Protein AF-0000000078878349 (afdb_homodimer)

Sequence (582 aa):
MAEESKEPEVLIYKDSFHACNVLETLRTLFQGRKMCDVTVVVGKMEIPSHRLILAANSSYFYSMFTSGMSETAQNRINLKEVDATVVRQLIEYCYTSTIEINENNVQNLLSIGNLLQFTTVVETCSDFLKKQLHATNCLGIGNFADHHGCGKLKLAAQSYAEKHFLDVAKSDEFLLATYEQISSMLKSDSLNVISEKDVFEAVLAWIRHDLPKRQNYLPELLKHIRLTLLPPKILVDCIESEKLVQGDDMCIRIISEAKNFHLLPERRDKMQMLTKIRQKDHGTRMFVIGGMAEESKEPEVLIYKDSFHACNVLETLRTLFQGRKMCDVTVVVGKMEIPSHRLILAANSSYFYSMFTSGMSETAQNRINLKEVDATVVRQLIEYCYTSTIEINENNVQNLLSIGNLLQFTTVVETCSDFLKKQLHATNCLGIGNFADHHGCGKLKLAAQSYAEKHFLDVAKSDEFLLATYEQISSMLKSDSLNVISEKDVFEAVLAWIRHDLPKRQNYLPELLKHIRLTLLPPKILVDCIESEKLVQGDDMCIRIISEAKNFHLLPERRDKMQMLTKIRQKDHGTRMFVIGG

pLDDT: mean 90.46, std 15.0, range [24.0, 98.56]

Foldseek 3Di:
DPPPPPPPDDDDDDDPCVVVVVLQVQLVCQVVLHPFQAWEDEPPDIRRHHLVLLLVQFVLSVCQLPVPDPSVNDRYHYDYPADPVLVVQSRSCSRPVDHDDDPVCLLSNLQVCLVRVRPVSNVVSLVVVLVVADLQCLLVQLVSCVVRVNVVSNVSSLLVCQLPVLSNLPYPCLLVDDPVSLLVSLQALARADPALLSNLVSLVSSCVSPVVVCLVCNLVSVQSRQLLRDDPCCLVVPVCPDPSLVVDPSSVVVSVLSVVVVVPVPCVVVRPGDDDHRDHPPDPPPPPPPD/DPPPPPPPDDDDDDDPCVVVVVLQVQLVCQVVLHPFQAWEDEPPDIRRHHLVLLLVQFVLSVCQLPVPDPSVNDRYHYDYPADPVLVVQSRNCSRPVDHDDDPVCLLRNLQVCLVRVRPVSNVVSLVVVLVVADLQCLLVQLVSCVVRVNVVSNVSSLLVCQLPVLSNLPYVCLLVHDPVSLLVSLQALARADPALLSNLVSLVSSCVSPVVVCLVCNLVSVQSRQLLRDDPCCLVVPVCPDPSLVVDPSSVVVSVLSVVVVVPVPCVVVRPGDDDHRDHPPDPPPPPPPD

Organism: Nematostella vectensis (NCBI:txid45351)

Radius of gyration: 42.23 Å; Cα contacts (8 Å, |Δi|>4): 781; chains: 2; bounding box: 73×134×74 Å

InterPro domains:
  IPR000210 BTB/POZ domain [PF00651] (28-132)
  IPR000210 BTB/POZ domain [PS50097] (36-103)
  IPR000210 BTB/POZ domain [SM00225] (36-133)
  IPR011333 SKP1/BTB/POZ domain superfamily [G3DSA:3.30.710.10] (4-134)
  IPR011333 SKP1/BTB/POZ domain superfamily [SSF54695] (13-131)
  IPR011705 BTB/Kelch-associated [PF07707] (138-239)
  IPR011705 BTB/Kelch-associated [SM00875] (138-240)

Structure (mmCIF, N/CA/C/O backbone):
data_AF-0000000078878349-model_v1
#
loop_
_entity.id
_entity.type
_entity.pdbx_description
1 polymer 'BTB domain-containing protein'
#
loop_
_atom_site.group_PDB
_atom_site.id
_atom_site.type_symbol
_atom_site.label_atom_id
_atom_site.label_alt_id
_atom_site.label_comp_id
_atom_site.label_asym_id
_atom_site.label_entity_id
_atom_site.label_seq_id
_atom_site.pdbx_PDB_ins_code
_atom_site.Cartn_x
_atom_site.Cartn_y
_atom_site.Cartn_z
_atom_site.occupancy
_atom_site.B_iso_or_equiv
_atom_site.auth_seq_id
_atom_site.auth_comp_id
_atom_site.auth_asym_id
_atom_site.auth_atom_id
_atom_site.pdbx_PDB_model_num
ATOM 1 N N . MET A 1 1 ? -26.938 28.391 32.062 1 24 1 MET A N 1
ATOM 2 C CA . MET A 1 1 ? -26.656 27.922 30.703 1 24 1 MET A CA 1
ATOM 3 C C . MET A 1 1 ? -25.609 26.812 30.719 1 24 1 MET A C 1
ATOM 5 O O . MET A 1 1 ? -24.516 26.984 31.25 1 24 1 MET A O 1
ATOM 9 N N . ALA A 1 2 ? -26.109 25.594 30.562 1 38.31 2 ALA A N 1
ATOM 10 C CA . ALA A 1 2 ? -25.391 24.328 30.625 1 38.31 2 ALA A CA 1
ATOM 11 C C . ALA A 1 2 ? -24.156 24.359 29.734 1 38.31 2 ALA A C 1
ATOM 13 O O . ALA A 1 2 ? -24.25 24.609 28.531 1 38.31 2 ALA A O 1
ATOM 14 N N . GLU A 1 3 ? -23.047 24.781 30.141 1 36.81 3 GLU A N 1
ATOM 15 C CA . GLU A 1 3 ? -21.766 24.562 29.469 1 36.81 3 GLU A CA 1
ATOM 16 C C . GLU A 1 3 ? -21.75 23.219 28.766 1 36.81 3 GLU A C 1
ATOM 18 O O . GLU A 1 3 ? -21.875 22.172 29.391 1 36.81 3 GLU A O 1
ATOM 23 N N . GLU A 1 4 ? -22.25 23 27.672 1 44.94 4 GLU A N 1
ATOM 24 C CA . GLU A 1 4 ? -22.312 21.766 26.906 1 44.94 4 GLU A CA 1
ATOM 25 C C . GLU A 1 4 ? -20.953 21.078 26.844 1 44.94 4 GLU A C 1
ATOM 27 O O . GLU A 1 4 ? -19.953 21.688 26.422 1 44.94 4 GLU A O 1
ATOM 32 N N . SER A 1 5 ? -20.594 20.281 27.703 1 48.41 5 SER A N 1
ATOM 33 C CA . SER A 1 5 ? -19.438 19.391 27.891 1 48.41 5 SER A CA 1
ATOM 34 C C . SER A 1 5 ? -19.016 18.766 26.562 1 48.41 5 SER A C 1
ATOM 36 O O . SER A 1 5 ? -19.672 17.844 26.078 1 48.41 5 SER A O 1
ATOM 38 N N . LYS A 1 6 ? -18.656 19.547 25.672 1 54.56 6 LYS A N 1
ATOM 39 C CA . LYS A 1 6 ? -18.219 19.016 24.375 1 54.56 6 LYS A CA 1
ATOM 40 C C . LYS A 1 6 ? -17.281 17.828 24.562 1 54.56 6 LYS A C 1
ATOM 42 O O . LYS A 1 6 ? -16.266 17.938 25.266 1 54.56 6 LYS A O 1
ATOM 47 N N . GLU A 1 7 ? -17.734 16.703 24.562 1 62.06 7 GLU A N 1
ATOM 48 C CA . GLU A 1 7 ? -16.953 15.469 24.562 1 62.06 7 GLU A CA 1
ATOM 49 C C . GLU A 1 7 ? -15.688 15.609 23.719 1 62.06 7 GLU A C 1
ATOM 51 O O . GLU A 1 7 ? -15.727 16.188 22.625 1 62.06 7 GLU A O 1
ATOM 56 N N . PRO A 1 8 ? -14.57 15.336 24.391 1 70.19 8 PRO A N 1
ATOM 57 C CA . PRO A 1 8 ? -13.297 15.469 23.672 1 70.19 8 PRO A CA 1
ATOM 58 C C . PRO A 1 8 ? -13.297 14.742 22.344 1 70.19 8 PRO A C 1
ATOM 60 O O . PRO A 1 8 ? -13.711 13.578 22.266 1 70.19 8 PRO A O 1
ATOM 63 N N . GLU A 1 9 ? -13.227 15.469 21.25 1 84.31 9 GLU A N 1
ATOM 64 C CA . GLU A 1 9 ? -13.211 14.914 19.906 1 84.31 9 GLU A CA 1
ATOM 65 C C . GLU A 1 9 ? -11.945 14.086 19.656 1 84.31 9 GLU A C 1
ATOM 67 O O . GLU A 1 9 ? -10.836 14.539 19.953 1 84.31 9 GLU A O 1
ATOM 72 N N . VAL A 1 10 ? -12.195 12.742 19.562 1 87.44 10 VAL A N 1
ATOM 73 C CA . VAL A 1 10 ? -11.102 11.844 19.188 1 87.44 10 VAL A CA 1
ATOM 74 C C . VAL A 1 10 ? -11.211 11.477 17.719 1 87.44 10 VAL A C 1
ATOM 76 O O . VAL A 1 10 ? -12.289 11.102 17.25 1 87.44 10 VAL A O 1
ATOM 79 N N . LEU A 1 11 ? -10.078 11.797 17.031 1 92.5 11 LEU A N 1
ATOM 80 C CA . LEU A 1 11 ? -10 11.398 15.633 1 92.5 11 LEU A CA 1
ATOM 81 C C . LEU A 1 11 ? -9.008 10.25 15.445 1 92.5 11 LEU A C 1
ATOM 83 O O . LEU A 1 11 ? -7.832 10.375 15.789 1 92.5 11 LEU A O 1
ATOM 87 N N . ILE A 1 12 ? -9.531 9.133 14.992 1 94.94 12 ILE A N 1
ATOM 88 C CA . ILE A 1 12 ? -8.664 8.062 14.5 1 94.94 12 ILE A CA 1
ATOM 89 C C . ILE A 1 12 ? -8.484 8.195 12.992 1 94.94 12 ILE A C 1
ATOM 91 O O . ILE A 1 12 ? -9.391 7.852 12.219 1 94.94 12 ILE A O 1
ATOM 95 N N . TYR A 1 13 ? -7.379 8.672 12.656 1 93.94 13 TYR A N 1
ATOM 96 C CA . TYR A 1 13 ? -7.113 8.898 11.242 1 93.94 13 TYR A CA 1
ATOM 97 C C . TYR A 1 13 ? -6.422 7.699 10.617 1 93.94 13 TYR A C 1
ATOM 99 O O . TYR A 1 13 ? -5.355 7.281 11.07 1 93.94 13 TYR A O 1
ATOM 107 N N . LYS A 1 14 ? -7.066 7.156 9.641 1 94.5 14 LYS A N 1
ATOM 108 C CA . LYS A 1 14 ? -6.473 6.102 8.82 1 94.5 14 LYS A CA 1
ATOM 109 C C . LYS A 1 14 ? -6.09 6.625 7.441 1 94.5 14 LYS A C 1
ATOM 111 O O . LYS A 1 14 ? -6.953 7.051 6.672 1 94.5 14 LYS A O 1
ATOM 116 N N . ASP A 1 15 ? -4.879 6.59 7.148 1 94.44 15 ASP A N 1
ATOM 117 C CA . ASP A 1 15 ? -4.375 7.039 5.855 1 94.44 15 ASP A CA 1
ATOM 118 C C . ASP A 1 15 ? -4.492 5.938 4.805 1 94.44 15 ASP A C 1
ATOM 120 O O . ASP A 1 15 ? -3.631 5.059 4.723 1 94.44 15 ASP A O 1
ATOM 124 N N . SER A 1 16 ? -5.449 6.016 3.936 1 91.31 16 SER A N 1
ATOM 125 C CA . SER A 1 16 ? -5.777 4.965 2.979 1 91.31 16 SER A CA 1
ATOM 126 C C . SER A 1 16 ? -4.73 4.879 1.872 1 91.31 16 SER A C 1
ATOM 128 O O . SER A 1 16 ? -4.645 3.873 1.165 1 91.31 16 SER A O 1
ATOM 130 N N . PHE A 1 17 ? -3.975 5.934 1.717 1 94.06 17 PHE A N 1
ATOM 131 C CA . PHE A 1 17 ? -2.998 5.949 0.634 1 94.06 17 PHE A CA 1
ATOM 132 C C . PHE A 1 17 ? -1.588 5.734 1.173 1 94.06 17 PHE A C 1
ATOM 134 O O . PHE A 1 17 ? -0.618 5.754 0.413 1 94.06 17 PHE A O 1
ATOM 141 N N . HIS A 1 18 ? -1.539 5.504 2.447 1 96.38 18 HIS A N 1
ATOM 142 C CA . HIS A 1 18 ? -0.242 5.426 3.111 1 96.38 18 HIS A CA 1
ATOM 143 C C . HIS A 1 18 ? 0.619 4.32 2.512 1 96.38 18 HIS A C 1
ATOM 145 O O . HIS A 1 18 ? 1.767 4.562 2.127 1 96.38 18 HIS A O 1
ATOM 151 N N . ALA A 1 19 ? 0.064 3.141 2.373 1 96.25 19 ALA A N 1
ATOM 152 C CA . ALA A 1 19 ? 0.814 1.992 1.872 1 96.25 19 ALA A CA 1
ATOM 153 C C . ALA A 1 19 ? 1.34 2.252 0.463 1 96.25 19 ALA A C 1
ATOM 155 O O . ALA A 1 19 ? 2.504 1.973 0.166 1 96.25 19 ALA A O 1
ATOM 156 N N . CYS A 1 20 ? 0.496 2.803 -0.362 1 96.44 20 CYS A N 1
ATOM 157 C CA . CYS A 1 20 ? 0.88 3.09 -1.74 1 96.44 20 CYS A CA 1
ATOM 158 C C . CYS A 1 20 ? 1.972 4.152 -1.793 1 96.44 20 CYS A C 1
ATOM 160 O O . CYS A 1 20 ? 2.906 4.047 -2.588 1 96.44 20 CYS A O 1
ATOM 162 N N . ASN A 1 21 ? 1.837 5.172 -0.909 1 96.38 21 ASN A N 1
ATOM 163 C CA . ASN A 1 21 ? 2.848 6.227 -0.866 1 96.38 21 ASN A CA 1
ATOM 164 C C . ASN A 1 21 ? 4.199 5.688 -0.404 1 96.38 21 ASN A C 1
ATOM 166 O O . ASN A 1 21 ? 5.238 6.07 -0.938 1 96.38 21 ASN A O 1
ATOM 170 N N . VAL A 1 22 ? 4.117 4.836 0.548 1 97.25 22 VAL A N 1
ATOM 171 C CA . VAL A 1 22 ? 5.348 4.23 1.044 1 97.25 22 VAL A CA 1
ATOM 172 C C . VAL A 1 22 ? 6.012 3.426 -0.071 1 97.25 22 VAL A C 1
ATOM 174 O O . VAL A 1 22 ? 7.211 3.58 -0.325 1 97.25 22 VAL A O 1
ATOM 177 N N . LEU A 1 23 ? 5.254 2.615 -0.749 1 97.5 23 LEU A N 1
ATOM 178 C CA . LEU A 1 23 ? 5.809 1.787 -1.814 1 97.5 23 LEU A CA 1
ATOM 179 C C . LEU A 1 23 ? 6.398 2.65 -2.924 1 97.5 23 LEU A C 1
ATOM 181 O O . LEU A 1 23 ? 7.438 2.312 -3.494 1 97.5 23 LEU A O 1
ATOM 185 N N . GLU A 1 24 ? 5.723 3.738 -3.24 1 97.19 24 GLU A N 1
ATOM 186 C CA . GLU A 1 24 ? 6.223 4.652 -4.266 1 97.19 24 GLU A CA 1
ATOM 187 C C . GLU A 1 24 ? 7.582 5.223 -3.881 1 97.19 24 GLU A C 1
ATOM 189 O O . GLU A 1 24 ? 8.477 5.34 -4.727 1 97.19 24 GLU A O 1
ATOM 194 N N . THR A 1 25 ? 7.688 5.586 -2.662 1 96.81 25 THR A N 1
ATOM 195 C CA . THR A 1 25 ? 8.969 6.102 -2.191 1 96.81 25 THR A CA 1
ATOM 196 C C . THR A 1 25 ? 10.047 5.023 -2.254 1 96.81 25 THR A C 1
ATOM 198 O O . THR A 1 25 ? 11.18 5.285 -2.668 1 96.81 25 THR A O 1
ATOM 201 N N . LEU A 1 26 ? 9.68 3.822 -1.859 1 97.19 26 LEU A N 1
ATOM 202 C CA . LEU A 1 26 ? 10.625 2.713 -1.915 1 97.19 26 LEU A CA 1
ATOM 203 C C . LEU A 1 26 ? 11.047 2.428 -3.354 1 97.19 26 LEU A C 1
ATOM 205 O O . LEU A 1 26 ? 12.211 2.098 -3.611 1 97.19 26 LEU A O 1
ATOM 209 N N . ARG A 1 27 ? 10.125 2.551 -4.27 1 97.69 27 ARG A N 1
ATOM 210 C CA . ARG A 1 27 ? 10.43 2.391 -5.688 1 97.69 27 ARG A CA 1
ATOM 211 C C . ARG A 1 27 ? 11.453 3.424 -6.145 1 97.69 27 ARG A C 1
ATOM 213 O O . ARG A 1 27 ? 12.398 3.092 -6.863 1 97.69 27 ARG A O 1
ATOM 220 N N . THR A 1 28 ? 11.25 4.656 -5.68 1 97.38 28 THR A N 1
ATOM 221 C CA . THR A 1 28 ? 12.172 5.73 -6.035 1 97.38 28 THR A CA 1
ATOM 222 C C . THR A 1 28 ? 13.562 5.449 -5.484 1 97.38 28 THR A C 1
ATOM 224 O O . THR A 1 28 ? 14.562 5.672 -6.168 1 97.38 28 THR A O 1
ATOM 227 N N . LEU A 1 29 ? 13.586 4.977 -4.293 1 96.44 29 LEU A N 1
ATOM 228 C CA . LEU A 1 29 ? 14.867 4.625 -3.684 1 96.44 29 LEU A CA 1
ATOM 229 C C . LEU A 1 29 ? 15.547 3.498 -4.453 1 96.44 29 LEU A C 1
ATOM 231 O O . LEU A 1 29 ? 16.75 3.543 -4.688 1 96.44 29 LEU A O 1
ATOM 235 N N . PHE A 1 30 ? 14.766 2.533 -4.91 1 97.56 30 PHE A N 1
ATOM 236 C CA . PHE A 1 30 ? 15.273 1.401 -5.676 1 97.56 30 PHE A CA 1
ATOM 237 C C . PHE A 1 30 ? 15.82 1.861 -7.02 1 97.56 30 PHE A C 1
ATOM 239 O O . PHE A 1 30 ? 16.922 1.472 -7.41 1 97.56 30 PHE A O 1
ATOM 246 N N . GLN A 1 31 ? 15.086 2.709 -7.656 1 97.12 31 GLN A N 1
ATOM 247 C CA . GLN A 1 31 ? 15.484 3.211 -8.961 1 97.12 31 GLN A CA 1
ATOM 248 C C . GLN A 1 31 ? 16.766 4.035 -8.867 1 97.12 31 GLN A C 1
ATOM 250 O O . GLN A 1 31 ? 17.609 3.994 -9.773 1 97.12 31 GLN A O 1
ATOM 255 N N . GLY A 1 32 ? 16.906 4.711 -7.777 1 96 32 GLY A N 1
ATOM 256 C CA . GLY A 1 32 ? 18.078 5.539 -7.574 1 96 32 GLY A CA 1
ATOM 257 C C . GLY A 1 32 ? 19.219 4.801 -6.879 1 96 32 GLY A C 1
ATOM 258 O O . GLY A 1 32 ? 20.281 5.375 -6.629 1 96 32 GLY A O 1
ATOM 259 N N . ARG A 1 33 ? 19.078 3.514 -6.586 1 95.75 33 ARG A N 1
ATOM 260 C CA . ARG A 1 33 ? 20.031 2.684 -5.871 1 95.75 33 ARG A CA 1
ATOM 261 C C . ARG A 1 33 ? 20.453 3.338 -4.559 1 95.75 33 ARG A C 1
ATOM 263 O O . ARG A 1 33 ? 21.656 3.389 -4.238 1 95.75 33 ARG A O 1
ATOM 270 N N . LYS A 1 34 ? 19.453 3.967 -3.932 1 94.5 34 LYS A N 1
ATOM 271 C CA . LYS A 1 34 ? 19.703 4.605 -2.643 1 94.5 34 LYS A CA 1
ATOM 272 C C . LYS A 1 34 ? 19.312 3.688 -1.489 1 94.5 34 LYS A C 1
ATOM 274 O O . LYS A 1 34 ? 18.297 2.977 -1.573 1 94.5 34 LYS A O 1
ATOM 279 N N . MET A 1 35 ? 20.109 3.619 -0.5 1 93.12 35 MET A N 1
ATOM 280 C CA . MET A 1 35 ? 19.891 2.902 0.754 1 93.12 35 MET A CA 1
ATOM 281 C C . MET A 1 35 ? 19.797 1.4 0.511 1 93.12 35 MET A C 1
ATOM 283 O O . MET A 1 35 ? 19.141 0.687 1.274 1 93.12 35 MET A O 1
ATOM 287 N N . CYS A 1 36 ? 20.297 0.929 -0.606 1 94.81 36 CYS A N 1
ATOM 288 C CA . CYS A 1 36 ? 20.328 -0.508 -0.85 1 94.81 36 CYS A CA 1
ATOM 289 C C . CYS A 1 36 ? 21.312 -1.198 0.1 1 94.81 36 CYS A C 1
ATOM 291 O O . CYS A 1 36 ? 22.438 -0.745 0.272 1 94.81 36 CYS A O 1
ATOM 293 N N . ASP A 1 37 ? 20.828 -2.277 0.708 1 92.44 37 ASP A N 1
ATOM 294 C CA . ASP A 1 37 ? 21.672 -2.93 1.701 1 92.44 37 ASP A CA 1
ATOM 295 C C . ASP A 1 37 ? 21.953 -4.379 1.315 1 92.44 37 ASP A C 1
ATOM 297 O O . ASP A 1 37 ? 22.547 -5.133 2.094 1 92.44 37 ASP A O 1
ATOM 301 N N . VAL A 1 38 ? 21.547 -4.789 0.141 1 95 38 VAL A N 1
ATOM 302 C CA . VAL A 1 38 ? 21.859 -6.125 -0.364 1 95 38 VAL A CA 1
ATOM 303 C C . VAL A 1 38 ? 21.953 -6.09 -1.888 1 95 38 VAL A C 1
ATOM 305 O O . VAL A 1 38 ? 21.344 -5.234 -2.535 1 95 38 VAL A O 1
ATOM 308 N N . THR A 1 39 ? 22.766 -6.93 -2.418 1 97.06 39 THR A N 1
ATOM 309 C CA . THR A 1 39 ? 22.891 -7.105 -3.861 1 97.06 39 THR A CA 1
ATOM 310 C C . THR A 1 39 ? 22.594 -8.555 -4.254 1 97.06 39 THR A C 1
ATOM 312 O O . THR A 1 39 ? 23.25 -9.477 -3.766 1 97.06 39 THR A O 1
ATOM 315 N N . VAL A 1 40 ? 21.609 -8.766 -5.078 1 97.12 40 VAL A N 1
ATOM 316 C CA . VAL A 1 40 ? 21.312 -10.086 -5.613 1 97.12 40 VAL A CA 1
ATOM 317 C C . VAL A 1 40 ? 22.109 -10.32 -6.891 1 97.12 40 VAL A C 1
ATOM 319 O O . VAL A 1 40 ? 22 -9.555 -7.848 1 97.12 40 VAL A O 1
ATOM 322 N N . VAL A 1 41 ? 22.938 -11.336 -6.863 1 97.75 41 VAL A N 1
ATOM 323 C CA . VAL A 1 41 ? 23.828 -11.625 -7.969 1 97.75 41 VAL A CA 1
ATOM 324 C C . VAL A 1 41 ? 23.359 -12.875 -8.711 1 97.75 41 VAL A C 1
ATOM 326 O O . VAL A 1 41 ? 23.156 -13.93 -8.102 1 97.75 41 VAL A O 1
ATOM 329 N N . VAL A 1 42 ? 23.078 -12.75 -9.992 1 96.94 42 VAL A N 1
ATOM 330 C CA . VAL A 1 42 ? 22.719 -13.852 -10.883 1 96.94 42 VAL A CA 1
ATOM 331 C C . VAL A 1 42 ? 23.625 -13.844 -12.117 1 96.94 42 VAL A C 1
ATOM 333 O O . VAL A 1 42 ? 23.406 -13.055 -13.039 1 96.94 42 VAL A O 1
ATOM 336 N N . GLY A 1 43 ? 24.578 -14.742 -12.188 1 94.25 43 GLY A N 1
ATOM 337 C CA . GLY A 1 43 ? 25.578 -14.672 -13.234 1 94.25 43 GLY A CA 1
ATOM 338 C C . GLY A 1 43 ? 26.375 -13.375 -13.211 1 94.25 43 GLY A C 1
ATOM 339 O O . GLY A 1 43 ? 27 -13.047 -12.203 1 94.25 43 GLY A O 1
ATOM 340 N N . LYS A 1 44 ? 26.219 -12.562 -14.25 1 94.69 44 LYS A N 1
ATOM 341 C CA . LYS A 1 44 ? 26.938 -11.297 -14.367 1 94.69 44 LYS A CA 1
ATOM 342 C C . LYS A 1 44 ? 26.062 -10.125 -13.93 1 94.69 44 LYS A C 1
ATOM 344 O O . LYS A 1 44 ? 26.547 -9.016 -13.742 1 94.69 44 LYS A O 1
ATOM 349 N N . MET A 1 45 ? 24.828 -10.477 -13.672 1 96.81 45 MET A N 1
ATOM 350 C CA . MET A 1 45 ? 23.891 -9.422 -13.312 1 96.81 45 MET A CA 1
ATOM 351 C C . MET A 1 45 ? 23.875 -9.195 -11.805 1 96.81 45 MET A C 1
ATOM 353 O O . MET A 1 45 ? 23.844 -10.156 -11.031 1 96.81 45 MET A O 1
ATOM 357 N N . GLU A 1 46 ? 24 -7.914 -11.469 1 97.31 46 GLU A N 1
ATOM 358 C CA . GLU A 1 46 ? 23.906 -7.5 -10.07 1 97.31 46 GLU A CA 1
ATOM 359 C C . GLU A 1 46 ? 22.734 -6.555 -9.852 1 97.31 46 GLU A C 1
ATOM 361 O O . GLU A 1 46 ? 22.609 -5.535 -10.539 1 97.31 46 GLU A O 1
ATOM 366 N N . ILE A 1 47 ? 21.844 -6.832 -8.867 1 97.62 47 ILE A N 1
ATOM 367 C CA . ILE A 1 47 ? 20.641 -6.035 -8.617 1 97.62 47 ILE A CA 1
ATOM 368 C C . ILE A 1 47 ? 20.672 -5.512 -7.18 1 97.62 47 ILE A C 1
ATOM 370 O O . ILE A 1 47 ? 20.203 -6.191 -6.258 1 97.62 47 ILE A O 1
ATOM 374 N N . PRO A 1 48 ? 21.234 -4.332 -7.031 1 97.19 48 PRO A N 1
ATOM 375 C CA . PRO A 1 48 ? 21.109 -3.732 -5.699 1 97.19 48 PRO A CA 1
ATOM 376 C C . PRO A 1 48 ? 19.656 -3.578 -5.254 1 97.19 48 PRO A C 1
ATOM 378 O O . PRO A 1 48 ? 18.812 -3.115 -6.027 1 97.19 48 PRO A O 1
ATOM 381 N N . SER A 1 49 ? 19.297 -4.07 -4.039 1 97.19 49 SER A N 1
ATOM 382 C CA . SER A 1 49 ? 17.922 -4.09 -3.539 1 97.19 49 SER A CA 1
ATOM 383 C C . SER A 1 49 ? 17.891 -3.838 -2.037 1 97.19 49 SER A C 1
ATOM 385 O O . SER A 1 49 ? 18.906 -3.521 -1.425 1 97.19 49 SER A O 1
ATOM 387 N N . HIS A 1 50 ? 16.797 -3.846 -1.483 1 96.94 50 HIS A N 1
ATOM 388 C CA . HIS A 1 50 ? 16.594 -3.691 -0.047 1 96.94 50 HIS A CA 1
ATOM 389 C C . HIS A 1 50 ? 16.141 -5.004 0.593 1 96.94 50 HIS A C 1
ATOM 391 O O . HIS A 1 50 ? 15.148 -5.594 0.178 1 96.94 50 HIS A O 1
ATOM 397 N N . ARG A 1 51 ? 16.859 -5.469 1.654 1 95.94 51 ARG A N 1
ATOM 398 C CA . ARG A 1 51 ? 16.562 -6.727 2.332 1 95.94 51 ARG A CA 1
ATOM 399 C C . ARG A 1 51 ? 15.109 -6.75 2.805 1 95.94 51 ARG A C 1
ATOM 401 O O . ARG A 1 51 ? 14.406 -7.754 2.631 1 95.94 51 ARG A O 1
ATOM 408 N N . LEU A 1 52 ? 14.742 -5.625 3.371 1 96 52 LEU A N 1
ATOM 409 C CA . LEU A 1 52 ? 13.422 -5.516 3.982 1 96 52 LEU A CA 1
ATOM 410 C C . LEU A 1 52 ? 12.328 -5.758 2.951 1 96 52 LEU A C 1
ATOM 412 O O . LEU A 1 52 ? 11.359 -6.469 3.227 1 96 52 LEU A O 1
ATOM 416 N N . ILE A 1 53 ? 12.492 -5.223 1.75 1 97.81 53 ILE A N 1
ATOM 417 C CA . ILE A 1 53 ? 11.477 -5.32 0.705 1 97.81 53 ILE A CA 1
ATOM 418 C C . ILE A 1 53 ? 11.469 -6.734 0.126 1 97.81 53 ILE A C 1
ATOM 420 O O . ILE A 1 53 ? 10.398 -7.305 -0.119 1 97.81 53 ILE A O 1
ATOM 424 N N . LEU A 1 54 ? 12.672 -7.301 -0.037 1 97.38 54 LEU A N 1
ATOM 425 C CA . LEU A 1 54 ? 12.742 -8.68 -0.514 1 97.38 54 LEU A CA 1
ATOM 426 C C . LEU A 1 54 ? 12.086 -9.633 0.48 1 97.38 54 LEU A C 1
ATOM 428 O O . LEU A 1 54 ? 11.297 -10.492 0.092 1 97.38 54 LEU A O 1
ATOM 432 N N . ALA A 1 55 ? 12.367 -9.43 1.771 1 96.12 55 ALA A N 1
ATOM 433 C CA . ALA A 1 55 ? 11.82 -10.273 2.826 1 96.12 55 ALA A CA 1
ATOM 434 C C . ALA A 1 55 ? 10.297 -10.148 2.904 1 96.12 55 ALA A C 1
ATOM 436 O O . ALA A 1 55 ? 9.602 -11.117 3.209 1 96.12 55 ALA A O 1
ATOM 437 N N . ALA A 1 56 ? 9.797 -8.984 2.566 1 97.06 56 ALA A N 1
ATOM 438 C CA . ALA A 1 56 ? 8.359 -8.727 2.666 1 97.06 56 ALA A CA 1
ATOM 439 C C . ALA A 1 56 ? 7.605 -9.414 1.531 1 97.06 56 ALA A C 1
ATOM 441 O O . ALA A 1 56 ? 6.383 -9.578 1.603 1 97.06 56 ALA A O 1
ATOM 442 N N . ASN A 1 57 ? 8.281 -9.805 0.485 1 97.81 57 ASN A N 1
ATOM 443 C CA . ASN A 1 57 ? 7.594 -10.297 -0.707 1 97.81 57 ASN A CA 1
ATOM 444 C C . ASN A 1 57 ? 7.91 -11.766 -0.974 1 97.81 57 ASN A C 1
ATOM 446 O O . ASN A 1 57 ? 7.215 -12.422 -1.746 1 97.81 57 ASN A O 1
ATOM 450 N N . SER A 1 58 ? 8.945 -12.289 -0.36 1 97.62 58 SER A N 1
ATOM 451 C CA . SER A 1 58 ? 9.438 -13.641 -0.607 1 97.62 58 SER A CA 1
ATOM 452 C C . SER A 1 58 ? 9.797 -14.344 0.697 1 97.62 58 SER A C 1
ATOM 454 O O . SER A 1 58 ? 10.688 -13.898 1.428 1 97.62 58 SER A O 1
ATOM 456 N N . SER A 1 59 ? 9.148 -15.492 0.951 1 96.06 59 SER A N 1
ATOM 457 C CA . SER A 1 59 ? 9.461 -16.266 2.152 1 96.06 59 SER A CA 1
ATOM 458 C C . SER A 1 59 ? 10.875 -16.828 2.094 1 96.06 59 SER A C 1
ATOM 460 O O . SER A 1 59 ? 11.5 -17.062 3.131 1 96.06 59 SER A O 1
ATOM 462 N N . TYR A 1 60 ? 11.352 -17 0.891 1 95.44 60 TYR A N 1
ATOM 463 C CA . TYR A 1 60 ? 12.734 -17.422 0.702 1 95.44 60 TYR A CA 1
ATOM 464 C C . TYR A 1 60 ? 13.703 -16.391 1.264 1 95.44 60 TYR A C 1
ATOM 466 O O . TYR A 1 60 ? 14.547 -16.703 2.105 1 95.44 60 TYR A O 1
ATOM 474 N N . PHE A 1 61 ? 13.5 -15.148 0.891 1 95.25 61 PHE A N 1
ATOM 475 C CA . PHE A 1 61 ? 14.359 -14.07 1.366 1 95.25 61 PHE A CA 1
ATOM 476 C C . PHE A 1 61 ? 14.086 -13.766 2.834 1 95.25 61 PHE A C 1
ATOM 478 O O . PHE A 1 61 ? 15.008 -13.461 3.594 1 95.25 61 PHE A O 1
ATOM 485 N N . TYR A 1 62 ? 12.805 -13.859 3.219 1 94.81 62 TYR A N 1
ATOM 486 C CA . TYR A 1 62 ? 12.438 -13.656 4.617 1 94.81 62 TYR A CA 1
ATOM 487 C C . TYR A 1 62 ? 13.219 -14.594 5.527 1 94.81 62 TYR A C 1
ATOM 489 O O . TYR A 1 62 ? 13.852 -14.148 6.492 1 94.81 62 TYR A O 1
ATOM 497 N N . SER A 1 63 ? 13.227 -15.852 5.184 1 93.44 63 SER A N 1
ATOM 498 C CA . SER A 1 63 ? 13.93 -16.859 5.973 1 93.44 63 SER A CA 1
ATOM 499 C C . SER A 1 63 ? 15.438 -16.625 5.949 1 93.44 63 SER A C 1
ATOM 501 O O . SER A 1 63 ? 16.109 -16.766 6.977 1 93.44 63 SER A O 1
ATOM 503 N N . MET A 1 64 ? 15.891 -16.234 4.863 1 91.62 64 MET A N 1
ATOM 504 C CA . MET A 1 64 ? 17.328 -16 4.707 1 91.62 64 MET A CA 1
ATOM 505 C C . MET A 1 64 ? 17.797 -14.867 5.602 1 91.62 64 MET A C 1
ATOM 507 O O . MET A 1 64 ? 18.828 -14.969 6.25 1 91.62 64 MET A O 1
ATOM 511 N N . PHE A 1 65 ? 16.984 -13.805 5.684 1 92.12 65 PHE A N 1
ATOM 512 C CA . PHE A 1 65 ? 17.422 -12.594 6.359 1 92.12 65 PHE A CA 1
ATOM 513 C C . PHE A 1 65 ? 17.062 -12.641 7.84 1 92.12 65 PHE A C 1
ATOM 515 O O . PHE A 1 65 ? 17.547 -11.82 8.625 1 92.12 65 PHE A O 1
ATOM 522 N N . THR A 1 66 ? 16.188 -13.508 8.289 1 88.56 66 THR A N 1
ATOM 523 C CA . THR A 1 66 ? 15.758 -13.531 9.68 1 88.56 66 THR A CA 1
ATOM 524 C C . THR A 1 66 ? 16.359 -14.727 10.414 1 88.56 66 THR A C 1
ATOM 526 O O . THR A 1 66 ? 16.234 -14.828 11.641 1 88.56 66 THR A O 1
ATOM 529 N N . SER A 1 67 ? 16.891 -15.773 9.844 1 80.19 67 SER A N 1
ATOM 530 C CA . SER A 1 67 ? 17.359 -17.016 10.438 1 80.19 67 SER A CA 1
ATOM 531 C C . SER A 1 67 ? 18.625 -16.812 11.25 1 80.19 67 SER A C 1
ATOM 533 O O . SER A 1 67 ? 19 -17.672 12.047 1 80.19 67 SER A O 1
ATOM 535 N N . GLY A 1 68 ? 19.141 -15.547 11.5 1 67.62 68 GLY A N 1
ATOM 536 C CA . GLY A 1 68 ? 20.281 -15.305 12.367 1 67.62 68 GLY A CA 1
ATOM 537 C C . GLY A 1 68 ? 21.578 -15.836 11.805 1 67.62 68 GLY A C 1
ATOM 538 O O . GLY A 1 68 ? 22.625 -15.789 12.469 1 67.62 68 GLY A O 1
ATOM 539 N N . MET A 1 69 ? 21.547 -16.531 10.703 1 57.91 69 MET A N 1
ATOM 540 C CA . MET A 1 69 ? 22.781 -17.125 10.188 1 57.91 69 MET A CA 1
ATOM 541 C C . MET A 1 69 ? 23.688 -16.062 9.578 1 57.91 69 MET A C 1
ATOM 543 O O . MET A 1 69 ? 23.25 -14.961 9.281 1 57.91 69 MET A O 1
ATOM 547 N N . SER A 1 70 ? 24.969 -16.297 9.516 1 53.5 70 SER A N 1
ATOM 548 C CA . SER A 1 70 ? 26.047 -15.469 9 1 53.5 70 SER A CA 1
ATOM 549 C C . SER A 1 70 ? 25.656 -14.805 7.68 1 53.5 70 SER A C 1
ATOM 551 O O . SER A 1 70 ? 26.047 -13.672 7.41 1 53.5 70 SER A O 1
ATOM 553 N N . GLU A 1 71 ? 24.922 -15.555 6.938 1 49.41 71 GLU A N 1
ATOM 554 C CA . GLU A 1 71 ? 24.562 -15.125 5.59 1 49.41 71 GLU A CA 1
ATOM 555 C C . GLU A 1 71 ? 23.641 -13.898 5.637 1 49.41 71 GLU A C 1
ATOM 557 O O . GLU A 1 71 ? 23.641 -13.086 4.707 1 49.41 71 GLU A O 1
ATOM 562 N N . THR A 1 72 ? 22.984 -13.797 6.938 1 55.06 72 THR A N 1
ATOM 563 C CA . THR A 1 72 ? 22.094 -12.672 7.207 1 55.06 72 THR A CA 1
ATOM 564 C C . THR A 1 72 ? 22.859 -11.352 7.137 1 55.06 72 THR A C 1
ATOM 566 O O . THR A 1 72 ? 22.297 -10.328 6.75 1 55.06 72 THR A O 1
ATOM 569 N N . ALA A 1 73 ? 24.156 -11.562 7.234 1 63.34 73 ALA A N 1
ATOM 570 C CA . ALA A 1 73 ? 24.969 -10.352 7.316 1 63.34 73 ALA A CA 1
ATOM 571 C C . ALA A 1 73 ? 25.656 -10.055 5.98 1 63.34 73 ALA A C 1
ATOM 573 O O . ALA A 1 73 ? 26.188 -8.961 5.773 1 63.34 73 ALA A O 1
ATOM 574 N N . GLN A 1 74 ? 25.453 -11.023 5.016 1 73.19 74 GLN A N 1
ATOM 575 C CA . GLN A 1 74 ? 26.109 -10.844 3.73 1 73.19 74 GLN A CA 1
ATOM 576 C C . GLN A 1 74 ? 25.375 -9.828 2.869 1 73.19 74 GLN A C 1
ATOM 578 O O . GLN A 1 74 ? 24.141 -9.852 2.789 1 73.19 74 GLN A O 1
ATOM 583 N N . ASN A 1 75 ? 26.172 -8.992 2.264 1 86.44 75 ASN A N 1
ATOM 584 C CA . ASN A 1 75 ? 25.609 -7.934 1.433 1 86.44 75 ASN A CA 1
ATOM 585 C C . ASN A 1 75 ? 25.406 -8.391 -0.01 1 86.44 75 ASN A C 1
ATOM 587 O O . ASN A 1 75 ? 24.891 -7.652 -0.838 1 86.44 75 ASN A O 1
ATOM 591 N N . ARG A 1 76 ? 25.875 -9.703 -0.234 1 93.06 76 ARG A N 1
ATOM 592 C CA . ARG A 1 76 ? 25.703 -10.242 -1.582 1 93.06 76 ARG A CA 1
ATOM 593 C C . ARG A 1 76 ? 25.062 -11.625 -1.549 1 93.06 76 ARG A C 1
ATOM 595 O O . ARG A 1 76 ? 25.516 -12.5 -0.803 1 93.06 76 ARG A O 1
ATOM 602 N N . ILE A 1 77 ? 24.016 -11.836 -2.23 1 94.19 77 ILE A N 1
ATOM 603 C CA . ILE A 1 77 ? 23.328 -13.109 -2.355 1 94.19 77 ILE A CA 1
ATOM 604 C C . ILE A 1 77 ? 23.5 -13.664 -3.768 1 94.19 77 ILE A C 1
ATOM 606 O O . ILE A 1 77 ? 23.047 -13.047 -4.742 1 94.19 77 ILE A O 1
ATOM 610 N N . ASN A 1 78 ? 24.141 -14.797 -3.891 1 95.12 78 ASN A N 1
ATOM 611 C CA . ASN A 1 78 ? 24.375 -15.43 -5.184 1 95.12 78 ASN A CA 1
ATOM 612 C C . ASN A 1 78 ? 23.328 -16.484 -5.488 1 95.12 78 ASN A C 1
ATOM 614 O O . ASN A 1 78 ? 23.219 -17.484 -4.777 1 95.12 78 ASN A O 1
ATOM 618 N N . LEU A 1 79 ? 22.531 -16.203 -6.43 1 95.25 79 LEU A N 1
ATOM 619 C CA . LEU A 1 79 ? 21.578 -17.188 -6.918 1 95.25 79 LEU A CA 1
ATOM 620 C C . LEU A 1 79 ? 22.141 -17.953 -8.117 1 95.25 79 LEU A C 1
ATOM 622 O O . LEU A 1 79 ? 22.5 -17.344 -9.133 1 95.25 79 LEU A O 1
ATOM 626 N N . LYS A 1 80 ? 22.156 -19.25 -8.016 1 93.94 80 LYS A N 1
ATOM 627 C CA . LYS A 1 80 ? 22.75 -20.078 -9.055 1 93.94 80 LYS A CA 1
ATOM 628 C C . LYS A 1 80 ? 21.672 -20.781 -9.883 1 93.94 80 LYS A C 1
ATOM 630 O O . LYS A 1 80 ? 20.625 -21.141 -9.359 1 93.94 80 LYS A O 1
ATOM 635 N N . GLU A 1 81 ? 21.938 -20.875 -11.203 1 91.38 81 GLU A N 1
ATOM 636 C CA . GLU A 1 81 ? 21.156 -21.734 -12.102 1 91.38 81 GLU A CA 1
ATOM 637 C C . GLU A 1 81 ? 19.734 -21.203 -12.258 1 91.38 81 GLU A C 1
ATOM 639 O O . GLU A 1 81 ? 18.766 -21.969 -12.219 1 91.38 81 GLU A O 1
ATOM 644 N N . VAL A 1 82 ? 19.641 -19.859 -12.172 1 94.12 82 VAL A N 1
ATOM 645 C CA . VAL A 1 82 ? 18.344 -19.234 -12.43 1 94.12 82 VAL A CA 1
ATOM 646 C C . VAL A 1 82 ? 18.5 -18.156 -13.492 1 94.12 82 VAL A C 1
ATOM 648 O O . VAL A 1 82 ? 19.594 -17.625 -13.695 1 94.12 82 VAL A O 1
ATOM 651 N N . ASP A 1 83 ? 17.406 -17.938 -14.211 1 95.94 83 ASP A N 1
ATOM 652 C CA . ASP A 1 83 ? 17.375 -16.906 -15.25 1 95.94 83 ASP A CA 1
ATOM 653 C C . ASP A 1 83 ? 17.469 -15.508 -14.648 1 95.94 83 ASP A C 1
ATOM 655 O O . ASP A 1 83 ? 16.625 -15.125 -13.836 1 95.94 83 ASP A O 1
ATOM 659 N N . ALA A 1 84 ? 18.438 -14.719 -15.109 1 96.38 84 ALA A N 1
ATOM 660 C CA . ALA A 1 84 ? 18.703 -13.391 -14.555 1 96.38 84 ALA A CA 1
ATOM 661 C C . ALA A 1 84 ? 17.562 -12.422 -14.859 1 96.38 84 ALA A C 1
ATOM 663 O O . ALA A 1 84 ? 17.188 -11.617 -14.008 1 96.38 84 ALA A O 1
ATOM 664 N N . THR A 1 85 ? 17.031 -12.531 -16.016 1 96.69 85 THR A N 1
ATOM 665 C CA . THR A 1 85 ? 15.977 -11.625 -16.438 1 96.69 85 THR A CA 1
ATOM 666 C C . THR A 1 85 ? 14.727 -11.828 -15.586 1 96.69 85 THR A C 1
ATOM 668 O O . THR A 1 85 ? 14.062 -10.859 -15.203 1 96.69 85 THR A O 1
ATOM 671 N N . VAL A 1 86 ? 14.422 -13.055 -15.266 1 97.69 86 VAL A N 1
ATOM 672 C CA . VAL A 1 86 ? 13.242 -13.375 -14.484 1 97.69 86 VAL A CA 1
ATOM 673 C C . VAL A 1 86 ? 13.43 -12.906 -13.047 1 97.69 86 VAL A C 1
ATOM 675 O O . VAL A 1 86 ? 12.508 -12.352 -12.438 1 97.69 86 VAL A O 1
ATOM 678 N N . VAL A 1 87 ? 14.656 -13.07 -12.555 1 98.12 87 VAL A N 1
ATOM 679 C CA . VAL A 1 87 ? 14.945 -12.609 -11.203 1 98.12 87 VAL A CA 1
ATOM 680 C C . VAL A 1 87 ? 14.766 -11.094 -11.125 1 98.12 87 VAL A C 1
ATOM 682 O O . VAL A 1 87 ? 14.18 -10.586 -10.172 1 98.12 87 VAL A O 1
ATOM 685 N N . ARG A 1 88 ? 15.234 -10.43 -12.125 1 97.81 88 ARG A N 1
ATOM 686 C CA . ARG A 1 88 ? 15.07 -8.984 -12.18 1 97.81 88 ARG A CA 1
ATOM 687 C C . ARG A 1 88 ? 13.594 -8.602 -12.195 1 97.81 88 ARG A C 1
ATOM 689 O O . ARG A 1 88 ? 13.18 -7.676 -11.5 1 97.81 88 ARG A O 1
ATOM 696 N N . GLN A 1 89 ? 12.781 -9.312 -12.969 1 97.94 89 GLN A N 1
ATOM 697 C CA . GLN A 1 89 ? 11.344 -9.047 -13.047 1 97.94 89 GLN A CA 1
ATOM 698 C C . GLN A 1 89 ? 10.68 -9.242 -11.688 1 97.94 89 GLN A C 1
ATOM 700 O O . GLN A 1 89 ? 9.828 -8.438 -11.281 1 97.94 89 GLN A O 1
ATOM 705 N N . LEU A 1 90 ? 11.086 -10.297 -11.031 1 98.56 90 LEU A N 1
ATOM 706 C CA . LEU A 1 90 ? 10.516 -10.594 -9.719 1 98.56 90 LEU A CA 1
ATOM 707 C C . LEU A 1 90 ? 10.883 -9.508 -8.711 1 98.56 90 LEU A C 1
ATOM 709 O O . LEU A 1 90 ? 10.039 -9.062 -7.938 1 98.56 90 LEU A O 1
ATOM 713 N N . ILE A 1 91 ? 12.133 -9.055 -8.727 1 98.5 91 ILE A N 1
ATOM 714 C CA . ILE A 1 91 ? 12.586 -8.016 -7.805 1 98.5 91 ILE A CA 1
ATOM 715 C C . ILE A 1 91 ? 11.867 -6.707 -8.117 1 98.5 91 ILE A C 1
ATOM 717 O O . ILE A 1 91 ? 11.414 -6.008 -7.211 1 98.5 91 ILE A O 1
ATOM 721 N N . GLU A 1 92 ? 11.75 -6.375 -9.383 1 98 92 GLU A N 1
ATOM 722 C CA . GLU A 1 92 ? 11.031 -5.168 -9.781 1 98 92 GLU A CA 1
ATOM 723 C C . GLU A 1 92 ? 9.57 -5.223 -9.352 1 98 92 GLU A C 1
ATOM 725 O O . GLU A 1 92 ? 9 -4.211 -8.945 1 98 92 GLU A O 1
ATOM 730 N N . TYR A 1 93 ? 8.977 -6.379 -9.406 1 98.38 93 TYR A N 1
ATOM 731 C CA . TYR A 1 93 ? 7.605 -6.578 -8.953 1 98.38 93 TYR A CA 1
ATOM 732 C C . TYR A 1 93 ? 7.445 -6.148 -7.5 1 98.38 93 TYR A C 1
ATOM 734 O O . TYR A 1 93 ? 6.426 -5.559 -7.125 1 98.38 93 TYR A O 1
ATOM 742 N N . CYS A 1 94 ? 8.453 -6.395 -6.695 1 98.44 94 CYS A N 1
ATOM 743 C CA . CYS A 1 94 ? 8.398 -6.055 -5.277 1 98.44 94 CYS A CA 1
ATOM 744 C C . CYS A 1 94 ? 8.164 -4.562 -5.082 1 98.44 94 CYS A C 1
ATOM 746 O O . CYS A 1 94 ? 7.52 -4.148 -4.117 1 98.44 94 CYS A O 1
ATOM 748 N N . TYR A 1 95 ? 8.656 -3.777 -6.039 1 98 95 TYR A N 1
ATOM 749 C CA . TYR A 1 95 ? 8.633 -2.326 -5.883 1 98 95 TYR A CA 1
ATOM 750 C C . TYR A 1 95 ? 7.504 -1.71 -6.703 1 98 95 TYR A C 1
ATOM 752 O O . TYR A 1 95 ? 7.062 -0.593 -6.422 1 98 95 TYR A O 1
ATOM 760 N N . THR A 1 96 ? 7.035 -2.398 -7.742 1 96.94 96 THR A N 1
ATOM 761 C CA . THR A 1 96 ? 6.129 -1.776 -8.695 1 96.94 96 THR A CA 1
ATOM 762 C C . THR A 1 96 ? 4.73 -2.375 -8.586 1 96.94 96 THR A C 1
ATOM 764 O O . THR A 1 96 ? 3.766 -1.813 -9.109 1 96.94 96 THR A O 1
ATOM 767 N N . SER A 1 97 ? 4.59 -3.537 -8.031 1 96.69 97 SER A N 1
ATOM 768 C CA . SER A 1 97 ? 3.33 -4.266 -7.914 1 96.69 97 SER A CA 1
ATOM 769 C C . SER A 1 97 ? 2.846 -4.766 -9.273 1 96.69 97 SER A C 1
ATOM 771 O O . SER A 1 97 ? 1.687 -5.152 -9.414 1 96.69 97 SER A O 1
ATOM 773 N N . THR A 1 98 ? 3.717 -4.684 -10.25 1 97.31 98 THR A N 1
ATOM 774 C CA . THR A 1 98 ? 3.32 -5.035 -11.609 1 97.31 98 THR A CA 1
ATOM 775 C C . THR A 1 98 ? 4.281 -6.055 -12.211 1 97.31 98 THR A C 1
ATOM 777 O O . THR A 1 98 ? 5.492 -5.98 -11.992 1 97.31 98 THR A O 1
ATOM 780 N N . ILE A 1 99 ? 3.689 -6.996 -12.93 1 97.56 99 ILE A N 1
ATOM 781 C CA . ILE A 1 99 ? 4.516 -7.98 -13.617 1 97.56 99 ILE A CA 1
ATOM 782 C C . ILE A 1 99 ? 3.877 -8.352 -14.953 1 97.56 99 ILE A C 1
ATOM 784 O O . ILE A 1 99 ? 2.654 -8.484 -15.047 1 97.56 99 ILE A O 1
ATOM 788 N N . GLU A 1 100 ? 4.699 -8.406 -15.969 1 97.75 100 GLU A N 1
ATOM 789 C CA . GLU A 1 100 ? 4.242 -8.797 -17.297 1 97.75 100 GLU A CA 1
ATOM 790 C C . GLU A 1 100 ? 4.402 -10.305 -17.516 1 97.75 100 GLU A C 1
ATOM 792 O O . GLU A 1 100 ? 5.496 -10.852 -17.328 1 97.75 100 GLU A O 1
ATOM 797 N N . ILE A 1 101 ? 3.318 -10.961 -17.891 1 97.44 101 ILE A N 1
ATOM 798 C CA . ILE A 1 101 ? 3.314 -12.406 -18.109 1 97.44 101 ILE A CA 1
ATOM 799 C C . ILE A 1 101 ? 2.865 -12.719 -19.531 1 97.44 101 ILE A C 1
ATOM 801 O O . ILE A 1 101 ? 1.862 -12.18 -20 1 97.44 101 ILE A O 1
ATOM 805 N N . ASN A 1 102 ? 3.602 -13.461 -20.219 1 96.12 102 ASN A N 1
ATOM 806 C CA . ASN A 1 102 ? 3.275 -13.945 -21.547 1 96.12 102 ASN A CA 1
ATOM 807 C C . ASN A 1 102 ? 3.762 -15.375 -21.766 1 96.12 102 ASN A C 1
ATOM 809 O O . ASN A 1 102 ? 4.348 -15.977 -20.859 1 96.12 102 ASN A O 1
ATOM 813 N N . GLU A 1 103 ? 3.578 -15.93 -22.953 1 93 103 GLU A N 1
ATOM 814 C CA . GLU A 1 103 ? 3.873 -17.328 -23.234 1 93 103 GLU A CA 1
ATOM 815 C C . GLU A 1 103 ? 5.371 -17.609 -23.172 1 93 103 GLU A C 1
ATOM 817 O O . GLU A 1 103 ? 5.793 -18.719 -22.859 1 93 103 GLU A O 1
ATOM 822 N N . ASN A 1 104 ? 6.156 -16.578 -23.312 1 93.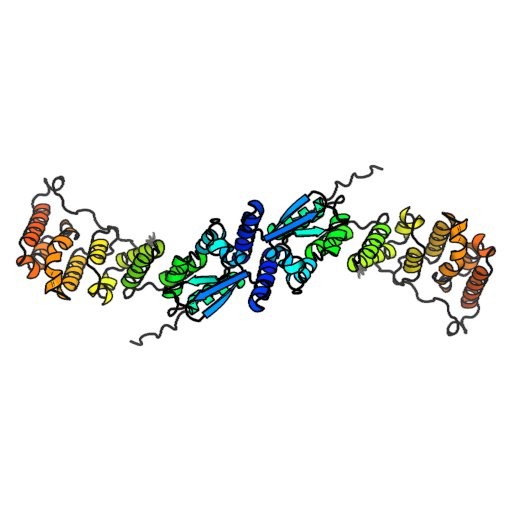88 104 ASN A N 1
ATOM 823 C CA . ASN A 1 104 ? 7.598 -16.75 -23.406 1 93.88 104 ASN A CA 1
ATOM 824 C C . ASN A 1 104 ? 8.258 -16.75 -22.031 1 93.88 104 ASN A C 1
ATOM 826 O O . ASN A 1 104 ? 9.359 -17.281 -21.859 1 93.88 104 ASN A O 1
ATOM 830 N N . ASN A 1 105 ? 7.547 -16.172 -21.047 1 96 105 ASN A N 1
ATOM 831 C CA . ASN A 1 105 ? 8.25 -16.031 -19.766 1 96 105 ASN A CA 1
ATOM 832 C C . ASN A 1 105 ? 7.484 -16.719 -18.641 1 96 105 ASN A C 1
ATOM 834 O O . ASN A 1 105 ? 8.023 -16.906 -17.547 1 96 105 ASN A O 1
ATOM 838 N N . VAL A 1 106 ? 6.258 -17.188 -18.875 1 96.88 106 VAL A N 1
ATOM 839 C CA . VAL A 1 106 ? 5.375 -17.672 -17.812 1 96.88 106 VAL A CA 1
ATOM 840 C C . VAL A 1 106 ? 5.996 -18.891 -17.141 1 96.88 106 VAL A C 1
ATOM 842 O O . VAL A 1 106 ? 5.941 -19.016 -15.906 1 96.88 106 VAL A O 1
ATOM 845 N N . GLN A 1 107 ? 6.582 -19.781 -17.859 1 94.88 107 GLN A N 1
ATOM 846 C CA . GLN A 1 107 ? 7.148 -20.984 -17.266 1 94.88 107 GLN A CA 1
ATOM 847 C C . GLN A 1 107 ? 8.336 -20.656 -16.375 1 94.88 107 GLN A C 1
ATOM 849 O O . GLN A 1 107 ? 8.453 -21.172 -15.266 1 94.88 107 GLN A O 1
ATOM 854 N N . ASN A 1 108 ? 9.164 -19.719 -16.859 1 96.81 108 ASN A N 1
ATOM 855 C CA . ASN A 1 108 ? 10.312 -19.297 -16.047 1 96.81 108 ASN A CA 1
ATOM 856 C C . ASN A 1 108 ? 9.867 -18.531 -14.812 1 96.81 108 ASN A C 1
ATOM 858 O O . ASN A 1 108 ? 10.414 -18.734 -13.727 1 96.81 108 ASN A O 1
ATOM 862 N N . LEU A 1 109 ? 8.906 -17.688 -14.961 1 97.81 109 LEU A N 1
ATOM 863 C CA . LEU A 1 109 ? 8.359 -16.922 -13.836 1 97.81 109 LEU A CA 1
ATOM 864 C C . LEU A 1 109 ? 7.789 -17.859 -12.773 1 97.81 109 LEU A C 1
ATOM 866 O O . LEU A 1 109 ? 8.023 -17.672 -11.578 1 97.81 109 LEU A O 1
ATOM 870 N N . LEU A 1 110 ? 7.082 -18.844 -13.289 1 97.38 110 LEU A N 1
ATOM 871 C CA . LEU A 1 110 ? 6.469 -19.797 -12.367 1 97.38 110 LEU A CA 1
ATOM 872 C C . LEU A 1 110 ? 7.531 -20.609 -11.641 1 97.38 110 LEU A C 1
ATOM 874 O O . LEU A 1 110 ? 7.484 -20.75 -10.422 1 97.38 110 LEU A O 1
ATOM 878 N N . SER A 1 111 ? 8.523 -21.125 -12.344 1 96.62 111 SER A N 1
ATOM 879 C CA . SER A 1 111 ? 9.539 -22 -11.773 1 96.62 111 SER A CA 1
ATOM 880 C C . SER A 1 111 ? 10.414 -21.25 -10.781 1 96.62 111 SER A C 1
ATOM 882 O O . SER A 1 111 ? 10.578 -21.672 -9.641 1 96.62 111 SER A O 1
ATOM 884 N N . ILE A 1 112 ? 10.883 -20.094 -11.195 1 97.5 112 ILE A N 1
ATOM 885 C CA . ILE A 1 112 ? 11.797 -19.312 -10.352 1 97.5 112 ILE A CA 1
ATOM 886 C C . ILE A 1 112 ? 11.008 -18.641 -9.234 1 97.5 112 ILE A C 1
ATOM 888 O O . ILE A 1 112 ? 11.484 -18.547 -8.102 1 97.5 112 ILE A O 1
ATOM 892 N N . GLY A 1 113 ? 9.82 -18.141 -9.586 1 97.75 113 GLY A N 1
ATOM 893 C CA . GLY A 1 113 ? 8.953 -17.609 -8.547 1 97.75 113 GLY A CA 1
ATOM 894 C C . GLY A 1 113 ? 8.641 -18.609 -7.449 1 97.75 113 GLY A C 1
ATOM 895 O O . GLY A 1 113 ? 8.57 -18.25 -6.273 1 97.75 113 GLY A O 1
ATOM 896 N N . ASN A 1 114 ? 8.414 -19.844 -7.879 1 96.25 114 ASN A N 1
ATOM 897 C CA . ASN A 1 114 ? 8.164 -20.891 -6.906 1 96.25 114 ASN A CA 1
ATOM 898 C C . ASN A 1 114 ? 9.406 -21.188 -6.07 1 96.25 114 ASN A C 1
ATOM 900 O O . ASN A 1 114 ? 9.32 -21.359 -4.852 1 96.25 114 ASN A O 1
ATOM 904 N N . LEU A 1 115 ? 10.57 -21.219 -6.723 1 95.19 115 LEU A N 1
ATOM 905 C CA . LEU A 1 115 ? 11.836 -21.469 -6.031 1 95.19 115 LEU A CA 1
ATOM 906 C C . LEU A 1 115 ? 12.086 -20.391 -4.977 1 95.19 115 LEU A C 1
ATOM 908 O O . LEU A 1 115 ? 12.461 -20.703 -3.844 1 95.19 115 LEU A O 1
ATOM 912 N N . LEU A 1 116 ? 11.812 -19.141 -5.355 1 97 116 LEU A N 1
ATOM 913 C CA . LEU A 1 116 ? 12.086 -18 -4.469 1 97 116 LEU A CA 1
ATOM 914 C C . LEU A 1 116 ? 10.859 -17.672 -3.625 1 97 116 LEU A C 1
ATOM 916 O O . LEU A 1 116 ? 10.859 -16.703 -2.871 1 97 116 LEU A O 1
ATOM 920 N N . GLN A 1 117 ? 9.82 -18.406 -3.824 1 96.75 117 GLN A N 1
ATOM 921 C CA . GLN A 1 117 ? 8.617 -18.375 -2.998 1 96.75 117 GLN A CA 1
ATOM 922 C C . GLN A 1 117 ? 7.906 -17.031 -3.117 1 96.75 117 GLN A C 1
ATOM 924 O O . GLN A 1 117 ? 7.555 -16.422 -2.107 1 96.75 117 GLN A O 1
ATOM 929 N N . PHE A 1 118 ? 7.754 -16.531 -4.336 1 97.38 118 PHE A N 1
ATOM 930 C CA . PHE A 1 118 ? 6.883 -15.414 -4.656 1 97.38 118 PHE A CA 1
ATOM 931 C C . PHE A 1 118 ? 5.453 -15.883 -4.895 1 97.38 118 PHE A C 1
ATOM 933 O O . PHE A 1 118 ? 5.031 -16.062 -6.039 1 97.38 118 PHE A O 1
ATOM 940 N N . THR A 1 119 ? 4.672 -16 -3.898 1 95.94 119 THR A N 1
ATOM 941 C CA . THR A 1 119 ? 3.4 -16.719 -3.898 1 95.94 119 THR A CA 1
ATOM 942 C C . THR A 1 119 ? 2.418 -16.078 -4.871 1 95.94 119 THR A C 1
ATOM 944 O O . THR A 1 119 ? 1.811 -16.766 -5.695 1 95.94 119 THR A O 1
ATOM 947 N N . THR A 1 120 ? 2.264 -14.75 -4.82 1 96.56 120 THR A N 1
ATOM 948 C CA . THR A 1 120 ? 1.283 -14.055 -5.652 1 96.56 120 THR A CA 1
ATOM 949 C C . THR A 1 120 ? 1.633 -14.195 -7.129 1 96.56 120 THR A C 1
ATOM 951 O O . THR A 1 120 ? 0.752 -14.422 -7.961 1 96.56 120 THR A O 1
ATOM 954 N N . VAL A 1 121 ? 2.891 -14.086 -7.426 1 97.38 121 VAL A N 1
ATOM 955 C CA . VAL A 1 121 ? 3.33 -14.195 -8.812 1 97.38 121 VAL A CA 1
ATOM 956 C C . VAL A 1 121 ? 3.096 -15.609 -9.328 1 97.38 121 VAL A C 1
ATOM 958 O O . VAL A 1 121 ? 2.605 -15.805 -10.438 1 97.38 121 VAL A O 1
ATOM 961 N N . VAL A 1 122 ? 3.42 -16.625 -8.492 1 97.12 122 VAL A N 1
ATOM 962 C CA . VAL A 1 122 ? 3.238 -18.031 -8.859 1 97.12 122 VAL A CA 1
ATOM 963 C C . VAL A 1 122 ? 1.76 -18.297 -9.125 1 97.12 122 VAL A C 1
ATOM 965 O O . VAL A 1 122 ? 1.408 -18.922 -10.133 1 97.12 122 VAL A O 1
ATOM 968 N N . GLU A 1 123 ? 0.912 -17.797 -8.297 1 96.5 123 GLU A N 1
ATOM 969 C CA . GLU A 1 123 ? -0.526 -17.984 -8.461 1 96.5 123 GLU A CA 1
ATOM 970 C C . GLU A 1 123 ? -1.022 -17.328 -9.742 1 96.5 123 GLU A C 1
ATOM 972 O O . GLU A 1 123 ? -1.836 -17.891 -10.477 1 96.5 123 GLU A O 1
ATOM 977 N N . THR A 1 124 ? -0.502 -16.156 -9.984 1 96.88 124 THR A N 1
ATOM 978 C CA . THR A 1 124 ? -0.905 -15.422 -11.18 1 96.88 124 THR A CA 1
ATOM 979 C C . THR A 1 124 ? -0.457 -16.156 -12.438 1 96.88 124 THR A C 1
ATOM 981 O O . THR A 1 124 ? -1.214 -16.266 -13.406 1 96.88 124 THR A O 1
ATOM 984 N N . CYS A 1 125 ? 0.73 -16.656 -12.422 1 97.5 125 CYS A N 1
ATOM 985 C CA . CYS A 1 125 ? 1.245 -17.422 -13.547 1 97.5 125 CYS A CA 1
ATOM 986 C C . CYS A 1 125 ? 0.455 -18.719 -13.742 1 97.5 125 CYS A C 1
ATOM 988 O O . CYS A 1 125 ? 0.157 -19.109 -14.867 1 97.5 125 CYS A O 1
ATOM 990 N N . SER A 1 126 ? 0.129 -19.391 -12.625 1 96.88 126 SER A N 1
ATOM 991 C CA . SER A 1 126 ? -0.686 -20.609 -12.688 1 96.88 126 SER A CA 1
ATOM 992 C C . SER A 1 126 ? -2.045 -20.328 -13.32 1 96.88 126 SER A C 1
ATOM 994 O O . SER A 1 126 ? -2.504 -21.078 -14.18 1 96.88 126 SER A O 1
ATOM 996 N N . ASP A 1 127 ? -2.619 -19.203 -12.945 1 96.44 127 ASP A N 1
ATOM 997 C CA . ASP A 1 127 ? -3.912 -18.828 -13.508 1 96.44 127 ASP A CA 1
ATOM 998 C C . ASP A 1 127 ? -3.797 -18.531 -15 1 96.44 127 ASP A C 1
ATOM 1000 O O . ASP A 1 127 ? -4.699 -18.859 -15.773 1 96.44 127 ASP A O 1
ATOM 1004 N N . PHE A 1 128 ? -2.793 -17.891 -15.32 1 97.19 128 PHE A N 1
ATOM 1005 C CA . PHE A 1 128 ? -2.535 -17.594 -16.734 1 97.19 128 PHE A CA 1
ATOM 1006 C C . PHE A 1 128 ? -2.461 -18.891 -17.547 1 97.19 128 PHE A C 1
ATOM 1008 O O . PHE A 1 128 ? -3.094 -19 -18.594 1 97.19 128 PHE A O 1
ATOM 1015 N N . LEU A 1 129 ? -1.758 -19.875 -17.031 1 97.12 129 LEU A N 1
ATOM 1016 C CA . LEU A 1 129 ? -1.583 -21.141 -17.719 1 97.12 129 LEU A CA 1
ATOM 1017 C C . LEU A 1 129 ? -2.887 -21.938 -17.734 1 97.12 129 LEU A C 1
ATOM 1019 O O . LEU A 1 129 ? -3.189 -22.609 -18.719 1 97.12 129 LEU A O 1
ATOM 1023 N N . LYS A 1 130 ? -3.639 -21.844 -16.672 1 96.88 130 LYS A N 1
ATOM 1024 C CA . LYS A 1 130 ? -4.926 -22.531 -16.609 1 96.88 130 LYS A CA 1
ATOM 1025 C C . LYS A 1 130 ? -5.848 -22.062 -17.734 1 96.88 130 LYS A C 1
ATOM 1027 O O . LYS A 1 130 ? -6.555 -22.875 -18.344 1 96.88 130 LYS A O 1
ATOM 1032 N N . LYS A 1 131 ? -5.754 -20.797 -17.969 1 95.81 131 LYS A N 1
ATOM 1033 C CA . LYS A 1 131 ? -6.594 -20.219 -19.016 1 95.81 131 LYS A CA 1
ATOM 1034 C C . LYS A 1 131 ? -6.137 -20.672 -20.406 1 95.81 131 LYS A C 1
ATOM 1036 O O . LYS A 1 131 ? -6.895 -20.578 -21.375 1 95.81 131 LYS A O 1
ATOM 1041 N N . GLN A 1 132 ? -4.945 -21.203 -20.469 1 94.69 132 GLN A N 1
ATOM 1042 C CA . GLN A 1 132 ? -4.367 -21.562 -21.766 1 94.69 132 GLN A CA 1
ATOM 1043 C C . GLN A 1 132 ? -4.414 -23.078 -21.984 1 94.69 132 GLN A C 1
ATOM 1045 O O . GLN A 1 132 ? -3.885 -23.578 -22.969 1 94.69 132 GLN A O 1
ATOM 1050 N N . LEU A 1 133 ? -4.996 -23.797 -21.062 1 96.88 133 LEU A N 1
ATOM 1051 C CA . LEU A 1 133 ? -5.059 -25.234 -21.188 1 96.88 133 LEU A CA 1
ATOM 1052 C C . LEU A 1 133 ? -5.801 -25.641 -22.453 1 96.88 133 LEU A C 1
ATOM 1054 O O . LEU A 1 133 ? -6.82 -25.047 -22.812 1 96.88 133 LEU A O 1
ATOM 1058 N N . HIS A 1 134 ? -5.242 -26.562 -23.156 1 96.62 134 HIS A N 1
ATOM 1059 C CA . HIS A 1 134 ? -5.734 -27.141 -24.406 1 96.62 134 HIS A CA 1
ATOM 1060 C C . HIS A 1 134 ? -5.379 -28.625 -24.516 1 96.62 134 HIS A C 1
ATOM 1062 O O . HIS A 1 134 ? -4.488 -29.109 -23.797 1 96.62 134 HIS A O 1
ATOM 1068 N N . ALA A 1 135 ? -6.066 -29.281 -25.359 1 96.88 135 ALA A N 1
ATOM 1069 C CA . ALA A 1 135 ? -5.848 -30.719 -25.531 1 96.88 135 ALA A CA 1
ATOM 1070 C C . ALA A 1 135 ? -4.406 -31 -25.938 1 96.88 135 ALA A C 1
ATOM 1072 O O . ALA A 1 135 ? -3.846 -32.031 -25.594 1 96.88 135 ALA A O 1
ATOM 1073 N N . THR A 1 136 ? -3.775 -30.047 -26.594 1 96.81 136 THR A N 1
ATOM 1074 C CA . THR A 1 136 ? -2.451 -30.266 -27.156 1 96.81 136 THR A CA 1
ATOM 1075 C C . THR A 1 136 ? -1.363 -29.844 -26.188 1 96.81 136 THR A C 1
ATOM 1077 O O . THR A 1 136 ? -0.173 -29.984 -26.469 1 96.81 136 THR A O 1
ATOM 1080 N N . ASN A 1 137 ? -1.754 -29.297 -25.016 1 96 137 ASN A N 1
ATOM 1081 C CA . ASN A 1 137 ? -0.677 -28.812 -24.172 1 96 137 ASN A CA 1
ATOM 1082 C C . ASN A 1 137 ? -0.923 -29.156 -22.703 1 96 137 ASN A C 1
ATOM 1084 O O . ASN A 1 137 ? -0.044 -28.969 -21.859 1 96 137 ASN A O 1
ATOM 1088 N N . CYS A 1 138 ? -2.059 -29.688 -22.312 1 97.5 138 CYS A N 1
ATOM 1089 C CA . CYS A 1 138 ? -2.445 -29.875 -20.906 1 97.5 138 CYS A CA 1
ATOM 1090 C C . CYS A 1 138 ? -1.542 -30.891 -20.219 1 97.5 138 CYS A C 1
ATOM 1092 O O . CYS A 1 138 ? -1.191 -30.719 -19.047 1 97.5 138 CYS A O 1
ATOM 1094 N N . LEU A 1 139 ? -1.101 -31.906 -20.953 1 97.06 139 LEU A N 1
ATOM 1095 C CA . LEU A 1 139 ? -0.22 -32.906 -20.328 1 97.06 139 LEU A CA 1
ATOM 1096 C C . LEU A 1 139 ? 1.153 -32.312 -20.047 1 97.06 139 LEU A C 1
ATOM 1098 O O . LEU A 1 139 ? 1.729 -32.531 -18.984 1 97.06 139 LEU A O 1
ATOM 1102 N N . GLY A 1 140 ? 1.619 -31.516 -21.031 1 95.75 140 GLY A N 1
ATOM 1103 C CA . GLY A 1 140 ? 2.887 -30.828 -20.844 1 95.75 140 GLY A CA 1
ATOM 1104 C C . GLY A 1 140 ? 2.863 -29.859 -19.688 1 95.75 140 GLY A C 1
ATOM 1105 O O . GLY A 1 140 ? 3.791 -29.828 -18.875 1 95.75 140 GLY A O 1
ATOM 1106 N N . ILE A 1 141 ? 1.814 -29.094 -19.578 1 96.75 141 ILE A N 1
ATOM 1107 C CA . ILE A 1 141 ? 1.652 -28.125 -18.5 1 96.75 141 ILE A CA 1
ATOM 1108 C C . ILE A 1 141 ? 1.565 -28.844 -17.172 1 96.75 141 ILE A C 1
ATOM 1110 O O . ILE A 1 141 ? 2.156 -28.406 -16.172 1 96.75 141 ILE A O 1
ATOM 1114 N N . GLY A 1 142 ? 0.854 -29.969 -17.141 1 96.06 142 GLY A N 1
ATOM 1115 C CA . GLY A 1 142 ? 0.774 -30.766 -15.93 1 96.06 142 GLY A CA 1
ATOM 1116 C C . GLY A 1 142 ? 2.121 -31.297 -15.477 1 96.06 142 GLY A C 1
ATOM 1117 O O . GLY A 1 142 ? 2.443 -31.25 -14.289 1 96.06 142 GLY A O 1
ATOM 1118 N N . ASN A 1 143 ? 2.906 -31.812 -16.422 1 95 143 ASN A N 1
ATOM 1119 C CA . ASN A 1 143 ? 4.242 -32.312 -16.109 1 95 143 ASN A CA 1
ATOM 1120 C C . ASN A 1 143 ? 5.137 -31.203 -15.562 1 95 143 ASN A C 1
ATOM 1122 O O . ASN A 1 143 ? 5.879 -31.422 -14.602 1 95 143 ASN A O 1
ATOM 1126 N N . PHE A 1 144 ? 5.039 -30.109 -16.188 1 95.06 144 PHE A N 1
ATOM 1127 C CA . PHE A 1 144 ? 5.801 -28.953 -15.742 1 95.06 144 PHE A CA 1
ATOM 1128 C C . PHE A 1 144 ? 5.434 -28.594 -14.312 1 95.06 144 PHE A C 1
ATOM 1130 O O . PHE A 1 144 ? 6.312 -28.375 -13.477 1 95.06 144 PHE A O 1
ATOM 1137 N N . ALA A 1 145 ? 4.129 -28.484 -14.062 1 95.81 145 ALA A N 1
ATOM 1138 C CA . ALA A 1 145 ? 3.629 -28.141 -12.734 1 95.81 145 ALA A CA 1
ATOM 1139 C C . ALA A 1 145 ? 4.105 -29.141 -11.688 1 95.81 145 ALA A C 1
ATOM 1141 O O . ALA A 1 145 ? 4.516 -28.75 -10.594 1 95.81 145 ALA A O 1
ATOM 1142 N N . ASP A 1 146 ? 4.113 -30.344 -12.062 1 93.94 146 ASP A N 1
ATOM 1143 C CA . ASP A 1 146 ? 4.547 -31.406 -11.164 1 93.94 146 ASP A CA 1
ATOM 1144 C C . ASP A 1 146 ? 6.023 -31.266 -10.812 1 93.94 146 ASP A C 1
ATOM 1146 O O . ASP A 1 146 ? 6.402 -31.344 -9.641 1 93.94 146 ASP A O 1
ATOM 1150 N N . HIS A 1 147 ? 6.852 -31 -11.773 1 93.5 147 HIS A N 1
ATOM 1151 C CA . HIS A 1 147 ? 8.297 -30.906 -11.602 1 93.5 147 HIS A CA 1
ATOM 1152 C C . HIS A 1 147 ? 8.664 -29.703 -10.719 1 93.5 147 HIS A C 1
ATOM 1154 O O . HIS A 1 147 ? 9.672 -29.75 -10.008 1 93.5 147 HIS A O 1
ATOM 1160 N N . HIS A 1 148 ? 7.789 -28.734 -10.703 1 92.94 148 HIS A N 1
ATOM 1161 C CA . HIS A 1 148 ? 8.141 -27.516 -9.992 1 92.94 148 HIS A CA 1
ATOM 1162 C C . HIS A 1 148 ? 7.289 -27.344 -8.734 1 92.94 148 HIS A C 1
ATOM 1164 O O . HIS A 1 148 ? 7.32 -26.281 -8.102 1 92.94 148 HIS A O 1
ATOM 1170 N N . GLY A 1 149 ? 6.465 -28.312 -8.461 1 91.44 149 GLY A N 1
ATOM 1171 C CA . GLY A 1 149 ? 5.727 -28.312 -7.203 1 91.44 149 GLY A CA 1
ATOM 1172 C C . GLY A 1 149 ? 4.52 -27.406 -7.219 1 91.44 149 GLY A C 1
ATOM 1173 O O . GLY A 1 149 ? 4.133 -26.859 -6.18 1 91.44 149 GLY A O 1
ATOM 1174 N N . CYS A 1 150 ? 3.953 -27.156 -8.352 1 93.88 150 CYS A N 1
ATOM 1175 C CA . CYS A 1 150 ? 2.734 -26.359 -8.453 1 93.88 150 CYS A CA 1
ATOM 1176 C C . CYS A 1 150 ? 1.5 -27.25 -8.484 1 93.88 150 CYS A C 1
ATOM 1178 O O . CYS A 1 150 ? 0.965 -27.547 -9.555 1 93.88 150 CYS A O 1
ATOM 1180 N N . GLY A 1 151 ? 1.037 -27.641 -7.336 1 94.19 151 GLY A N 1
ATOM 1181 C CA . GLY A 1 151 ? -0.008 -28.641 -7.188 1 94.19 151 GLY A CA 1
ATOM 1182 C C . GLY A 1 151 ? -1.334 -28.203 -7.789 1 94.19 151 GLY A C 1
ATOM 1183 O O . GLY A 1 151 ? -2.004 -29 -8.453 1 94.19 151 GLY A O 1
ATOM 1184 N N . LYS A 1 152 ? -1.685 -27 -7.613 1 94.31 152 LYS A N 1
ATOM 1185 C CA . LYS A 1 152 ? -2.965 -26.516 -8.125 1 94.31 152 LYS A CA 1
ATOM 1186 C C . LYS A 1 152 ? -3.004 -26.562 -9.648 1 94.31 152 LYS A C 1
ATOM 1188 O O . LYS A 1 152 ? -4.008 -26.969 -10.234 1 94.31 152 LYS A O 1
ATOM 1193 N N . LEU A 1 153 ? -1.958 -26.141 -10.211 1 96.88 153 LEU A N 1
ATOM 1194 C CA . LEU A 1 153 ? -1.884 -26.172 -11.664 1 96.88 153 LEU A CA 1
ATOM 1195 C C . LEU A 1 153 ? -1.851 -27.594 -12.188 1 96.88 153 LEU A C 1
ATOM 1197 O O . LEU A 1 153 ? -2.465 -27.906 -13.211 1 96.88 153 LEU A O 1
ATOM 1201 N N . LYS A 1 154 ? -1.144 -28.453 -11.484 1 96.5 154 LYS A N 1
ATOM 1202 C CA . LYS A 1 154 ? -1.099 -29.875 -11.844 1 96.5 154 LYS A CA 1
ATOM 1203 C C . LYS A 1 154 ? -2.498 -30.484 -11.852 1 96.5 154 LYS A C 1
ATOM 1205 O O . LYS A 1 154 ? -2.889 -31.141 -12.812 1 96.5 154 LYS A O 1
ATOM 1210 N N . LEU A 1 155 ? -3.191 -30.219 -10.844 1 96.44 155 LEU A N 1
ATOM 1211 C CA . LEU A 1 155 ? -4.543 -30.75 -10.711 1 96.44 155 LEU A CA 1
ATOM 1212 C C . LEU A 1 155 ? -5.457 -30.203 -11.797 1 96.44 155 LEU A C 1
ATOM 1214 O O . LEU A 1 155 ? -6.281 -30.938 -12.352 1 96.44 155 LEU A O 1
ATOM 1218 N N . ALA A 1 156 ? -5.32 -28.969 -12.07 1 97.38 156 ALA A N 1
ATOM 1219 C CA . ALA A 1 156 ? -6.133 -28.359 -13.117 1 97.38 156 ALA A CA 1
ATOM 1220 C C . ALA A 1 156 ? -5.848 -29 -14.477 1 97.38 156 ALA A C 1
ATOM 1222 O O . ALA A 1 156 ? -6.766 -29.266 -15.258 1 97.38 156 ALA A O 1
ATOM 1223 N N . ALA A 1 157 ? -4.605 -29.172 -14.758 1 97.62 157 ALA A N 1
ATOM 1224 C CA . ALA A 1 157 ? -4.211 -29.797 -16.016 1 97.62 157 ALA A CA 1
ATOM 1225 C C . ALA A 1 157 ? -4.734 -31.219 -16.109 1 97.62 157 ALA A C 1
ATOM 1227 O O . ALA A 1 157 ? -5.227 -31.641 -17.156 1 97.62 157 ALA A O 1
ATOM 1228 N N . GLN A 1 158 ? -4.629 -31.922 -15.039 1 96.12 158 GLN A N 1
ATOM 1229 C CA . GLN A 1 158 ? -5.141 -33.281 -14.984 1 96.12 158 GLN A CA 1
ATOM 1230 C C . GLN A 1 158 ? -6.652 -33.312 -15.203 1 96.12 158 GLN A C 1
ATOM 1232 O O . GLN A 1 158 ? -7.16 -34.125 -15.969 1 96.12 158 GLN A O 1
ATOM 1237 N N . SER A 1 159 ? -7.289 -32.5 -14.516 1 96.94 159 SER A N 1
ATOM 1238 C CA . SER A 1 159 ? -8.742 -32.406 -14.656 1 96.94 159 SER A CA 1
ATOM 1239 C C . SER A 1 159 ? -9.133 -32.094 -16.094 1 96.94 159 SER A C 1
ATOM 1241 O O . SER A 1 159 ? -10.086 -32.688 -16.625 1 96.94 159 SER A O 1
ATOM 1243 N N . TYR A 1 160 ? -8.453 -31.188 -16.641 1 97.5 160 TYR A N 1
ATOM 1244 C CA . TYR A 1 160 ? -8.727 -30.844 -18.031 1 97.5 160 TYR A CA 1
ATOM 1245 C C . TYR A 1 160 ? -8.531 -32.031 -18.938 1 97.5 160 TYR A C 1
ATOM 1247 O O . TYR A 1 160 ? -9.352 -32.312 -19.812 1 97.5 160 TYR A O 1
ATOM 1255 N N . ALA A 1 161 ? -7.414 -32.719 -18.766 1 97.56 161 ALA A N 1
ATOM 1256 C CA . ALA A 1 161 ? -7.098 -33.906 -19.578 1 97.56 161 ALA A CA 1
ATOM 1257 C C . ALA A 1 161 ? -8.195 -34.938 -19.453 1 97.56 161 ALA A C 1
ATOM 1259 O O . ALA A 1 161 ? -8.578 -35.562 -20.453 1 97.56 161 ALA A O 1
ATOM 1260 N N . GLU A 1 162 ? -8.664 -35.125 -18.281 1 96.69 162 GLU A N 1
ATOM 1261 C CA . GLU A 1 162 ? -9.719 -36.094 -18.047 1 96.69 162 GLU A CA 1
ATOM 1262 C C . GLU A 1 162 ? -11.023 -35.688 -18.703 1 96.69 162 GLU A C 1
ATOM 1264 O O . GLU A 1 162 ? -11.688 -36.469 -19.359 1 96.69 162 GLU A O 1
ATOM 1269 N N . LYS A 1 163 ? -11.328 -34.469 -18.578 1 96.06 163 LYS A N 1
ATOM 1270 C CA . LYS A 1 163 ? -12.578 -33.938 -19.109 1 96.06 163 LYS A CA 1
ATOM 1271 C C . LYS A 1 163 ? -12.578 -33.938 -20.625 1 96.06 163 LYS A C 1
ATOM 1273 O O . LYS A 1 163 ? -13.625 -34.125 -21.25 1 96.06 163 LYS A O 1
ATOM 1278 N N . HIS A 1 164 ? -11.477 -33.75 -21.203 1 96.88 164 HIS A N 1
ATOM 1279 C CA . HIS A 1 164 ? -11.359 -33.688 -22.656 1 96.88 164 HIS A CA 1
ATOM 1280 C C . HIS A 1 164 ? -10.516 -34.844 -23.203 1 96.88 164 HIS A C 1
ATOM 1282 O O . HIS A 1 164 ? -9.734 -34.656 -24.125 1 96.88 164 HIS A O 1
ATOM 1288 N N . PHE A 1 165 ? -10.68 -35.938 -22.641 1 97.06 165 PHE A N 1
ATOM 1289 C CA . PHE A 1 165 ? -9.812 -37.094 -22.875 1 97.06 165 PHE A CA 1
ATOM 1290 C C . PHE A 1 165 ? -9.789 -37.438 -24.359 1 97.06 165 PHE A C 1
ATOM 1292 O O . PHE A 1 165 ? -8.727 -37.719 -24.922 1 97.06 165 PHE A O 1
ATOM 1299 N N . LEU A 1 166 ? -10.906 -37.438 -25 1 96.69 166 LEU A N 1
ATOM 1300 C CA . LEU A 1 166 ? -10.984 -37.875 -26.375 1 96.69 166 LEU A CA 1
ATOM 1301 C C . LEU A 1 166 ? -10.133 -37 -27.281 1 96.69 166 LEU A C 1
ATOM 1303 O O . LEU A 1 166 ? -9.453 -37.5 -28.188 1 96.69 166 LEU A O 1
ATOM 1307 N N . ASP A 1 167 ? -10.133 -35.719 -27 1 97.62 167 ASP A N 1
ATOM 1308 C CA . ASP A 1 167 ? -9.305 -34.812 -27.766 1 97.62 167 ASP A CA 1
ATOM 1309 C C . ASP A 1 167 ? -7.836 -34.938 -27.375 1 97.62 167 ASP A C 1
ATOM 1311 O O . ASP A 1 167 ? -6.953 -34.844 -28.234 1 97.62 167 ASP A O 1
ATOM 1315 N N . VAL A 1 168 ? -7.578 -35.094 -26.125 1 98.12 168 VAL A N 1
ATOM 1316 C CA . VAL A 1 168 ? -6.215 -35.219 -25.609 1 98.12 168 VAL A CA 1
ATOM 1317 C C . VAL A 1 168 ? -5.559 -36.469 -26.203 1 98.12 168 VAL A C 1
ATOM 1319 O O . VAL A 1 168 ? -4.391 -36.438 -26.594 1 98.12 168 VAL A O 1
ATOM 1322 N N . ALA A 1 169 ? -6.305 -37.562 -26.344 1 97.5 169 ALA A N 1
ATOM 1323 C CA . ALA A 1 169 ? -5.805 -38.844 -26.828 1 97.5 169 ALA A CA 1
ATOM 1324 C C . ALA A 1 169 ? -5.34 -38.719 -28.281 1 97.5 169 ALA A C 1
ATOM 1326 O O . ALA A 1 169 ? -4.527 -39.531 -28.734 1 97.5 169 ALA A O 1
ATOM 1327 N N . LYS A 1 170 ? -5.816 -37.75 -28.969 1 96.75 170 LYS A N 1
ATOM 1328 C CA . LYS A 1 170 ? -5.477 -37.562 -30.375 1 96.75 170 LYS A CA 1
ATOM 1329 C C . LYS A 1 170 ? -4.254 -36.688 -30.547 1 96.75 170 LYS A C 1
ATOM 1331 O O . LYS A 1 170 ? -3.738 -36.5 -31.656 1 96.75 170 LYS A O 1
ATOM 1336 N N . SER A 1 171 ? -3.814 -36.156 -29.5 1 96.56 171 SER A N 1
ATOM 1337 C CA . SER A 1 171 ? -2.713 -35.219 -29.562 1 96.56 171 SER A CA 1
ATOM 1338 C C . SER A 1 171 ? -1.364 -35.906 -29.547 1 96.56 171 SER A C 1
ATOM 1340 O O . SER A 1 171 ? -1.257 -37.062 -29.062 1 96.56 171 SER A O 1
ATOM 1342 N N . ASP A 1 172 ? -0.307 -35.25 -30.078 1 96.25 172 ASP A N 1
ATOM 1343 C CA . ASP A 1 172 ? 1.059 -35.75 -30.031 1 96.25 172 ASP A CA 1
ATOM 1344 C C . ASP A 1 172 ? 1.554 -35.875 -28.594 1 96.25 172 ASP A C 1
ATOM 1346 O O . ASP A 1 172 ? 2.33 -36.75 -28.266 1 96.25 172 ASP A O 1
ATOM 1350 N N . GLU A 1 173 ? 1.025 -35 -27.812 1 95.31 173 GLU A N 1
ATOM 1351 C CA . GLU A 1 173 ? 1.448 -35 -26.422 1 95.31 173 GLU A CA 1
ATOM 1352 C C . GLU A 1 173 ? 1.054 -36.281 -25.703 1 95.31 173 GLU A C 1
ATOM 1354 O O . GLU A 1 173 ? 1.786 -36.781 -24.844 1 95.31 173 GLU A O 1
ATOM 1359 N N . PHE A 1 174 ? -0.068 -36.75 -26.109 1 97.69 174 PHE A N 1
ATOM 1360 C CA . PHE A 1 174 ? -0.529 -38 -25.531 1 97.69 174 PHE A CA 1
ATOM 1361 C C . PHE A 1 174 ? 0.39 -39.156 -25.922 1 97.69 174 PHE A C 1
ATOM 1363 O O . PHE A 1 174 ? 0.761 -39.969 -25.078 1 97.69 174 PHE A O 1
ATOM 1370 N N . LEU A 1 175 ? 0.791 -39.125 -27.156 1 97.5 175 LEU A N 1
ATOM 1371 C CA . LEU A 1 175 ? 1.653 -40.188 -27.672 1 97.5 175 LEU A CA 1
ATOM 1372 C C . LEU A 1 175 ? 3.025 -40.156 -27 1 97.5 175 LEU A C 1
ATOM 1374 O O . LEU A 1 175 ? 3.691 -41.188 -26.859 1 97.5 175 LEU A O 1
ATOM 1378 N N . LEU A 1 176 ? 3.371 -39 -26.516 1 95.94 176 LEU A N 1
ATOM 1379 C CA . LEU A 1 176 ? 4.688 -38.812 -25.922 1 95.94 176 LEU A CA 1
ATOM 1380 C C . LEU A 1 176 ? 4.609 -38.875 -24.391 1 95.94 176 LEU A C 1
ATOM 1382 O O . LEU A 1 176 ? 5.633 -38.781 -23.719 1 95.94 176 LEU A O 1
ATOM 1386 N N . ALA A 1 177 ? 3.469 -39.125 -23.859 1 96.5 177 ALA A N 1
ATOM 1387 C CA . ALA A 1 177 ? 3.25 -39.125 -22.406 1 96.5 177 ALA A CA 1
ATOM 1388 C C . ALA A 1 177 ? 3.936 -40.312 -21.75 1 96.5 177 ALA A C 1
ATOM 1390 O O . ALA A 1 177 ? 4.246 -41.312 -22.422 1 96.5 177 ALA A O 1
ATOM 1391 N N . THR A 1 178 ? 4.18 -40.156 -20.516 1 93.88 178 THR A N 1
ATOM 1392 C CA . THR A 1 178 ? 4.785 -41.25 -19.75 1 93.88 178 THR A CA 1
ATOM 1393 C C . THR A 1 178 ? 3.729 -42.281 -19.344 1 93.88 178 THR A C 1
ATOM 1395 O O . THR A 1 178 ? 2.529 -42 -19.406 1 93.88 178 THR A O 1
ATOM 1398 N N . TYR A 1 179 ? 4.207 -43.406 -18.938 1 96.38 179 TYR A N 1
ATOM 1399 C CA . TYR A 1 179 ? 3.33 -44.438 -18.422 1 96.38 179 TYR A CA 1
ATOM 1400 C C . TYR A 1 179 ? 2.514 -43.938 -17.234 1 96.38 179 TYR A C 1
ATOM 1402 O O . TYR A 1 179 ? 1.312 -44.188 -17.141 1 96.38 179 TYR A O 1
ATOM 1410 N N . GLU A 1 180 ? 3.195 -43.156 -16.422 1 94.06 180 GLU A N 1
ATOM 1411 C CA . GLU A 1 180 ? 2.547 -42.688 -15.211 1 94.06 180 GLU A CA 1
ATOM 1412 C C . GLU A 1 180 ? 1.383 -41.75 -15.547 1 94.06 180 GLU A C 1
ATOM 1414 O O . GLU A 1 180 ? 0.332 -41.812 -14.898 1 94.06 180 GLU A O 1
ATOM 1419 N N . GLN A 1 181 ? 1.59 -40.906 -16.5 1 93.94 181 GLN A N 1
ATOM 1420 C CA . GLN A 1 181 ? 0.54 -40 -16.906 1 93.94 181 GLN A CA 1
ATOM 1421 C C . GLN A 1 181 ? -0.667 -40.75 -17.469 1 93.94 181 GLN A C 1
ATOM 1423 O O . GLN A 1 181 ? -1.808 -40.469 -17.094 1 93.94 181 GLN A O 1
ATOM 1428 N N . ILE A 1 182 ? -0.425 -41.719 -18.312 1 96.69 182 ILE A N 1
ATOM 1429 C CA . ILE A 1 182 ? -1.482 -42.5 -18.938 1 96.69 182 ILE A CA 1
ATOM 1430 C C . ILE A 1 182 ? -2.236 -43.281 -17.875 1 96.69 182 ILE A C 1
ATOM 1432 O O . ILE A 1 182 ? -3.467 -43.219 -17.812 1 96.69 182 ILE A O 1
ATOM 1436 N N . SER A 1 183 ? -1.467 -43.969 -17.047 1 96.5 183 SER A N 1
ATOM 1437 C CA . SER A 1 183 ? -2.047 -44.812 -15.992 1 96.5 183 SER A CA 1
ATOM 1438 C C . SER A 1 183 ? -2.924 -43.969 -15.062 1 96.5 183 SER A C 1
ATOM 1440 O O . SER A 1 183 ? -4.027 -44.406 -14.695 1 96.5 183 SER A O 1
ATOM 1442 N N . SER A 1 184 ? -2.426 -42.812 -14.766 1 94.25 184 SER A N 1
ATOM 1443 C CA . SER A 1 184 ? -3.16 -41.938 -13.852 1 94.25 184 SER A CA 1
ATOM 1444 C C . SER A 1 184 ? -4.5 -41.531 -14.453 1 94.25 184 SER A C 1
ATOM 1446 O O . SER A 1 184 ? -5.52 -41.5 -13.758 1 94.25 184 SER A O 1
ATOM 1448 N N . MET A 1 185 ? -4.523 -41.125 -15.656 1 95.12 185 MET A N 1
ATOM 1449 C CA . MET A 1 185 ? -5.758 -40.75 -16.328 1 95.12 185 MET A CA 1
ATOM 1450 C C . MET A 1 185 ? -6.746 -41.906 -16.375 1 95.12 185 MET A C 1
ATOM 1452 O O . MET A 1 185 ? -7.934 -41.719 -16.094 1 95.12 185 MET A O 1
ATOM 1456 N N . LEU A 1 186 ? -6.258 -43.094 -16.672 1 95.88 186 LEU A N 1
ATOM 1457 C CA . LEU A 1 186 ? -7.121 -44.25 -16.844 1 95.88 186 LEU A CA 1
ATOM 1458 C C . LEU A 1 186 ? -7.766 -44.656 -15.516 1 95.88 186 LEU A C 1
ATOM 1460 O O . LEU A 1 186 ? -8.891 -45.156 -15.5 1 95.88 186 LEU A O 1
ATOM 1464 N N . LYS A 1 187 ? -7.086 -44.438 -14.43 1 94.75 187 LYS A N 1
ATOM 1465 C CA . LYS A 1 187 ? -7.562 -44.812 -13.102 1 94.75 187 LYS A CA 1
ATOM 1466 C C . LYS A 1 187 ? -8.656 -43.875 -12.625 1 94.75 187 LYS A C 1
ATOM 1468 O O . LYS A 1 187 ? -9.398 -44.188 -11.688 1 94.75 187 LYS A O 1
ATOM 1473 N N . SER A 1 188 ? -8.695 -42.75 -13.25 1 94.12 188 SER A N 1
ATOM 1474 C CA . SER A 1 188 ? -9.594 -41.719 -12.773 1 94.12 188 SER A CA 1
ATOM 1475 C C . SER A 1 188 ? -11.055 -42.062 -13.023 1 94.12 188 SER A C 1
ATOM 1477 O O . SER A 1 188 ? -11.398 -42.562 -14.094 1 94.12 188 SER A O 1
ATOM 1479 N N . ASP A 1 189 ? -11.945 -41.75 -12.086 1 93.38 189 ASP A N 1
ATOM 1480 C CA . ASP A 1 189 ? -13.391 -41.906 -12.219 1 93.38 189 ASP A CA 1
ATOM 1481 C C . ASP A 1 189 ? -14.008 -40.781 -13.023 1 93.38 189 ASP A C 1
ATOM 1483 O O . ASP A 1 189 ? -15.156 -40.844 -13.453 1 93.38 189 ASP A O 1
ATOM 1487 N N . SER A 1 190 ? -13.164 -39.781 -13.305 1 92.56 190 SER A N 1
ATOM 1488 C CA . SER A 1 190 ? -13.711 -38.562 -13.922 1 92.56 190 SER A CA 1
ATOM 1489 C C . SER A 1 190 ? -13.305 -38.469 -15.391 1 92.56 190 SER A C 1
ATOM 1491 O O . SER A 1 190 ? -13.461 -37.438 -16.016 1 92.56 190 SER A O 1
ATOM 1493 N N . LEU A 1 191 ? -12.781 -39.594 -15.836 1 94.62 191 LEU A N 1
ATOM 1494 C CA . LEU A 1 191 ? -12.406 -39.625 -17.25 1 94.62 191 LEU A CA 1
ATOM 1495 C C . LEU A 1 191 ? -13.633 -39.562 -18.141 1 94.62 191 LEU A C 1
ATOM 1497 O O . LEU A 1 191 ? -14.484 -40.438 -18.109 1 94.62 191 LEU A O 1
ATOM 1501 N N . ASN A 1 192 ? -13.664 -38.5 -18.922 1 94.06 192 ASN A N 1
ATOM 1502 C CA . ASN A 1 192 ? -14.836 -38.281 -19.766 1 94.06 192 ASN A CA 1
ATOM 1503 C C . ASN A 1 192 ? -14.695 -39 -21.109 1 94.06 192 ASN A C 1
ATOM 1505 O O . ASN A 1 192 ? -14.023 -38.5 -22 1 94.06 192 ASN A O 1
ATOM 1509 N N . VAL A 1 193 ? -15.375 -40.062 -21.281 1 93.06 193 VAL A N 1
ATOM 1510 C CA . VAL A 1 193 ? -15.344 -40.875 -22.5 1 93.06 193 VAL A CA 1
ATOM 1511 C C . VAL A 1 193 ? -16.75 -41.344 -22.859 1 93.06 193 VAL A C 1
ATOM 1513 O O . VAL A 1 193 ? -17.641 -41.344 -22 1 93.06 193 VAL A O 1
ATOM 1516 N N . ILE A 1 194 ? -17 -41.625 -24.109 1 91 194 ILE A N 1
ATOM 1517 C CA . ILE A 1 194 ? -18.281 -42.125 -24.562 1 91 194 ILE A CA 1
ATOM 1518 C C . ILE A 1 194 ? -18.406 -43.625 -24.203 1 91 194 ILE A C 1
ATOM 1520 O O . ILE A 1 194 ? -19.438 -44.062 -23.719 1 91 194 ILE A O 1
ATOM 1524 N N . SER A 1 195 ? -17.359 -44.344 -24.406 1 93.25 195 SER A N 1
ATOM 1525 C CA . SER A 1 195 ? -17.266 -45.781 -24.141 1 93.25 195 SER A CA 1
ATOM 1526 C C . SER A 1 195 ? -15.859 -46.156 -23.688 1 93.25 195 SER A C 1
ATOM 1528 O O . SER A 1 195 ? -14.883 -45.469 -24.016 1 93.25 195 SER A O 1
ATOM 1530 N N . GLU A 1 196 ? -15.852 -47.219 -22.953 1 95.94 196 GLU A N 1
ATOM 1531 C CA . GLU A 1 196 ? -14.547 -47.719 -22.531 1 95.94 196 GLU A CA 1
ATOM 1532 C C . GLU A 1 196 ? -13.734 -48.219 -23.719 1 95.94 196 GLU A C 1
ATOM 1534 O O . GLU A 1 196 ? -12.516 -48.375 -23.625 1 95.94 196 GLU A O 1
ATOM 1539 N N . LYS A 1 197 ? -14.414 -48.438 -24.781 1 96.38 197 LYS A N 1
ATOM 1540 C CA . LYS A 1 197 ? -13.711 -48.781 -26 1 96.38 197 LYS A CA 1
ATOM 1541 C C . LYS A 1 197 ? -12.781 -47.656 -26.453 1 96.38 197 LYS A C 1
ATOM 1543 O O . LYS A 1 197 ? -11.688 -47.938 -26.953 1 96.38 197 LYS A O 1
ATOM 1548 N N . ASP A 1 198 ? -13.219 -46.438 -26.297 1 96 198 ASP A N 1
ATOM 1549 C CA . ASP A 1 198 ? -12.406 -45.25 -26.656 1 96 198 ASP A CA 1
ATOM 1550 C C . ASP A 1 198 ? -11.117 -45.219 -25.828 1 96 198 ASP A C 1
ATOM 1552 O O . ASP A 1 198 ? -10.062 -44.844 -26.344 1 96 198 ASP A O 1
ATOM 1556 N N . VAL A 1 199 ? -11.219 -45.656 -24.625 1 97.44 199 VAL A N 1
ATOM 1557 C CA . VAL A 1 199 ? -10.055 -45.688 -23.734 1 97.44 199 VAL A CA 1
ATOM 1558 C C . VAL A 1 199 ? -9.062 -46.75 -24.234 1 97.44 199 VAL A C 1
ATOM 1560 O O . VAL A 1 199 ? -7.863 -46.469 -24.328 1 97.44 199 VAL A O 1
ATOM 1563 N N . PHE A 1 200 ? -9.617 -47.875 -24.594 1 97.81 200 PHE A N 1
ATOM 1564 C CA . PHE A 1 200 ? -8.789 -48.969 -25.094 1 97.81 200 PHE A CA 1
ATOM 1565 C C . PHE A 1 200 ? -8.055 -48.531 -26.359 1 97.81 200 PHE A C 1
ATOM 1567 O O . PHE A 1 200 ? -6.852 -48.75 -26.5 1 97.81 200 PHE A O 1
ATOM 1574 N N . GLU A 1 201 ? -8.766 -47.875 -27.219 1 97.38 201 GLU A N 1
ATOM 1575 C CA . GLU A 1 201 ? -8.18 -47.438 -28.484 1 97.38 201 GLU A CA 1
ATOM 1576 C C . GLU A 1 201 ? -7.07 -46.438 -28.25 1 97.38 201 GLU A C 1
ATOM 1578 O O . GLU A 1 201 ? -6.051 -46.438 -28.938 1 97.38 201 GLU A O 1
ATOM 1583 N N . ALA A 1 202 ? -7.277 -45.531 -27.344 1 98.06 202 ALA A N 1
ATOM 1584 C CA . ALA A 1 202 ? -6.262 -44.562 -27 1 98.06 202 ALA A CA 1
ATOM 1585 C C . ALA A 1 202 ? -5.008 -45.219 -26.453 1 98.06 202 ALA A C 1
ATOM 1587 O O . ALA A 1 202 ? -3.889 -44.875 -26.812 1 98.06 202 ALA A O 1
ATOM 1588 N N . VAL A 1 203 ? -5.203 -46.25 -25.562 1 98.25 203 VAL A N 1
ATOM 1589 C CA . VAL A 1 203 ? -4.09 -46.969 -24.984 1 98.25 203 VAL A CA 1
ATOM 1590 C C . VAL A 1 203 ? -3.314 -47.688 -26.078 1 98.25 203 VAL A C 1
ATOM 1592 O O . VAL A 1 203 ? -2.082 -47.688 -26.094 1 98.25 203 VAL A O 1
ATOM 1595 N N . LEU A 1 204 ? -4.051 -48.25 -26.984 1 97.94 204 LEU A N 1
ATOM 1596 C CA . LEU A 1 204 ? -3.414 -48.969 -28.078 1 97.94 204 LEU A CA 1
ATOM 1597 C C . LEU A 1 204 ? -2.572 -48.031 -28.938 1 97.94 204 LEU A C 1
ATOM 1599 O O . LEU A 1 204 ? -1.464 -48.406 -29.344 1 97.94 204 LEU A O 1
ATOM 1603 N N . ALA A 1 205 ? -3.148 -46.906 -29.234 1 97.81 205 ALA A N 1
ATOM 1604 C CA . ALA A 1 205 ? -2.414 -45.906 -30 1 97.81 205 ALA A CA 1
ATOM 1605 C C . ALA A 1 205 ? -1.12 -45.531 -29.297 1 97.81 205 ALA A C 1
ATOM 1607 O O . ALA A 1 205 ? -0.073 -45.375 -29.938 1 97.81 205 ALA A O 1
ATOM 1608 N N . TRP A 1 206 ? -1.19 -45.312 -28.016 1 98.44 206 TRP A N 1
ATOM 1609 C CA . TRP A 1 206 ? -0.024 -44.969 -27.203 1 98.44 206 TRP A CA 1
ATOM 1610 C C . TRP A 1 206 ? 1.015 -46.062 -27.234 1 98.44 206 TRP A C 1
ATOM 1612 O O . TRP A 1 206 ? 2.209 -45.812 -27.406 1 98.44 206 TRP A O 1
ATOM 1622 N N . ILE A 1 207 ? 0.646 -47.344 -27.156 1 98.19 207 ILE A N 1
ATOM 1623 C CA . ILE A 1 207 ? 1.535 -48.5 -27.172 1 98.19 207 ILE A CA 1
ATOM 1624 C C . ILE A 1 207 ? 2.199 -48.625 -28.547 1 98.19 207 ILE A C 1
ATOM 1626 O O . ILE A 1 207 ? 3.412 -48.844 -28.625 1 98.19 207 ILE A O 1
ATOM 1630 N N . ARG A 1 208 ? 1.419 -48.406 -29.562 1 97.75 208 ARG A N 1
ATOM 1631 C CA . ARG A 1 208 ? 1.905 -48.594 -30.938 1 97.75 208 ARG A CA 1
ATOM 1632 C C . ARG A 1 208 ? 2.922 -47.531 -31.312 1 97.75 208 ARG A C 1
ATOM 1634 O O . ARG A 1 208 ? 3.768 -47.75 -32.188 1 97.75 208 ARG A O 1
ATOM 1641 N N . HIS A 1 209 ? 2.836 -46.406 -30.703 1 97.69 209 HIS A N 1
ATOM 1642 C CA . HIS A 1 209 ? 3.764 -45.312 -30.984 1 97.69 209 HIS A CA 1
ATOM 1643 C C . HIS A 1 209 ? 5.195 -45.719 -30.625 1 97.69 209 HIS A C 1
ATOM 1645 O O . HIS A 1 209 ? 6.141 -45.25 -31.266 1 97.69 209 HIS A O 1
ATOM 1651 N N . ASP A 1 210 ? 5.371 -46.562 -29.656 1 97.25 210 ASP A N 1
ATOM 1652 C CA . ASP A 1 210 ? 6.66 -47.156 -29.297 1 97.25 210 ASP A CA 1
ATOM 1653 C C . ASP A 1 210 ? 6.504 -48.594 -28.812 1 97.25 210 ASP A C 1
ATOM 1655 O O . ASP A 1 210 ? 6.777 -48.906 -27.656 1 97.25 210 ASP A O 1
ATOM 1659 N N . LEU A 1 211 ? 6.266 -49.469 -29.719 1 97 211 LEU A N 1
ATOM 1660 C CA . LEU A 1 211 ? 5.828 -50.844 -29.453 1 97 211 LEU A CA 1
ATOM 1661 C C . LEU A 1 211 ? 6.906 -51.625 -28.719 1 97 211 LEU A C 1
ATOM 1663 O O . LEU A 1 211 ? 6.625 -52.281 -27.703 1 97 211 LEU A O 1
ATOM 1667 N N . PRO A 1 212 ? 8.133 -51.531 -29.078 1 97 212 PRO A N 1
ATOM 1668 C CA . PRO A 1 212 ? 9.148 -52.344 -28.406 1 97 212 PRO A CA 1
ATOM 1669 C C . PRO A 1 212 ? 9.281 -52.031 -26.922 1 97 212 PRO A C 1
ATOM 1671 O O . PRO A 1 212 ? 9.492 -52.938 -26.109 1 97 212 PRO A O 1
ATOM 1674 N N . LYS A 1 213 ? 9.047 -50.781 -26.609 1 97 213 LYS A N 1
ATOM 1675 C CA . LYS A 1 213 ? 9.281 -50.375 -25.219 1 97 213 LYS A CA 1
ATOM 1676 C C . LYS A 1 213 ? 7.996 -50.438 -24.406 1 97 213 LYS A C 1
ATOM 1678 O O . LYS A 1 213 ? 8.031 -50.594 -23.188 1 97 213 LYS A O 1
ATOM 1683 N N . ARG A 1 214 ? 6.812 -50.344 -25.078 1 97.94 214 ARG A N 1
ATOM 1684 C CA . ARG A 1 214 ? 5.594 -50.062 -24.328 1 97.94 214 ARG A CA 1
ATOM 1685 C C . ARG A 1 214 ? 4.66 -51.281 -24.328 1 97.94 214 ARG A C 1
ATOM 1687 O O . ARG A 1 214 ? 3.711 -51.312 -23.547 1 97.94 214 ARG A O 1
ATOM 1694 N N . GLN A 1 215 ? 4.895 -52.25 -25.156 1 96.75 215 GLN A N 1
ATOM 1695 C CA . GLN A 1 215 ? 3.992 -53.406 -25.297 1 96.75 215 GLN A CA 1
ATOM 1696 C C . GLN A 1 215 ? 3.801 -54.094 -23.953 1 96.75 215 GLN A C 1
ATOM 1698 O O . GLN A 1 215 ? 2.715 -54.625 -23.672 1 96.75 215 GLN A O 1
ATOM 1703 N N . ASN A 1 216 ? 4.867 -54.094 -23.141 1 96.25 216 ASN A N 1
ATOM 1704 C CA . ASN A 1 216 ? 4.828 -54.812 -21.859 1 96.25 216 ASN A CA 1
ATOM 1705 C C . ASN A 1 216 ? 3.93 -54.094 -20.844 1 96.25 216 ASN A C 1
ATOM 1707 O O . ASN A 1 216 ? 3.57 -54.688 -19.828 1 96.25 216 ASN A O 1
ATOM 1711 N N . TYR A 1 217 ? 3.543 -52.875 -21.141 1 97.56 217 TYR A N 1
ATOM 1712 C CA . TYR A 1 217 ? 2.693 -52.125 -20.219 1 97.56 217 TYR A CA 1
ATOM 1713 C C . TYR A 1 217 ? 1.221 -52.438 -20.484 1 97.56 217 TYR A C 1
ATOM 1715 O O . TYR A 1 217 ? 0.358 -52.062 -19.672 1 97.56 217 TYR A O 1
ATOM 1723 N N . LEU A 1 218 ? 0.859 -53.094 -21.562 1 97.62 218 LEU A N 1
ATOM 1724 C CA . LEU A 1 218 ? -0.521 -53.25 -22 1 97.62 218 LEU A CA 1
ATOM 1725 C C . LEU A 1 218 ? -1.352 -53.969 -20.938 1 97.62 218 LEU A C 1
ATOM 1727 O O . LEU A 1 218 ? -2.441 -53.531 -20.594 1 97.62 218 LEU A O 1
ATOM 1731 N N . PRO A 1 219 ? -0.855 -55.094 -20.344 1 97.06 219 PRO A N 1
ATOM 1732 C CA . PRO A 1 219 ? -1.684 -55.812 -19.344 1 97.06 219 PRO A CA 1
ATOM 1733 C C . PRO A 1 219 ? -2.043 -54.906 -18.156 1 97.06 219 PRO A C 1
ATOM 1735 O O . PRO A 1 219 ? -3.197 -54.906 -17.719 1 97.06 219 PRO A O 1
ATOM 1738 N N . GLU A 1 220 ? -1.085 -54.219 -17.719 1 97.25 220 GLU A N 1
ATOM 1739 C CA . GLU A 1 220 ? -1.324 -53.344 -16.547 1 97.25 220 GLU A CA 1
ATOM 1740 C C . GLU A 1 220 ? -2.312 -52.25 -16.891 1 97.25 220 GLU A C 1
ATOM 1742 O O . GLU A 1 220 ? -3.172 -51.906 -16.062 1 97.25 220 GLU A O 1
ATOM 1747 N N . LEU A 1 221 ? -2.205 -51.656 -18.047 1 97.69 221 LEU A N 1
ATOM 1748 C CA . LEU A 1 221 ? -3.105 -50.562 -18.469 1 97.69 221 LEU A CA 1
ATOM 1749 C C . LEU A 1 221 ? -4.516 -51.094 -18.688 1 97.69 221 LEU A C 1
ATOM 1751 O O . LEU A 1 221 ? -5.496 -50.406 -18.391 1 97.69 221 LEU A O 1
ATOM 1755 N N . LEU A 1 222 ? -4.586 -52.312 -19.188 1 96.81 222 LEU A N 1
ATOM 1756 C CA . LEU A 1 222 ? -5.871 -52.969 -19.453 1 96.81 222 LEU A CA 1
ATOM 1757 C C . LEU A 1 222 ? -6.676 -53.094 -18.172 1 96.81 222 LEU A C 1
ATOM 1759 O O . LEU A 1 222 ? -7.906 -53 -18.188 1 96.81 222 LEU A O 1
ATOM 1763 N N . LYS A 1 223 ? -5.98 -53.281 -17.078 1 95.38 223 LYS A N 1
ATOM 1764 C CA . LYS A 1 223 ? -6.625 -53.438 -15.773 1 95.38 223 LYS A CA 1
ATOM 1765 C C . LYS A 1 223 ? -7.352 -52.156 -15.359 1 95.38 223 LYS A C 1
ATOM 1767 O O . LYS A 1 223 ? -8.266 -52.188 -14.531 1 95.38 223 LYS A O 1
ATOM 1772 N N . HIS A 1 224 ? -6.898 -51.031 -15.93 1 95.75 224 HIS A N 1
ATOM 1773 C CA . HIS A 1 224 ? -7.484 -49.75 -15.539 1 95.75 224 HIS A CA 1
ATOM 1774 C C . HIS A 1 224 ? -8.633 -49.375 -16.453 1 95.75 224 HIS A C 1
ATOM 1776 O O . HIS A 1 224 ? -9.305 -48.375 -16.234 1 95.75 224 HIS A O 1
ATOM 1782 N N . ILE A 1 225 ? -8.844 -50.156 -17.484 1 96.38 225 ILE A N 1
ATOM 1783 C CA . ILE A 1 225 ? -10.008 -49.969 -18.344 1 96.38 225 ILE A CA 1
ATOM 1784 C C . ILE A 1 225 ? -11.203 -50.719 -17.781 1 96.38 225 ILE A C 1
ATOM 1786 O O . ILE A 1 225 ? -11.062 -51.875 -17.328 1 96.38 225 ILE A O 1
ATOM 1790 N N . ARG A 1 226 ? -12.289 -50.156 -17.75 1 94.44 226 ARG A N 1
ATOM 1791 C CA . ARG A 1 226 ? -13.484 -50.781 -17.203 1 94.44 226 ARG A CA 1
ATOM 1792 C C . ARG A 1 226 ? -14.141 -51.688 -18.234 1 94.44 226 ARG A C 1
ATOM 1794 O O . ARG A 1 226 ? -15.242 -51.406 -18.703 1 94.44 226 ARG A O 1
ATOM 1801 N N . LEU A 1 227 ? -13.562 -52.844 -18.406 1 95.19 227 LEU A N 1
ATOM 1802 C CA . LEU A 1 227 ? -13.93 -53.781 -19.453 1 95.19 227 LEU A CA 1
ATOM 1803 C C . LEU A 1 227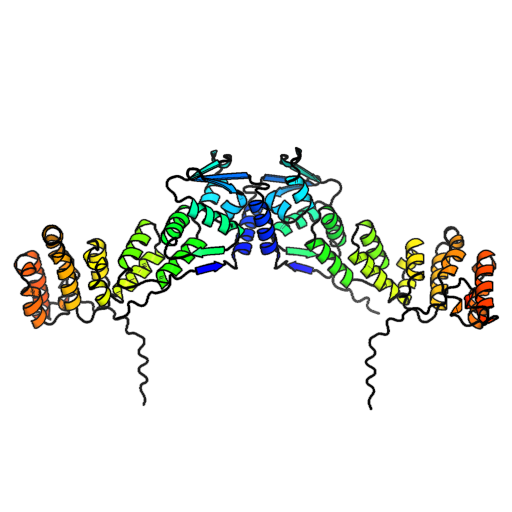 ? -15.312 -54.344 -19.203 1 95.19 227 LEU A C 1
ATOM 1805 O O . LEU A 1 227 ? -16.016 -54.719 -20.141 1 95.19 227 LEU A O 1
ATOM 1809 N N . THR A 1 228 ? -15.656 -54.438 -17.891 1 93.25 228 THR A N 1
ATOM 1810 C CA . THR A 1 228 ? -16.938 -55.031 -17.516 1 93.25 228 THR A CA 1
ATOM 1811 C C . THR A 1 228 ? -18.094 -54.188 -18.016 1 93.25 228 THR A C 1
ATOM 1813 O O . THR A 1 228 ? -19.234 -54.625 -18.078 1 93.25 228 THR A O 1
ATOM 1816 N N . LEU A 1 229 ? -17.766 -52.969 -18.359 1 92.38 229 LEU A N 1
ATOM 1817 C CA . LEU A 1 229 ? -18.812 -52.031 -18.812 1 92.38 229 LEU A CA 1
ATOM 1818 C C . LEU A 1 229 ? -18.984 -52.125 -20.328 1 92.38 229 LEU A C 1
ATOM 1820 O O . LEU A 1 229 ? -19.922 -51.531 -20.875 1 92.38 229 LEU A O 1
ATOM 1824 N N . LEU A 1 230 ? -18.188 -52.844 -20.984 1 94.81 230 LEU A N 1
ATOM 1825 C CA . LEU A 1 230 ? -18.281 -53.031 -22.422 1 94.81 230 LEU A CA 1
ATOM 1826 C C . LEU A 1 230 ? -19.234 -54.156 -22.781 1 94.81 230 LEU A C 1
ATOM 1828 O O . LEU A 1 230 ? -19.25 -55.188 -22.109 1 94.81 230 LEU A O 1
ATOM 1832 N N . PRO A 1 231 ? -19.984 -53.969 -23.891 1 94.31 231 PRO A N 1
ATOM 1833 C CA . PRO A 1 231 ? -20.781 -55.094 -24.375 1 94.31 231 PRO A CA 1
ATOM 1834 C C . PRO A 1 231 ? -19.922 -56.312 -24.781 1 94.31 231 PRO A C 1
ATOM 1836 O O . PRO A 1 231 ? -18.844 -56.125 -25.328 1 94.31 231 PRO A O 1
ATOM 1839 N N . PRO A 1 232 ? -20.453 -57.531 -24.547 1 94.5 232 PRO A N 1
ATOM 1840 C CA . PRO A 1 232 ? -19.688 -58.719 -24.875 1 94.5 232 PRO A CA 1
ATOM 1841 C C . PRO A 1 232 ? -19.219 -58.75 -26.328 1 94.5 232 PRO A C 1
ATOM 1843 O O . PRO A 1 232 ? -18.094 -59.188 -26.609 1 94.5 232 PRO A O 1
ATOM 1846 N N . LYS A 1 233 ? -20.047 -58.188 -27.172 1 95.94 233 LYS A N 1
ATOM 1847 C CA . LYS A 1 233 ? -19.672 -58.156 -28.578 1 95.94 233 LYS A CA 1
ATOM 1848 C C . LYS A 1 233 ? -18.406 -57.344 -28.797 1 95.94 233 LYS A C 1
ATOM 1850 O O . LYS A 1 233 ? -17.516 -57.75 -29.547 1 95.94 233 LYS A O 1
ATOM 1855 N N . ILE A 1 234 ? -18.344 -56.281 -28.125 1 95.56 234 ILE A N 1
ATOM 1856 C CA . ILE A 1 234 ? -17.188 -55.375 -28.25 1 95.56 234 ILE A CA 1
ATOM 1857 C C . ILE A 1 234 ? -15.977 -56.031 -27.578 1 95.56 234 ILE A C 1
ATOM 1859 O O . ILE A 1 234 ? -14.859 -55.969 -28.109 1 95.56 234 ILE A O 1
ATOM 1863 N N . LEU A 1 235 ? -16.172 -56.688 -26.438 1 95.62 235 LEU A N 1
ATOM 1864 C CA . LEU A 1 235 ? -15.094 -57.375 -25.719 1 95.62 235 LEU A CA 1
ATOM 1865 C C . LEU A 1 235 ? -14.422 -58.406 -26.609 1 95.62 235 LEU A C 1
ATOM 1867 O O . LEU A 1 235 ? -13.188 -58.438 -26.688 1 95.62 235 LEU A O 1
ATOM 1871 N N . VAL A 1 236 ? -15.242 -59.062 -27.344 1 95.44 236 VAL A N 1
ATOM 1872 C CA . VAL A 1 236 ? -14.727 -60.188 -28.141 1 95.44 236 VAL A CA 1
ATOM 1873 C C . VAL A 1 236 ? -14.211 -59.656 -29.484 1 95.44 236 VAL A C 1
ATOM 1875 O O . VAL A 1 236 ? -13.07 -59.938 -29.844 1 95.44 236 VAL A O 1
ATOM 1878 N N . ASP A 1 237 ? -15 -58.844 -30.141 1 95.75 237 ASP A N 1
ATOM 1879 C CA . ASP A 1 237 ? -14.727 -58.5 -31.516 1 95.75 237 ASP A CA 1
ATOM 1880 C C . ASP A 1 237 ? -13.68 -57.406 -31.609 1 95.75 237 ASP A C 1
ATOM 1882 O O . ASP A 1 237 ? -12.953 -57.281 -32.594 1 95.75 237 ASP A O 1
ATOM 1886 N N . CYS A 1 238 ? -13.562 -56.625 -30.625 1 94.81 238 CYS A N 1
ATOM 1887 C CA . CYS A 1 238 ? -12.688 -55.469 -30.719 1 94.81 238 CYS A CA 1
ATOM 1888 C C . CYS A 1 238 ? -11.5 -55.594 -29.781 1 94.81 238 CYS A C 1
ATOM 1890 O O . CYS A 1 238 ? -10.352 -55.406 -30.188 1 94.81 238 CYS A O 1
ATOM 1892 N N . ILE A 1 239 ? -11.711 -55.938 -28.562 1 96.62 239 ILE A N 1
ATOM 1893 C CA . ILE A 1 239 ? -10.641 -55.969 -27.578 1 96.62 239 ILE A CA 1
ATOM 1894 C C . ILE A 1 239 ? -9.836 -57.25 -27.703 1 96.62 239 ILE A C 1
ATOM 1896 O O . ILE A 1 239 ? -8.648 -57.219 -28.047 1 96.62 239 ILE A O 1
ATOM 1900 N N . GLU A 1 240 ? -10.531 -58.375 -27.578 1 95.88 240 GLU A N 1
ATOM 1901 C CA . GLU A 1 240 ? -9.875 -59.688 -27.594 1 95.88 240 GLU A CA 1
ATOM 1902 C C . GLU A 1 240 ? -9.25 -59.969 -28.953 1 95.88 240 GLU A C 1
ATOM 1904 O O . GLU A 1 240 ? -8.227 -60.656 -29.047 1 95.88 240 GLU A O 1
ATOM 1909 N N . SER A 1 241 ? -9.844 -59.438 -30.031 1 96.5 241 SER A N 1
ATOM 1910 C CA . SER A 1 241 ? -9.406 -59.719 -31.391 1 96.5 241 SER A CA 1
ATOM 1911 C C . SER A 1 241 ? -8.125 -58.969 -31.734 1 96.5 241 SER A C 1
ATOM 1913 O O . SER A 1 241 ? -7.461 -59.281 -32.719 1 96.5 241 SER A O 1
ATOM 1915 N N . GLU A 1 242 ? -7.703 -58.031 -30.938 1 96.44 242 GLU A N 1
ATOM 1916 C CA . GLU A 1 242 ? -6.488 -57.25 -31.172 1 96.44 242 GLU A CA 1
ATOM 1917 C C . GLU A 1 242 ? -5.242 -58.125 -31.016 1 96.44 242 GLU A C 1
ATOM 1919 O O . GLU A 1 242 ? -5.074 -58.812 -30.016 1 96.44 242 GLU A O 1
ATOM 1924 N N . LYS A 1 243 ? -4.312 -58.031 -31.969 1 96.56 243 LYS A N 1
ATOM 1925 C CA . LYS A 1 243 ? -3.133 -58.875 -32.031 1 96.56 243 LYS A CA 1
ATOM 1926 C C . LYS A 1 243 ? -2.279 -58.75 -30.781 1 96.56 243 LYS A C 1
ATOM 1928 O O . LYS A 1 243 ? -1.803 -59.75 -30.25 1 96.56 243 LYS A O 1
ATOM 1933 N N . LEU A 1 244 ? -2.184 -57.562 -30.328 1 96.44 244 LEU A N 1
ATOM 1934 C CA . LEU A 1 244 ? -1.342 -57.312 -29.172 1 96.44 244 LEU A CA 1
ATOM 1935 C C . LEU A 1 244 ? -1.931 -57.969 -27.922 1 96.44 244 LEU A C 1
ATOM 1937 O O . LEU A 1 244 ? -1.192 -58.375 -27.016 1 96.44 244 LEU A O 1
ATOM 1941 N N . VAL A 1 245 ? -3.164 -58.062 -27.875 1 96.75 245 VAL A N 1
ATOM 1942 C CA . VAL A 1 245 ? -3.863 -58.688 -26.766 1 96.75 245 VAL A CA 1
ATOM 1943 C C . VAL A 1 245 ? -3.736 -60.219 -26.859 1 96.75 245 VAL A C 1
ATOM 1945 O O . VAL A 1 245 ? -3.398 -60.875 -25.859 1 96.75 245 VAL A O 1
ATOM 1948 N N . GLN A 1 246 ? -3.936 -60.688 -28.031 1 95.69 246 GLN A N 1
ATOM 1949 C CA . GLN A 1 246 ? -3.861 -62.125 -28.266 1 95.69 246 GLN A CA 1
ATOM 1950 C C . GLN A 1 246 ? -2.467 -62.656 -27.953 1 95.69 246 GLN A C 1
ATOM 1952 O O . GLN A 1 246 ? -2.316 -63.812 -27.531 1 95.69 246 GLN A O 1
ATOM 1957 N N . GLY A 1 247 ? -1.597 -61.844 -28.172 1 94.38 247 GLY A N 1
ATOM 1958 C CA . GLY A 1 247 ? -0.214 -62.25 -28 1 94.38 247 GLY A CA 1
ATOM 1959 C C . GLY A 1 247 ? 0.252 -62.188 -26.547 1 94.38 247 GLY A C 1
ATOM 1960 O O . GLY A 1 247 ? 1.386 -62.562 -26.25 1 94.38 247 GLY A O 1
ATOM 1961 N N . ASP A 1 248 ? -0.579 -61.812 -25.641 1 96 248 ASP A N 1
ATOM 1962 C CA . ASP A 1 248 ? -0.195 -61.656 -24.234 1 96 248 ASP A CA 1
ATOM 1963 C C . ASP A 1 248 ? -1.141 -62.406 -23.312 1 96 248 ASP A C 1
ATOM 1965 O O . ASP A 1 248 ? -2.318 -62.062 -23.203 1 96 248 ASP A O 1
ATOM 1969 N N . ASP A 1 249 ? -0.541 -63.344 -22.531 1 96.38 249 ASP A N 1
ATOM 1970 C CA . ASP A 1 249 ? -1.343 -64.25 -21.703 1 96.38 249 ASP A CA 1
ATOM 1971 C C . ASP A 1 249 ? -2.053 -63.469 -20.594 1 96.38 249 ASP A C 1
ATOM 1973 O O . ASP A 1 249 ? -3.18 -63.781 -20.219 1 96.38 249 ASP A O 1
ATOM 1977 N N . MET A 1 250 ? -1.364 -62.625 -20.125 1 96.81 250 MET A N 1
ATOM 1978 C CA . MET A 1 250 ? -1.967 -61.844 -19.047 1 96.81 250 MET A CA 1
ATOM 1979 C C . MET A 1 250 ? -3.168 -61.031 -19.562 1 96.81 250 MET A C 1
ATOM 1981 O O . MET A 1 250 ? -4.18 -60.938 -18.875 1 96.81 250 MET A O 1
ATOM 1985 N N . CYS A 1 251 ? -3.059 -60.469 -20.719 1 96.94 251 CYS A N 1
ATOM 1986 C CA . CYS A 1 251 ? -4.18 -59.75 -21.328 1 96.94 251 CYS A CA 1
ATOM 1987 C C . CYS A 1 251 ? -5.367 -60.688 -21.531 1 96.94 251 CYS A C 1
ATOM 1989 O O . CYS A 1 251 ? -6.504 -60.344 -21.219 1 96.94 251 CYS A O 1
ATOM 1991 N N . ILE A 1 252 ? -5.047 -61.781 -21.984 1 96.12 252 ILE A N 1
ATOM 1992 C CA . ILE A 1 252 ? -6.09 -62.781 -22.25 1 96.12 252 ILE A CA 1
ATOM 1993 C C . ILE A 1 252 ? -6.797 -63.125 -20.938 1 96.12 252 ILE A C 1
ATOM 1995 O O . ILE A 1 252 ? -8.023 -63.281 -20.906 1 96.12 252 ILE A O 1
ATOM 1999 N N . ARG A 1 253 ? -6.066 -63.312 -19.938 1 95.25 253 ARG A N 1
ATOM 2000 C CA . ARG A 1 253 ? -6.633 -63.625 -18.625 1 95.25 253 ARG A CA 1
ATOM 2001 C C . ARG A 1 253 ? -7.559 -62.531 -18.141 1 95.25 253 ARG A C 1
ATOM 2003 O O . ARG A 1 253 ? -8.633 -62.781 -17.609 1 95.25 253 ARG A O 1
ATOM 2010 N N . ILE A 1 254 ? -7.133 -61.312 -18.297 1 95.5 254 ILE A N 1
ATOM 2011 C CA . ILE A 1 254 ? -7.91 -60.156 -17.859 1 95.5 254 ILE A CA 1
ATOM 2012 C C . ILE A 1 254 ? -9.227 -60.125 -18.625 1 95.5 254 ILE A C 1
ATOM 2014 O O . ILE A 1 254 ? -10.289 -59.906 -18.031 1 95.5 254 ILE A O 1
ATOM 2018 N N . ILE A 1 255 ? -9.164 -60.344 -19.906 1 95.56 255 ILE A N 1
ATOM 2019 C CA . ILE A 1 255 ? -10.352 -60.281 -20.75 1 95.56 255 ILE A CA 1
ATOM 2020 C C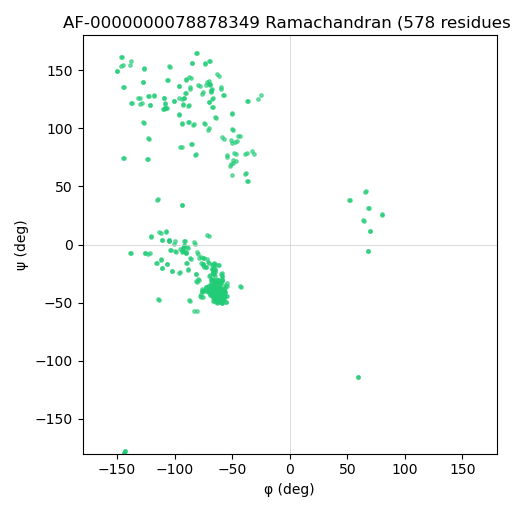 . ILE A 1 255 ? -11.289 -61.438 -20.391 1 95.56 255 ILE A C 1
ATOM 2022 O O . ILE A 1 255 ? -12.516 -61.25 -20.344 1 95.56 255 ILE A O 1
ATOM 2026 N N . SER A 1 256 ? -10.711 -62.562 -20.094 1 93.56 256 SER A N 1
ATOM 2027 C CA . SER A 1 256 ? -11.492 -63.719 -19.672 1 93.56 256 SER A CA 1
ATOM 2028 C C . SER A 1 256 ? -12.281 -63.406 -18.406 1 93.56 256 SER A C 1
ATOM 2030 O O . SER A 1 256 ? -13.453 -63.781 -18.297 1 93.56 256 SER A O 1
ATOM 2032 N N . GLU A 1 257 ? -11.641 -62.844 -17.578 1 92.75 257 GLU A N 1
ATOM 2033 C CA . GLU A 1 257 ? -12.312 -62.469 -16.344 1 92.75 257 GLU A CA 1
ATOM 2034 C C . GLU A 1 257 ? -13.461 -61.5 -16.609 1 92.75 257 GLU A C 1
ATOM 2036 O O . GLU A 1 257 ? -14.523 -61.625 -15.992 1 92.75 257 GLU A O 1
ATOM 2041 N N . ALA A 1 258 ? -13.234 -60.562 -17.422 1 93.75 258 ALA A N 1
ATOM 2042 C CA . ALA A 1 258 ? -14.281 -59.625 -17.781 1 93.75 258 ALA A CA 1
ATOM 2043 C C . ALA A 1 258 ? -15.461 -60.344 -18.438 1 93.75 258 ALA A C 1
ATOM 2045 O O . ALA A 1 258 ? -16.625 -59.969 -18.188 1 93.75 258 ALA A O 1
ATOM 2046 N N . LYS A 1 259 ? -15.188 -61.281 -19.234 1 93.25 259 LYS A N 1
ATOM 2047 C CA . LYS A 1 259 ? -16.234 -62.062 -19.859 1 93.25 259 LYS A CA 1
ATOM 2048 C C . LYS A 1 259 ? -17.062 -62.844 -18.828 1 93.25 259 LYS A C 1
ATOM 2050 O O . LYS A 1 259 ? -18.281 -62.938 -18.938 1 93.25 259 LYS A O 1
ATOM 2055 N N . ASN A 1 260 ? -16.328 -63.344 -17.828 1 91.81 260 ASN A N 1
ATOM 2056 C CA . ASN A 1 260 ? -17.016 -64.062 -16.75 1 91.81 260 ASN A CA 1
ATOM 2057 C C . ASN A 1 260 ? -18.016 -63.156 -16.031 1 91.81 260 ASN A C 1
ATOM 2059 O O . ASN A 1 260 ? -19.047 -63.625 -15.555 1 91.81 260 ASN A O 1
ATOM 2063 N N . PHE A 1 261 ? -17.734 -61.969 -15.961 1 91.38 261 PHE A N 1
ATOM 2064 C CA . PHE A 1 261 ? -18.641 -61 -15.344 1 91.38 261 PHE A CA 1
ATOM 2065 C C . PHE A 1 261 ? -20 -61 -16.047 1 91.38 261 PHE A C 1
ATOM 2067 O O . PHE A 1 261 ? -21.031 -60.875 -15.391 1 91.38 261 PHE A O 1
ATOM 2074 N N . HIS A 1 262 ? -19.984 -61.094 -17.297 1 90.5 262 HIS A N 1
ATOM 2075 C CA . HIS A 1 262 ? -21.219 -61.094 -18.078 1 90.5 262 HIS A CA 1
ATOM 2076 C C . HIS A 1 262 ? -21.875 -62.469 -18.031 1 90.5 262 HIS A C 1
ATOM 2078 O O . HIS A 1 262 ? -23.109 -62.594 -18.062 1 90.5 262 HIS A O 1
ATOM 2084 N N . LEU A 1 263 ? -21.047 -63.5 -17.906 1 91.06 263 LEU A N 1
ATOM 2085 C CA . LEU A 1 263 ? -21.516 -64.875 -17.969 1 91.06 263 LEU A CA 1
ATOM 2086 C C . LEU A 1 263 ? -22.109 -65.312 -16.625 1 91.06 263 LEU A C 1
ATOM 2088 O O . LEU A 1 263 ? -23 -66.188 -16.594 1 91.06 263 LEU A O 1
ATOM 2092 N N . LEU A 1 264 ? -21.547 -64.75 -15.547 1 89.44 264 LEU A N 1
ATOM 2093 C CA . LEU A 1 264 ? -21.938 -65.188 -14.219 1 89.44 264 LEU A CA 1
ATOM 2094 C C . LEU A 1 264 ? -22.453 -64.062 -13.367 1 89.44 264 LEU A C 1
ATOM 2096 O O . LEU A 1 264 ? -21.797 -63.625 -12.406 1 89.44 264 LEU A O 1
ATOM 2100 N N . PRO A 1 265 ? -23.625 -63.562 -13.602 1 84.75 265 PRO A N 1
ATOM 2101 C CA . PRO A 1 265 ? -24.172 -62.406 -12.867 1 84.75 265 PRO A CA 1
ATOM 2102 C C . PRO A 1 265 ? -24.266 -62.656 -11.367 1 84.75 265 PRO A C 1
ATOM 2104 O O . PRO A 1 265 ? -24.125 -61.719 -10.57 1 84.75 265 PRO A O 1
ATOM 2107 N N . GLU A 1 266 ? -24.359 -63.906 -10.969 1 86.31 266 GLU A N 1
ATOM 2108 C CA . GLU A 1 266 ? -24.531 -64.25 -9.562 1 86.31 266 GLU A CA 1
ATOM 2109 C C . GLU A 1 266 ? -23.219 -64.125 -8.797 1 86.31 266 GLU A C 1
ATOM 2111 O O . GLU A 1 266 ? -23.219 -64.062 -7.562 1 86.31 266 GLU A O 1
ATOM 2116 N N . ARG A 1 267 ? -22.156 -64.062 -9.523 1 84.31 267 ARG A N 1
ATOM 2117 C CA . ARG A 1 267 ? -20.844 -64.125 -8.875 1 84.31 267 ARG A CA 1
ATOM 2118 C C . ARG A 1 267 ? -20.156 -62.75 -9.031 1 84.31 267 ARG A C 1
ATOM 2120 O O . ARG A 1 267 ? -18.969 -62.625 -8.727 1 84.31 267 ARG A O 1
ATOM 2127 N N . ARG A 1 268 ? -20.844 -61.75 -9.484 1 81.88 268 ARG A N 1
ATOM 2128 C CA . ARG A 1 268 ? -20.25 -60.469 -9.805 1 81.88 268 ARG A CA 1
ATOM 2129 C C . ARG A 1 268 ? -19.625 -59.844 -8.578 1 81.88 268 ARG A C 1
ATOM 2131 O O . ARG A 1 268 ? -18.578 -59.188 -8.664 1 81.88 268 ARG A O 1
ATOM 2138 N N . ASP A 1 269 ? -20.25 -60.031 -7.438 1 79.75 269 ASP A N 1
ATOM 2139 C CA . ASP A 1 269 ? -19.797 -59.375 -6.199 1 79.75 269 ASP A CA 1
ATOM 2140 C C . ASP A 1 269 ? -18.438 -59.938 -5.762 1 79.75 269 ASP A C 1
ATOM 2142 O O . ASP A 1 269 ? -17.719 -59.25 -5.023 1 79.75 269 ASP A O 1
ATOM 2146 N N . LYS A 1 270 ? -18.094 -61.031 -6.258 1 78.25 270 LYS A N 1
ATOM 2147 C CA . LYS A 1 270 ? -16.859 -61.656 -5.848 1 78.25 270 LYS A CA 1
ATOM 2148 C C . LYS A 1 270 ? -15.711 -61.312 -6.789 1 78.25 270 LYS A C 1
ATOM 2150 O O . LYS A 1 270 ? -14.555 -61.625 -6.52 1 78.25 270 LYS A O 1
ATOM 2155 N N . MET A 1 271 ? -16.109 -60.625 -7.766 1 77.06 271 MET A N 1
ATOM 2156 C CA . MET A 1 271 ? -15.102 -60.344 -8.789 1 77.06 271 MET A CA 1
ATOM 2157 C C . MET A 1 271 ? -14.359 -59.062 -8.492 1 77.06 271 MET A C 1
ATOM 2159 O O . MET A 1 271 ? -14.945 -58.094 -7.961 1 77.06 271 MET A O 1
ATOM 2163 N N . GLN A 1 272 ? -12.984 -59.031 -8.766 1 75 272 GLN A N 1
ATOM 2164 C CA . GLN A 1 272 ? -12.086 -57.938 -8.477 1 75 272 GLN A CA 1
ATOM 2165 C C . GLN A 1 272 ? -11.953 -57 -9.688 1 75 272 GLN A C 1
ATOM 2167 O O . GLN A 1 272 ? -10.844 -56.75 -10.148 1 75 272 GLN A O 1
ATOM 2172 N N . MET A 1 273 ? -13.03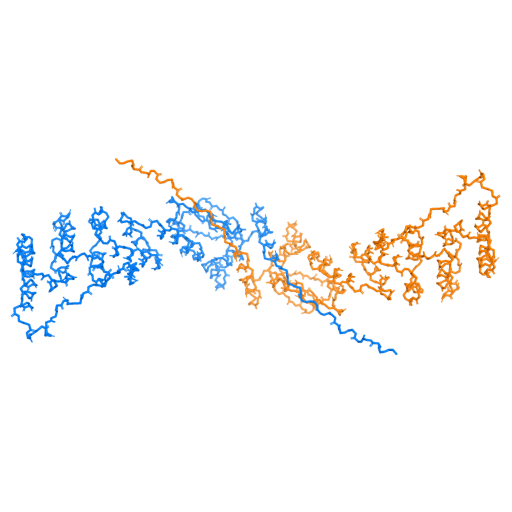1 -56.844 -10.445 1 78.44 273 MET A N 1
ATOM 2173 C CA . MET A 1 273 ? -12.938 -56 -11.641 1 78.44 273 MET A CA 1
ATOM 2174 C C . MET A 1 273 ? -13.609 -54.656 -11.422 1 78.44 273 MET A C 1
ATOM 2176 O O . MET A 1 273 ? -14.453 -54.531 -10.539 1 78.44 273 MET A O 1
ATOM 2180 N N . LEU A 1 274 ? -13.078 -53.688 -12.219 1 80 274 LEU A N 1
ATOM 2181 C CA . LEU A 1 274 ? -13.656 -52.375 -12.148 1 80 274 LEU A CA 1
ATOM 2182 C C . LEU A 1 274 ? -15.055 -52.344 -12.75 1 80 274 LEU A C 1
ATOM 2184 O O . LEU A 1 274 ? -15.242 -52.719 -13.914 1 80 274 LEU A O 1
ATOM 2188 N N . THR A 1 275 ? -16.016 -51.906 -11.898 1 78.25 275 THR A N 1
ATOM 2189 C CA . THR A 1 275 ? -17.391 -51.969 -12.367 1 78.25 275 THR A CA 1
ATOM 2190 C C . THR A 1 275 ? -18.062 -50.594 -12.25 1 78.25 275 THR A C 1
ATOM 2192 O O . THR A 1 275 ? -19.156 -50.406 -12.766 1 78.25 275 THR A O 1
ATOM 2195 N N . LYS A 1 276 ? -17.359 -49.688 -11.625 1 84.88 276 LYS A N 1
ATOM 2196 C CA . LYS A 1 276 ? -17.969 -48.375 -11.398 1 84.88 276 LYS A CA 1
ATOM 2197 C C . LYS A 1 276 ? -17.984 -47.531 -12.68 1 84.88 276 LYS A C 1
ATOM 2199 O O . LYS A 1 276 ? -16.969 -47.438 -13.367 1 84.88 276 LYS A O 1
ATOM 2204 N N . ILE A 1 277 ? -19.094 -47 -13.008 1 84.44 277 ILE A N 1
ATOM 2205 C CA . ILE A 1 277 ? -19.266 -46.125 -14.188 1 84.44 277 ILE A CA 1
ATOM 2206 C C . ILE A 1 277 ? -18.547 -44.812 -13.953 1 84.44 277 ILE A C 1
ATOM 2208 O O . ILE A 1 277 ? -18.625 -44.219 -12.859 1 84.44 277 ILE A O 1
ATOM 2212 N N . ARG A 1 278 ? -17.875 -44.344 -14.938 1 86.88 278 ARG A N 1
ATOM 2213 C CA . ARG A 1 278 ? -17.203 -43.062 -14.844 1 86.88 278 ARG A CA 1
ATOM 2214 C C . ARG A 1 278 ? -18.219 -41.906 -14.797 1 86.88 278 ARG A C 1
ATOM 2216 O O . ARG A 1 278 ? -19.297 -42.031 -15.375 1 86.88 278 ARG A O 1
ATOM 2223 N N . GLN A 1 279 ? -17.906 -40.969 -13.922 1 76.88 279 GLN A N 1
ATOM 2224 C CA . GLN A 1 279 ? -18.797 -39.812 -13.758 1 76.88 279 GLN A CA 1
ATOM 2225 C C . GLN A 1 279 ? -18.656 -38.844 -14.93 1 76.88 279 GLN A C 1
ATOM 2227 O O . GLN A 1 279 ? -17.547 -38.375 -15.25 1 76.88 279 GLN A O 1
ATOM 2232 N N . LYS A 1 280 ? -19.719 -38.906 -15.82 1 68.19 280 LYS A N 1
ATOM 2233 C CA . LYS A 1 280 ? -19.703 -37.969 -16.953 1 68.19 280 LYS A CA 1
ATOM 2234 C C . LYS A 1 280 ? -19.953 -36.531 -16.5 1 68.19 280 LYS A C 1
ATOM 2236 O O . LYS A 1 280 ? -20.781 -36.312 -15.617 1 68.19 280 LYS A O 1
ATOM 2241 N N . ASP A 1 281 ? -19.078 -35.719 -16.344 1 58.56 281 ASP A N 1
ATOM 2242 C CA . ASP A 1 281 ? -19.422 -34.344 -16.094 1 58.56 281 ASP A CA 1
ATOM 2243 C C . ASP A 1 281 ? -20.438 -33.844 -17.109 1 58.56 281 ASP A C 1
ATOM 2245 O O . ASP A 1 281 ? -20.172 -33.781 -18.312 1 58.56 281 ASP A O 1
ATOM 2249 N N . HIS A 1 282 ? -21.781 -34.375 -16.922 1 48.34 282 HIS A N 1
ATOM 2250 C CA . HIS A 1 282 ? -22.797 -33.812 -17.812 1 48.34 282 HIS A CA 1
ATOM 2251 C C . HIS A 1 282 ? -22.75 -32.281 -17.812 1 48.34 282 HIS A C 1
ATOM 2253 O O . HIS A 1 282 ? -22.594 -31.672 -16.766 1 48.34 282 HIS A O 1
ATOM 2259 N N . GLY A 1 283 ? -22.172 -31.703 -18.688 1 45.72 283 GLY A N 1
ATOM 2260 C CA . GLY A 1 283 ? -22.562 -30.312 -18.797 1 45.72 283 GLY A CA 1
ATOM 2261 C C . GLY A 1 283 ? -23.953 -30.031 -18.266 1 45.72 283 GLY A C 1
ATOM 2262 O O . GLY A 1 283 ? -24.781 -30.953 -18.156 1 45.72 283 GLY A O 1
ATOM 2263 N N . THR A 1 284 ? -24.141 -29.031 -17.375 1 36.44 284 THR A N 1
ATOM 2264 C CA . THR A 1 284 ? -25.438 -28.531 -16.969 1 36.44 284 THR A CA 1
ATOM 2265 C C . THR A 1 284 ? -26.406 -28.516 -18.141 1 36.44 284 THR A C 1
ATOM 2267 O O . THR A 1 284 ? -26.297 -27.703 -19.047 1 36.44 284 THR A O 1
ATOM 2270 N N . ARG A 1 285 ? -26.703 -29.531 -18.906 1 34.12 285 ARG A N 1
ATOM 2271 C CA . ARG A 1 285 ? -27.891 -29.297 -19.719 1 34.12 285 ARG A CA 1
ATOM 2272 C C . ARG A 1 285 ? -29.094 -28.953 -18.844 1 34.12 285 ARG A C 1
ATOM 2274 O O . ARG A 1 285 ? -29.469 -29.719 -17.953 1 34.12 285 ARG A O 1
ATOM 2281 N N . MET A 1 286 ? -29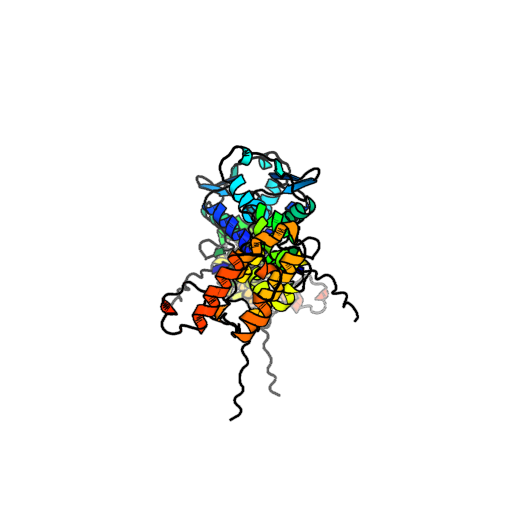.312 -27.594 -18.578 1 32.62 286 MET A N 1
ATOM 2282 C CA . MET A 1 286 ? -30.641 -27.078 -18.25 1 32.62 286 MET A CA 1
ATOM 2283 C C . MET A 1 286 ? -31.719 -27.797 -19.062 1 32.62 286 MET A C 1
ATOM 2285 O O . MET A 1 286 ? -31.719 -27.719 -20.297 1 32.62 286 MET A O 1
ATOM 2289 N N . PHE A 1 287 ? -32.094 -28.922 -18.703 1 33 287 PHE A N 1
ATOM 2290 C CA . PHE A 1 287 ? -33.344 -29.453 -19.219 1 33 287 PHE A CA 1
ATOM 2291 C C . PHE A 1 287 ? -34.469 -28.406 -19.125 1 33 287 PHE A C 1
ATOM 2293 O O . PHE A 1 287 ? -34.75 -27.906 -18.047 1 33 287 PHE A O 1
ATOM 2300 N N . VAL A 1 288 ? -34.5 -27.406 -20.062 1 33.69 288 VAL A N 1
ATOM 2301 C CA . VAL A 1 288 ? -35.719 -26.641 -20.25 1 33.69 288 VAL A CA 1
ATOM 2302 C C . VAL A 1 288 ? -36.906 -27.578 -20.438 1 33.69 288 VAL A C 1
ATOM 2304 O O . VAL A 1 288 ? -36.938 -28.359 -21.406 1 33.69 288 VAL A O 1
ATOM 2307 N N . ILE A 1 289 ? -37.281 -28.25 -19.438 1 31.66 289 ILE A N 1
ATOM 2308 C CA . ILE A 1 289 ? -38.594 -28.875 -19.422 1 31.66 289 ILE A CA 1
ATOM 2309 C C . ILE A 1 289 ? -39.688 -27.844 -19.703 1 31.66 289 ILE A C 1
ATOM 2311 O O . ILE A 1 289 ? -39.906 -26.922 -18.922 1 31.66 289 ILE A O 1
ATOM 2315 N N . GLY A 1 290 ? -39.781 -27.469 -21.016 1 29.47 290 GLY A N 1
ATOM 2316 C CA . GLY A 1 290 ? -41 -26.844 -21.547 1 29.47 290 GLY A CA 1
ATOM 2317 C C . GLY A 1 290 ? -42.281 -27.609 -21.203 1 29.47 290 GLY A C 1
ATOM 2318 O O . GLY A 1 290 ? -42.438 -28.75 -21.625 1 29.47 290 GLY A O 1
ATOM 2319 N N . GLY A 1 291 ? -42.594 -27.781 -19.875 1 26.55 291 GLY A N 1
ATOM 2320 C CA . GLY A 1 291 ? -44.031 -27.953 -19.719 1 26.55 291 GLY A CA 1
ATOM 2321 C C . GLY A 1 291 ? -44.812 -26.719 -20.062 1 26.55 291 GLY A C 1
ATOM 2322 O O . GLY A 1 291 ? -44.25 -25.609 -20.078 1 26.55 291 GLY A O 1
ATOM 2323 N N . MET B 1 1 ? -8.422 -24.344 -43.531 1 24.8 1 MET B N 1
ATOM 2324 C CA . MET B 1 1 ? -8.867 -23.828 -42.25 1 24.8 1 MET B CA 1
ATOM 2325 C C . MET B 1 1 ? -7.777 -23 -41.594 1 24.8 1 MET B C 1
ATOM 2327 O O . MET B 1 1 ? -6.656 -23.469 -41.406 1 24.8 1 MET B O 1
ATOM 2331 N N . ALA B 1 2 ? -7.98 -21.688 -41.688 1 38.88 2 ALA B N 1
ATOM 2332 C CA . ALA B 1 2 ? -7.062 -20.641 -41.25 1 38.88 2 ALA B CA 1
ATOM 2333 C C . ALA B 1 2 ? -6.602 -20.859 -39.812 1 38.88 2 ALA B C 1
ATOM 2335 O O . ALA B 1 2 ? -7.422 -21 -38.906 1 38.88 2 ALA B O 1
ATOM 2336 N N . GLU B 1 3 ? -5.57 -21.531 -39.531 1 36.97 3 GLU B N 1
ATOM 2337 C CA . GLU B 1 3 ? -4.883 -21.516 -38.25 1 36.97 3 GLU B CA 1
ATOM 2338 C C . GLU B 1 3 ? -5 -20.156 -37.562 1 36.97 3 GLU B C 1
ATOM 2340 O O . GLU B 1 3 ? -4.508 -19.156 -38.094 1 36.97 3 GLU B O 1
ATOM 2345 N N . GLU B 1 4 ? -5.996 -19.766 -36.969 1 45.12 4 GLU B N 1
ATOM 2346 C CA . GLU B 1 4 ? -6.207 -18.484 -36.281 1 45.12 4 GLU B CA 1
ATOM 2347 C C . GLU B 1 4 ? -5.02 -18.125 -35.406 1 45.12 4 GLU B C 1
ATOM 2349 O O . GLU B 1 4 ? -4.648 -18.875 -34.5 1 45.12 4 GLU B O 1
ATOM 2354 N N . SER B 1 5 ? -4.059 -17.484 -35.844 1 48.56 5 SER B N 1
ATOM 2355 C CA . SER B 1 5 ? -2.863 -16.891 -35.25 1 48.56 5 SER B CA 1
ATOM 2356 C C . SER B 1 5 ? -3.166 -16.266 -33.875 1 48.56 5 SER B C 1
ATOM 2358 O O . SER B 1 5 ? -3.771 -15.195 -33.812 1 48.56 5 SER B O 1
ATOM 2360 N N . LYS B 1 6 ? -3.586 -17.047 -33 1 54.66 6 LYS B N 1
ATOM 2361 C CA . LYS B 1 6 ? -3.891 -16.547 -31.672 1 54.66 6 LYS B CA 1
ATOM 2362 C C . LYS B 1 6 ? -2.809 -15.586 -31.172 1 54.66 6 LYS B C 1
ATOM 2364 O O . LYS B 1 6 ? -1.626 -15.938 -31.156 1 54.66 6 LYS B O 1
ATOM 2369 N N . GLU B 1 7 ? -2.93 -14.375 -31.344 1 62.06 7 GLU B N 1
ATOM 2370 C CA . GLU B 1 7 ? -2.064 -13.328 -30.812 1 62.06 7 GLU B CA 1
ATOM 2371 C C . GLU B 1 7 ? -1.599 -13.68 -29.406 1 62.06 7 GLU B C 1
ATOM 2373 O O . GLU B 1 7 ? -2.381 -14.172 -28.578 1 62.06 7 GLU B O 1
ATOM 2378 N N . PRO B 1 8 ? -0.263 -13.695 -29.281 1 69.94 8 PRO B N 1
ATOM 2379 C CA . PRO B 1 8 ? 0.287 -14.047 -27.969 1 69.94 8 PRO B CA 1
ATOM 2380 C C . PRO B 1 8 ? -0.341 -13.242 -26.828 1 69.94 8 PRO B C 1
ATOM 2382 O O . PRO B 1 8 ? -0.471 -12.023 -26.938 1 69.94 8 PRO B O 1
ATOM 2385 N N . GLU B 1 9 ? -1.084 -13.906 -25.984 1 84.44 9 GLU B N 1
ATOM 2386 C CA . GLU B 1 9 ? -1.752 -13.289 -24.844 1 84.44 9 GLU B CA 1
ATOM 2387 C C . GLU B 1 9 ? -0.741 -12.719 -23.844 1 84.44 9 GLU B C 1
ATOM 2389 O O . GLU B 1 9 ? 0.203 -13.414 -23.453 1 84.44 9 GLU B O 1
ATOM 2394 N N . VAL B 1 10 ? -0.708 -11.352 -23.828 1 87.81 10 VAL B N 1
ATOM 2395 C CA . VAL B 1 10 ? 0.113 -10.672 -22.828 1 87.81 10 VAL B CA 1
ATOM 2396 C C . VAL B 1 10 ? -0.765 -10.188 -21.672 1 87.81 10 VAL B C 1
ATOM 2398 O O . VAL B 1 10 ? -1.812 -9.578 -21.891 1 87.81 10 VAL B O 1
ATOM 2401 N N . LEU B 1 11 ? -0.335 -10.688 -20.484 1 92.56 11 LEU B N 1
ATOM 2402 C CA . LEU B 1 11 ? -1.014 -10.227 -19.281 1 92.56 11 LEU B CA 1
ATOM 2403 C C . LEU B 1 11 ? -0.117 -9.289 -18.469 1 92.56 11 LEU B C 1
ATOM 2405 O O . LEU B 1 11 ? 0.979 -9.672 -18.062 1 92.56 11 LEU B O 1
ATOM 2409 N N . ILE B 1 12 ? -0.562 -8.055 -18.328 1 95.12 12 ILE B N 1
ATOM 2410 C CA . ILE B 1 12 ? 0.052 -7.164 -17.344 1 95.12 12 ILE B CA 1
ATOM 2411 C C . ILE B 1 12 ? -0.718 -7.23 -16.031 1 95.12 12 ILE B C 1
ATOM 2413 O O . ILE B 1 12 ? -1.807 -6.66 -15.914 1 95.12 12 ILE B O 1
ATOM 2417 N N . TYR B 1 13 ? -0.138 -7.887 -15.156 1 94.19 13 TYR B N 1
ATOM 2418 C CA . TYR B 1 13 ? -0.805 -8.07 -13.867 1 94.19 13 TYR B CA 1
ATOM 2419 C C . TYR B 1 13 ? -0.387 -6.992 -12.875 1 94.19 13 TYR B C 1
ATOM 2421 O O . TYR B 1 13 ? 0.803 -6.82 -12.602 1 94.19 13 TYR B O 1
ATOM 2429 N N . LYS B 1 14 ? -1.364 -6.285 -12.422 1 94.75 14 LYS B N 1
ATOM 2430 C CA . LYS B 1 14 ? -1.165 -5.316 -11.344 1 94.75 14 LYS B CA 1
ATOM 2431 C C . LYS B 1 14 ? -1.776 -5.816 -10.039 1 94.75 14 LYS B C 1
ATOM 2433 O O . LYS B 1 14 ? -2.99 -6.004 -9.945 1 94.75 14 LYS B O 1
ATOM 2438 N N . ASP B 1 15 ? -0.985 -6.008 -9.094 1 94.62 15 ASP B N 1
ATOM 2439 C CA . ASP B 1 15 ? -1.435 -6.465 -7.785 1 94.62 15 ASP B CA 1
ATOM 2440 C C . ASP B 1 15 ? -1.923 -5.297 -6.934 1 94.62 15 ASP B C 1
ATOM 2442 O O . ASP B 1 15 ? -1.12 -4.602 -6.305 1 94.62 15 ASP B O 1
ATOM 2446 N N . SER B 1 16 ? -3.197 -5.125 -6.785 1 91.56 16 SER B N 1
ATOM 2447 C CA . SER B 1 16 ? -3.809 -3.973 -6.129 1 91.56 16 SER B CA 1
ATOM 2448 C C . SER B 1 16 ? -3.613 -4.031 -4.617 1 91.56 16 SER B C 1
ATOM 2450 O O . SER B 1 16 ? -3.76 -3.018 -3.928 1 91.56 16 SER B O 1
ATOM 2452 N N . PHE B 1 17 ? -3.32 -5.199 -4.129 1 94.19 17 PHE B N 1
ATOM 2453 C CA . PHE B 1 17 ? -3.189 -5.34 -2.684 1 94.19 17 PHE B CA 1
ATOM 2454 C C . PHE B 1 17 ? -1.724 -5.445 -2.279 1 94.19 17 PHE B C 1
ATOM 2456 O O . PHE B 1 17 ? -1.409 -5.605 -1.099 1 94.19 17 PHE B O 1
ATOM 2463 N N . HIS B 1 18 ? -0.89 -5.312 -3.264 1 96.5 18 HIS B N 1
ATOM 2464 C CA . HIS B 1 18 ? 0.532 -5.543 -3.035 1 96.5 18 HIS B CA 1
ATOM 2465 C C . HIS B 1 18 ? 1.08 -4.59 -1.976 1 96.5 18 HIS B C 1
ATOM 2467 O O . HIS B 1 18 ? 1.707 -5.027 -1.008 1 96.5 18 HIS B O 1
ATOM 2473 N N . ALA B 1 19 ? 0.802 -3.316 -2.113 1 96.38 19 ALA B N 1
ATOM 2474 C CA . ALA B 1 19 ? 1.327 -2.311 -1.194 1 96.38 19 ALA B CA 1
ATOM 2475 C C . ALA B 1 19 ? 0.863 -2.576 0.235 1 96.38 19 ALA B C 1
ATOM 2477 O O . ALA B 1 19 ? 1.659 -2.514 1.175 1 96.38 19 ALA B O 1
ATOM 2478 N N . CYS B 1 20 ? -0.389 -2.895 0.376 1 96.5 20 CYS B N 1
ATOM 2479 C CA . CYS B 1 20 ? -0.95 -3.162 1.695 1 96.5 20 CYS B CA 1
ATOM 2480 C C . CYS B 1 20 ? -0.333 -4.414 2.309 1 96.5 20 CYS B C 1
ATOM 2482 O O . CYS B 1 20 ? -0.042 -4.445 3.504 1 96.5 20 CYS B O 1
ATOM 2484 N N . ASN B 1 21 ? -0.135 -5.438 1.445 1 96.44 21 ASN B N 1
ATOM 2485 C CA . ASN B 1 21 ? 0.473 -6.672 1.933 1 96.44 21 ASN B CA 1
ATOM 2486 C C . ASN B 1 21 ? 1.913 -6.445 2.387 1 96.44 21 ASN B C 1
ATOM 2488 O O . ASN B 1 21 ? 2.342 -6.992 3.402 1 96.44 21 ASN B O 1
ATOM 2492 N N . VAL B 1 22 ? 2.578 -5.668 1.622 1 97.31 22 VAL B N 1
ATOM 2493 C CA . VAL B 1 22 ? 3.957 -5.352 1.979 1 97.31 22 VAL B CA 1
ATOM 2494 C C . VAL B 1 22 ? 3.99 -4.629 3.324 1 97.31 22 VAL B C 1
ATOM 2496 O O . VAL B 1 22 ? 4.75 -5.004 4.219 1 97.31 22 VAL B O 1
ATOM 2499 N N . LEU B 1 23 ? 3.158 -3.635 3.488 1 97.56 23 LEU B N 1
ATOM 2500 C CA . LEU B 1 23 ? 3.135 -2.867 4.73 1 97.56 23 LEU B CA 1
ATOM 2501 C C . LEU B 1 23 ? 2.781 -3.758 5.914 1 97.56 23 LEU B C 1
ATOM 2503 O O . LEU B 1 23 ? 3.336 -3.598 7.004 1 97.56 23 LEU B O 1
ATOM 2507 N N . GLU B 1 24 ? 1.849 -4.664 5.699 1 97.25 24 GLU B N 1
ATOM 2508 C CA . GLU B 1 24 ? 1.459 -5.59 6.762 1 97.25 24 GLU B CA 1
ATOM 2509 C C . GLU B 1 24 ? 2.641 -6.445 7.207 1 97.25 24 GLU B C 1
ATOM 2511 O O . GLU B 1 24 ? 2.826 -6.684 8.406 1 97.25 24 GLU B O 1
ATOM 2516 N N . THR B 1 25 ? 3.361 -6.902 6.258 1 96.81 25 THR B N 1
ATOM 2517 C CA . THR B 1 25 ? 4.543 -7.691 6.59 1 96.81 25 THR B CA 1
ATOM 2518 C C . THR B 1 25 ? 5.566 -6.844 7.34 1 96.81 25 THR B C 1
ATOM 2520 O O . THR B 1 25 ? 6.164 -7.301 8.312 1 96.81 25 THR B O 1
ATOM 2523 N N . LEU B 1 26 ? 5.758 -5.625 6.887 1 97.19 26 LEU B N 1
ATOM 2524 C CA . LEU B 1 26 ? 6.688 -4.719 7.555 1 97.19 26 LEU B CA 1
ATOM 2525 C C . LEU B 1 26 ? 6.238 -4.434 8.984 1 97.19 26 LEU B C 1
ATOM 2527 O O . LEU B 1 26 ? 7.066 -4.324 9.891 1 97.19 26 LEU B O 1
ATOM 2531 N N . ARG B 1 27 ? 4.945 -4.312 9.18 1 97.69 27 ARG B N 1
ATOM 2532 C CA . ARG B 1 27 ? 4.395 -4.125 10.516 1 97.69 27 ARG B CA 1
ATOM 2533 C C . ARG B 1 27 ? 4.727 -5.309 11.414 1 97.69 27 ARG B C 1
ATOM 2535 O O . ARG B 1 27 ? 5.117 -5.129 12.57 1 97.69 27 ARG B O 1
ATOM 2542 N N . THR B 1 28 ? 4.59 -6.504 10.844 1 97.38 28 THR B N 1
ATOM 2543 C CA . THR B 1 28 ? 4.895 -7.715 11.594 1 97.38 28 THR B CA 1
ATOM 2544 C C . THR B 1 28 ? 6.371 -7.758 11.984 1 97.38 28 THR B C 1
ATOM 2546 O O . THR B 1 28 ? 6.711 -8.133 13.109 1 97.38 28 THR B O 1
ATOM 2549 N N . LEU B 1 29 ? 7.176 -7.375 11.062 1 96.56 29 LEU B N 1
ATOM 2550 C CA . LEU B 1 29 ? 8.609 -7.328 11.336 1 96.56 29 LEU B CA 1
ATOM 2551 C C . LEU B 1 29 ? 8.922 -6.312 12.43 1 96.56 29 LEU B C 1
ATOM 2553 O O . LEU B 1 29 ? 9.727 -6.582 13.32 1 96.56 29 LEU B O 1
ATOM 2557 N N . PHE B 1 30 ? 8.242 -5.18 12.406 1 97.56 30 PHE B N 1
ATOM 2558 C CA . PHE B 1 30 ? 8.422 -4.125 13.398 1 97.56 30 PHE B CA 1
ATOM 2559 C C . PHE B 1 30 ? 7.977 -4.594 14.773 1 97.56 30 PHE B C 1
ATOM 2561 O O . PHE B 1 30 ? 8.695 -4.414 15.758 1 97.56 30 PHE B O 1
ATOM 2568 N N . GLN B 1 31 ? 6.855 -5.238 14.805 1 97.12 31 GLN B N 1
ATOM 2569 C CA . GLN B 1 31 ? 6.305 -5.719 16.062 1 97.12 31 GLN B CA 1
ATOM 2570 C C . GLN B 1 31 ? 7.199 -6.793 16.688 1 97.12 31 GLN B C 1
ATOM 2572 O O . GLN B 1 31 ? 7.344 -6.859 17.906 1 97.12 31 GLN B O 1
ATOM 2577 N N . GLY B 1 32 ? 7.809 -7.551 15.828 1 96 32 GLY B N 1
ATOM 2578 C CA . GLY B 1 32 ? 8.688 -8.609 16.297 1 96 32 GLY B CA 1
ATOM 2579 C C . GLY B 1 32 ? 10.133 -8.164 16.438 1 96 32 GLY B C 1
ATOM 2580 O O . GLY B 1 32 ? 10.992 -8.961 16.812 1 96 32 GLY B O 1
ATOM 2581 N N . ARG B 1 33 ? 10.453 -6.906 16.203 1 95.75 33 ARG B N 1
ATOM 2582 C CA . ARG B 1 33 ? 11.797 -6.336 16.25 1 95.75 33 ARG B CA 1
ATOM 2583 C C . ARG B 1 33 ? 12.766 -7.148 15.391 1 95.75 33 ARG B C 1
ATOM 2585 O O . ARG B 1 33 ? 13.875 -7.461 15.828 1 95.75 33 ARG B O 1
ATOM 2592 N N . LYS B 1 34 ? 12.219 -7.594 14.258 1 94.56 34 LYS B N 1
ATOM 2593 C CA . LYS B 1 34 ? 13.039 -8.352 13.312 1 94.56 34 LYS B CA 1
ATOM 2594 C C . LYS B 1 34 ? 13.586 -7.453 12.211 1 94.56 34 LYS B C 1
ATOM 2596 O O . LYS B 1 34 ? 12.891 -6.547 11.742 1 94.56 34 LYS B O 1
ATOM 2601 N N . MET B 1 35 ? 14.805 -7.609 11.883 1 93.19 35 MET B N 1
ATOM 2602 C CA . MET B 1 35 ? 15.516 -6.949 10.797 1 93.19 35 MET B CA 1
ATOM 2603 C C . MET B 1 35 ? 15.594 -5.445 11.031 1 93.19 35 MET B C 1
ATOM 2605 O O . MET B 1 35 ? 15.672 -4.664 10.078 1 93.19 35 MET B O 1
ATOM 2609 N N . CYS B 1 36 ? 15.438 -5.008 12.266 1 94.75 36 CYS B N 1
ATOM 2610 C CA . CYS B 1 36 ? 15.609 -3.594 12.578 1 94.75 36 CYS B CA 1
ATOM 2611 C C . CYS B 1 36 ? 17.062 -3.178 12.422 1 94.75 36 CYS B C 1
ATOM 2613 O O . CYS B 1 36 ? 17.969 -3.859 12.914 1 94.75 36 CYS B O 1
ATOM 2615 N N . ASP B 1 37 ? 17.266 -2.074 11.719 1 92.38 37 ASP B N 1
ATOM 2616 C CA . ASP B 1 37 ? 18.641 -1.671 11.453 1 92.38 37 ASP B CA 1
ATOM 2617 C C . ASP B 1 37 ? 18.922 -0.285 12.023 1 92.38 37 ASP B C 1
ATOM 2619 O O . ASP B 1 37 ? 20 0.276 11.797 1 92.38 37 ASP B O 1
ATOM 2623 N N . VAL B 1 38 ? 18.016 0.275 12.766 1 94.94 38 VAL B N 1
ATOM 2624 C CA . VAL B 1 38 ? 18.234 1.551 13.445 1 94.94 38 VAL B CA 1
ATOM 2625 C C . VAL B 1 38 ? 17.406 1.598 14.734 1 94.94 38 VAL B C 1
ATOM 2627 O O . VAL B 1 38 ? 16.375 0.93 14.844 1 94.94 38 VAL B O 1
ATOM 2630 N N . THR B 1 39 ? 17.906 2.281 15.695 1 97.06 39 THR B N 1
ATOM 2631 C CA . THR B 1 39 ? 17.188 2.523 16.938 1 97.06 39 THR B CA 1
ATOM 2632 C C . THR B 1 39 ? 17.031 4.02 17.188 1 97.06 39 THR B C 1
ATOM 2634 O O . THR B 1 39 ? 18.016 4.762 17.234 1 97.06 39 THR B O 1
ATOM 2637 N N . VAL B 1 40 ? 15.805 4.48 17.281 1 97.06 40 VAL B N 1
ATOM 2638 C CA . VAL B 1 40 ? 15.523 5.871 17.625 1 97.06 40 VAL B CA 1
ATOM 2639 C C . VAL B 1 40 ? 15.461 6.02 19.156 1 97.06 40 VAL B C 1
ATOM 2641 O O . VAL B 1 40 ? 14.664 5.355 19.812 1 97.06 40 VAL B O 1
ATOM 2644 N N . VAL B 1 41 ? 16.328 6.848 19.672 1 97.75 41 VAL B N 1
ATOM 2645 C CA . VAL B 1 41 ? 16.438 7.023 21.109 1 97.75 41 VAL B CA 1
ATOM 2646 C C . VAL B 1 41 ? 15.891 8.391 21.516 1 97.75 41 VAL B C 1
ATOM 2648 O O . VAL B 1 41 ? 16.297 9.414 20.969 1 97.75 41 VAL B O 1
ATOM 2651 N N . VAL B 1 42 ? 14.898 8.391 22.391 1 96.94 42 VAL B N 1
ATOM 2652 C CA . VAL B 1 42 ? 14.32 9.602 22.969 1 96.94 42 VAL B CA 1
ATOM 2653 C C . VAL B 1 42 ? 14.312 9.492 24.484 1 96.94 42 VAL B C 1
ATOM 2655 O O . VAL B 1 42 ? 13.438 8.844 25.062 1 96.94 42 VAL B O 1
ATOM 2658 N N . GLY B 1 43 ? 15.203 10.195 25.156 1 94.25 43 GLY B N 1
ATOM 2659 C CA . GLY B 1 43 ? 15.367 9.992 26.594 1 94.25 43 GLY B CA 1
ATOM 2660 C C . GLY B 1 43 ? 15.742 8.57 26.953 1 94.25 43 GLY B C 1
ATOM 2661 O O . GLY B 1 43 ? 16.766 8.047 26.484 1 94.25 43 GLY B O 1
ATOM 2662 N N . LYS B 1 44 ? 14.836 7.879 27.641 1 94.62 44 LYS B N 1
ATOM 2663 C CA . LYS B 1 44 ? 15.078 6.504 28.078 1 94.62 44 LYS B CA 1
ATOM 2664 C C . LYS B 1 44 ? 14.406 5.508 27.141 1 94.62 44 LYS B C 1
ATOM 2666 O O . LYS B 1 44 ? 14.688 4.309 27.188 1 94.62 44 LYS B O 1
ATOM 2671 N N . MET B 1 45 ? 13.664 6.078 26.234 1 96.75 45 MET B N 1
ATOM 2672 C CA . MET B 1 45 ? 12.914 5.211 25.328 1 96.75 45 MET B CA 1
ATOM 2673 C C . MET B 1 45 ? 13.734 4.895 24.078 1 96.75 45 MET B C 1
ATOM 2675 O O . MET B 1 45 ? 14.359 5.785 23.5 1 96.75 45 MET B O 1
ATOM 2679 N N . GLU B 1 46 ? 13.766 3.602 23.797 1 97.38 46 GLU B N 1
ATOM 2680 C CA . GLU B 1 46 ? 14.422 3.121 22.578 1 97.38 46 GLU B CA 1
ATOM 2681 C C . GLU B 1 46 ? 13.438 2.42 21.656 1 97.38 46 GLU B C 1
ATOM 2683 O O . GLU B 1 46 ? 12.734 1.497 22.078 1 97.38 46 GLU B O 1
ATOM 2688 N N . ILE B 1 47 ? 13.383 2.795 20.359 1 97.56 47 ILE B N 1
ATOM 2689 C CA . ILE B 1 47 ? 12.43 2.238 19.406 1 97.56 47 ILE B CA 1
ATOM 2690 C C . ILE B 1 47 ? 13.18 1.631 18.234 1 97.56 47 ILE B C 1
ATOM 2692 O O . ILE B 1 47 ? 13.5 2.328 17.266 1 97.56 47 ILE B O 1
ATOM 2696 N N . PRO B 1 48 ? 13.469 0.355 18.344 1 97.12 48 PRO B N 1
ATOM 2697 C CA . PRO B 1 48 ? 14.039 -0.289 17.156 1 97.12 48 PRO B CA 1
ATOM 2698 C C . PRO B 1 48 ? 13.125 -0.178 15.938 1 97.12 48 PRO B C 1
ATOM 2700 O O . PRO B 1 48 ? 11.922 -0.416 16.031 1 97.12 48 PRO B O 1
ATOM 2703 N N . SER B 1 49 ? 13.648 0.295 14.781 1 97.19 49 SER B N 1
ATOM 2704 C CA . SER B 1 49 ? 12.867 0.559 13.578 1 97.19 49 SER B CA 1
ATOM 2705 C C . SER B 1 49 ? 13.656 0.226 12.32 1 97.19 49 SER B C 1
ATOM 2707 O O . SER B 1 49 ? 14.758 -0.324 12.398 1 97.19 49 SER B O 1
ATOM 2709 N N . HIS B 1 50 ? 13.117 0.419 11.242 1 96.94 50 HIS B N 1
ATOM 2710 C CA . HIS B 1 50 ? 13.766 0.215 9.945 1 96.94 50 HIS B CA 1
ATOM 2711 C C . HIS B 1 50 ? 14.055 1.545 9.258 1 96.94 50 HIS B C 1
ATOM 2713 O O . HIS B 1 50 ? 13.148 2.352 9.055 1 96.94 50 HIS B O 1
ATOM 2719 N N . ARG B 1 51 ? 15.336 1.787 8.852 1 95.88 51 ARG B N 1
ATOM 2720 C CA . ARG B 1 51 ? 15.742 3.031 8.203 1 95.88 51 ARG B CA 1
ATOM 2721 C C . ARG B 1 51 ? 14.883 3.318 6.977 1 95.88 51 ARG B C 1
ATOM 2723 O O . ARG B 1 51 ? 14.43 4.449 6.777 1 95.88 51 ARG B O 1
ATOM 2730 N N . LEU B 1 52 ? 14.703 2.248 6.23 1 96 52 LEU B N 1
ATOM 2731 C CA . LEU B 1 52 ? 14 2.365 4.961 1 96 52 LEU B CA 1
ATOM 2732 C C . LEU B 1 52 ? 12.578 2.889 5.172 1 96 52 LEU B C 1
ATOM 2734 O O . LEU B 1 52 ? 12.125 3.76 4.43 1 96 52 LEU B O 1
ATOM 2738 N N . ILE B 1 53 ? 11.906 2.416 6.199 1 97.88 53 ILE B N 1
ATOM 2739 C CA . ILE B 1 53 ? 10.516 2.781 6.465 1 97.88 53 ILE B CA 1
ATOM 2740 C C . ILE B 1 53 ? 10.453 4.203 7.02 1 97.88 53 ILE B C 1
ATOM 2742 O O . ILE B 1 53 ? 9.586 4.988 6.633 1 97.88 53 ILE B O 1
ATOM 2746 N N . LEU B 1 54 ? 11.414 4.531 7.895 1 97.38 54 LEU B N 1
ATOM 2747 C CA . LEU B 1 54 ? 11.469 5.891 8.414 1 97.38 54 LEU B CA 1
ATOM 2748 C C . LEU B 1 54 ? 11.727 6.895 7.293 1 97.38 54 LEU B C 1
ATOM 2750 O O . LEU B 1 54 ? 11.047 7.922 7.203 1 97.38 54 LEU B O 1
ATOM 2754 N N . ALA B 1 55 ? 12.648 6.551 6.391 1 96.12 55 ALA B N 1
ATOM 2755 C CA . ALA B 1 55 ? 13.008 7.418 5.273 1 96.12 55 ALA B CA 1
ATOM 2756 C C . ALA B 1 55 ? 11.828 7.594 4.316 1 96.12 55 ALA B C 1
ATOM 2758 O O . ALA B 1 55 ? 11.656 8.664 3.727 1 96.12 55 ALA B O 1
ATOM 2759 N N . ALA B 1 56 ? 11.008 6.574 4.23 1 97.06 56 ALA B N 1
ATOM 2760 C CA . ALA B 1 56 ? 9.883 6.609 3.295 1 97.06 56 ALA B CA 1
ATOM 2761 C C . ALA B 1 56 ? 8.766 7.504 3.816 1 97.06 56 ALA B C 1
ATOM 2763 O O . ALA B 1 56 ? 7.879 7.906 3.057 1 97.06 56 ALA B O 1
ATOM 2764 N N . ASN B 1 57 ? 8.766 7.824 5.086 1 97.81 57 ASN B N 1
ATOM 2765 C CA . ASN B 1 57 ? 7.629 8.516 5.684 1 97.81 57 ASN B CA 1
ATOM 2766 C C . ASN B 1 57 ? 8.016 9.906 6.18 1 97.81 57 ASN B C 1
ATOM 2768 O O . ASN B 1 57 ? 7.152 10.742 6.445 1 97.81 57 ASN B O 1
ATOM 2772 N N . SER B 1 58 ? 9.305 10.172 6.312 1 97.69 58 SER B N 1
ATOM 2773 C CA . SER B 1 58 ? 9.82 11.414 6.887 1 97.69 58 SER B CA 1
ATOM 2774 C C . SER B 1 58 ? 11.008 11.938 6.082 1 97.69 58 SER B C 1
ATOM 2776 O O . SER B 1 58 ? 12.039 11.273 5.98 1 97.69 58 SER B O 1
ATOM 2778 N N . SER B 1 59 ? 10.867 13.18 5.574 1 96.06 59 SER B N 1
ATOM 2779 C CA . SER B 1 59 ? 11.969 13.781 4.832 1 96.06 59 SER B CA 1
ATOM 2780 C C . SER B 1 59 ? 13.164 14.062 5.742 1 96.06 59 SER B C 1
ATOM 2782 O O . SER B 1 59 ? 14.305 14.094 5.281 1 96.06 59 SER B O 1
ATOM 2784 N N . TYR B 1 60 ? 12.875 14.219 7.004 1 95.44 60 TYR B N 1
ATOM 2785 C CA . TYR B 1 60 ? 13.938 14.367 7.992 1 95.44 60 TYR B CA 1
ATOM 2786 C C . TYR B 1 60 ? 14.82 13.125 8.031 1 95.44 60 TYR B C 1
ATOM 2788 O O . TYR B 1 60 ? 16.031 13.211 7.871 1 95.44 60 TYR B O 1
ATOM 2796 N N . PHE B 1 61 ? 14.195 11.969 8.125 1 95.25 61 PHE B N 1
ATOM 2797 C CA . PHE B 1 61 ? 14.93 10.711 8.172 1 95.25 61 PHE B CA 1
ATOM 2798 C C . PHE B 1 61 ? 15.508 10.367 6.809 1 95.25 61 PHE B C 1
ATOM 2800 O O . PHE B 1 61 ? 16.625 9.844 6.711 1 95.25 61 PHE B O 1
ATOM 2807 N N . TYR B 1 62 ? 14.742 10.695 5.758 1 94.81 62 TYR B N 1
ATOM 2808 C CA . TYR B 1 62 ? 15.227 10.477 4.402 1 94.81 62 TYR B CA 1
ATOM 2809 C C . TYR B 1 62 ? 16.562 11.172 4.18 1 94.81 62 TYR B C 1
ATOM 2811 O O . TYR B 1 62 ? 17.531 10.547 3.732 1 94.81 62 TYR B O 1
ATOM 2819 N N . SER B 1 63 ? 16.625 12.438 4.539 1 93.38 63 SER B N 1
ATOM 2820 C CA . SER B 1 63 ? 17.844 13.227 4.375 1 93.38 63 SER B CA 1
ATOM 2821 C C . SER B 1 63 ? 18.969 12.695 5.258 1 93.38 63 SER B C 1
ATOM 2823 O O . SER B 1 63 ? 20.125 12.633 4.832 1 93.38 63 SER B O 1
ATOM 2825 N N . MET B 1 64 ? 18.625 12.297 6.387 1 91.56 64 MET B N 1
ATOM 2826 C CA . MET B 1 64 ? 19.609 11.789 7.336 1 91.56 64 MET B CA 1
ATOM 2827 C C . MET B 1 64 ? 20.266 10.516 6.809 1 91.56 64 MET B C 1
ATOM 2829 O O . MET B 1 64 ? 21.484 10.359 6.906 1 91.56 64 MET B O 1
ATOM 2833 N N . PHE B 1 65 ? 19.469 9.641 6.207 1 92.06 65 PHE B N 1
ATOM 2834 C CA . PHE B 1 65 ? 19.969 8.32 5.836 1 92.06 65 PHE B CA 1
ATOM 2835 C C . PHE B 1 65 ? 20.562 8.344 4.434 1 92.06 65 PHE B C 1
ATOM 2837 O O . PHE B 1 65 ? 21.219 7.391 4.023 1 92.06 65 PHE B O 1
ATOM 2844 N N . THR B 1 66 ? 20.297 9.352 3.619 1 88.5 66 THR B N 1
ATOM 2845 C CA . THR B 1 66 ? 20.781 9.367 2.24 1 88.5 66 THR B CA 1
ATOM 2846 C C . THR B 1 66 ? 21.922 10.367 2.074 1 88.5 66 THR B C 1
ATOM 2848 O O . THR B 1 66 ? 22.547 10.422 1.02 1 88.5 66 THR B O 1
ATOM 2851 N N . SER B 1 67 ? 22.219 11.32 2.91 1 79.88 67 SER B N 1
ATOM 2852 C CA . SER B 1 67 ? 23.172 12.414 2.779 1 79.88 67 SER B CA 1
ATOM 2853 C C . SER B 1 67 ? 24.609 11.906 2.865 1 79.88 67 SER B C 1
ATOM 2855 O O . SER B 1 67 ? 25.547 12.617 2.496 1 79.88 67 SER B O 1
ATOM 2857 N N . GLY B 1 68 ? 24.891 10.547 2.881 1 67.38 68 GLY B N 1
ATOM 2858 C CA . GLY B 1 68 ? 26.25 10.031 2.84 1 67.38 68 GLY B CA 1
ATOM 2859 C C . GLY B 1 68 ? 27.047 10.336 4.102 1 67.38 68 GLY B C 1
ATOM 2860 O O . GLY B 1 68 ? 28.234 10.031 4.184 1 67.38 68 GLY B O 1
ATOM 2861 N N . MET B 1 69 ? 26.516 11.102 5.02 1 57.5 69 MET B N 1
ATOM 2862 C CA . MET B 1 69 ? 27.297 11.484 6.195 1 57.5 69 MET B CA 1
ATOM 2863 C C . MET B 1 69 ? 27.438 10.305 7.156 1 57.5 69 MET B C 1
ATOM 2865 O O . MET B 1 69 ? 26.688 9.328 7.055 1 57.5 69 MET B O 1
ATOM 2869 N N . SER B 1 70 ? 28.422 10.281 7.98 1 53.12 70 SER B N 1
ATOM 2870 C CA . SER B 1 70 ? 28.812 9.289 8.977 1 53.12 70 SER B CA 1
ATOM 2871 C C . SER B 1 70 ? 27.594 8.773 9.742 1 53.12 70 SER B C 1
ATOM 2873 O O . SER B 1 70 ? 27.547 7.598 10.117 1 53.12 70 SER B O 1
ATOM 2875 N N . GLU B 1 71 ? 26.719 9.68 9.953 1 49.09 71 GLU B N 1
ATOM 2876 C CA . GLU B 1 71 ? 25.547 9.383 10.781 1 49.09 71 GLU B CA 1
ATOM 2877 C C . GLU B 1 71 ? 24.656 8.344 10.117 1 49.09 71 GLU B C 1
ATOM 2879 O O . GLU B 1 71 ? 23.953 7.598 10.797 1 49.09 71 GLU B O 1
ATOM 2884 N N . THR B 1 72 ? 24.891 8.289 8.68 1 54.56 72 THR B N 1
ATOM 2885 C CA . THR B 1 72 ? 24.156 7.332 7.852 1 54.56 72 THR B CA 1
ATOM 2886 C C . THR B 1 72 ? 24.469 5.902 8.281 1 54.56 72 THR B C 1
ATOM 2888 O O . THR B 1 72 ? 23.609 5.02 8.188 1 54.56 72 THR B O 1
ATOM 2891 N N . ALA B 1 73 ? 25.578 5.852 9.008 1 63.03 73 ALA B N 1
ATOM 2892 C CA . ALA B 1 73 ? 26.047 4.512 9.352 1 63.03 73 ALA B CA 1
ATOM 2893 C C . ALA B 1 73 ? 25.734 4.18 10.805 1 63.03 73 ALA B C 1
ATOM 2895 O O . ALA B 1 73 ? 25.828 3.021 11.227 1 63.03 73 ALA B O 1
ATOM 2896 N N . GLN B 1 74 ? 25.172 5.242 11.516 1 72.75 74 GLN B N 1
ATOM 2897 C CA . GLN B 1 74 ? 24.906 5.02 12.93 1 72.75 74 GLN B CA 1
ATOM 2898 C C . GLN B 1 74 ? 23.625 4.23 13.125 1 72.75 74 GLN B C 1
ATOM 2900 O O . GLN B 1 74 ? 22.609 4.508 12.477 1 72.75 74 GLN B O 1
ATOM 2905 N N . ASN B 1 75 ? 23.734 3.303 14.031 1 86.38 75 ASN B N 1
ATOM 2906 C CA . ASN B 1 75 ? 22.594 2.434 14.305 1 86.38 75 ASN B CA 1
ATOM 2907 C C . ASN B 1 75 ? 21.688 3.012 15.391 1 86.38 75 ASN B C 1
ATOM 2909 O O . ASN B 1 75 ? 20.641 2.441 15.703 1 86.38 75 ASN B O 1
ATOM 2913 N N . ARG B 1 76 ? 22.188 4.227 15.914 1 93.06 76 ARG B N 1
ATOM 2914 C CA . ARG B 1 76 ? 21.375 4.867 16.953 1 93.06 76 ARG B CA 1
ATOM 2915 C C . ARG B 1 76 ? 21.172 6.348 16.641 1 93.06 76 ARG B C 1
ATOM 2917 O O . ARG B 1 76 ? 22.125 7.066 16.344 1 93.06 76 ARG B O 1
ATOM 2924 N N . ILE B 1 77 ? 19.984 6.809 16.594 1 94.12 77 ILE B N 1
ATOM 2925 C CA . ILE B 1 77 ? 19.609 8.203 16.375 1 94.12 77 ILE B CA 1
ATOM 2926 C C . ILE B 1 77 ? 19.047 8.797 17.656 1 94.12 77 ILE B C 1
ATOM 2928 O O . ILE B 1 77 ? 18 8.352 18.141 1 94.12 77 ILE B O 1
ATOM 2932 N N . ASN B 1 78 ? 19.703 9.789 18.203 1 95.06 78 ASN B N 1
ATOM 2933 C CA . ASN B 1 78 ? 19.25 10.453 19.438 1 95.06 78 ASN B CA 1
ATOM 2934 C C . ASN B 1 78 ? 18.453 11.719 19.125 1 95.06 78 ASN B C 1
ATOM 2936 O O . ASN B 1 78 ? 19 12.672 18.562 1 95.06 78 ASN B O 1
ATOM 2940 N N . LEU B 1 79 ? 17.234 11.664 19.422 1 95.25 79 LEU B N 1
ATOM 2941 C CA . LEU B 1 79 ? 16.391 12.852 19.312 1 95.25 79 LEU B CA 1
ATOM 2942 C C . LEU B 1 79 ? 16.281 13.555 20.672 1 95.25 79 LEU B C 1
ATOM 2944 O O . LEU B 1 79 ? 15.852 12.953 21.656 1 95.25 79 LEU B O 1
ATOM 2948 N N . LYS B 1 80 ? 16.609 14.82 20.672 1 93.94 80 LYS B N 1
ATOM 2949 C CA . LYS B 1 80 ? 16.641 15.578 21.922 1 93.94 80 LYS B CA 1
ATOM 2950 C C . LYS B 1 80 ? 15.461 16.547 22.016 1 93.94 80 LYS B C 1
ATOM 2952 O O . LYS B 1 80 ? 15.008 17.062 21 1 93.94 80 LYS B O 1
ATOM 2957 N N . GLU B 1 81 ? 14.906 16.672 23.234 1 91.38 81 GLU B N 1
ATOM 2958 C CA . GLU B 1 81 ? 13.938 17.719 23.562 1 91.38 81 GLU B CA 1
ATOM 2959 C C . GLU B 1 81 ? 12.617 17.5 22.828 1 91.38 81 GLU B C 1
ATOM 2961 O O . GLU B 1 81 ? 12.047 18.438 22.266 1 91.38 81 GLU B O 1
ATOM 2966 N N . VAL B 1 82 ? 12.328 16.203 22.609 1 94.12 82 VAL B N 1
ATOM 2967 C CA . VAL B 1 82 ? 11.039 15.867 22.016 1 94.12 82 VAL B CA 1
ATOM 2968 C C . VAL B 1 82 ? 10.32 14.844 22.891 1 94.12 82 VAL B C 1
ATOM 2970 O O . VAL B 1 82 ? 10.953 14.125 23.672 1 94.12 82 VAL B O 1
ATOM 2973 N N . ASP B 1 83 ? 9 14.906 22.828 1 95.75 83 ASP B N 1
ATOM 2974 C CA . ASP B 1 83 ? 8.156 13.977 23.578 1 95.75 83 ASP B CA 1
ATOM 2975 C C . ASP B 1 83 ? 8.305 12.555 23.047 1 95.75 83 ASP B C 1
ATOM 2977 O O . ASP B 1 83 ? 8.039 12.289 21.875 1 95.75 83 ASP B O 1
ATOM 2981 N N . ALA B 1 84 ? 8.633 11.609 23.938 1 96.25 84 ALA B N 1
ATOM 2982 C CA . ALA B 1 84 ? 8.906 10.227 23.562 1 96.25 84 ALA B CA 1
ATOM 2983 C C . ALA B 1 84 ? 7.637 9.531 23.078 1 96.25 84 ALA B C 1
ATOM 2985 O O . ALA B 1 84 ? 7.672 8.75 22.109 1 96.25 84 ALA B O 1
ATOM 2986 N N . THR B 1 85 ? 6.562 9.82 23.719 1 96.56 85 THR B N 1
ATOM 2987 C CA . THR B 1 85 ? 5.301 9.18 23.375 1 96.56 85 THR B CA 1
ATOM 2988 C C . THR B 1 85 ? 4.859 9.57 21.969 1 96.56 85 THR B C 1
ATOM 2990 O O . THR B 1 85 ? 4.367 8.734 21.203 1 96.56 85 THR B O 1
ATOM 2993 N N . VAL B 1 86 ? 5.059 10.812 21.609 1 97.62 86 VAL B N 1
ATOM 2994 C CA . VAL B 1 86 ? 4.652 11.312 20.297 1 97.62 86 VAL B CA 1
ATOM 2995 C C . VAL B 1 86 ? 5.547 10.711 19.219 1 97.62 86 VAL B C 1
ATOM 2997 O O . VAL B 1 86 ? 5.066 10.328 18.156 1 97.62 86 VAL B O 1
ATOM 3000 N N . VAL B 1 87 ? 6.824 10.594 19.547 1 98.12 87 VAL B N 1
ATOM 3001 C CA . VAL B 1 87 ? 7.75 9.992 18.594 1 98.12 87 VAL B CA 1
ATOM 3002 C C . VAL B 1 87 ? 7.352 8.547 18.328 1 98.12 87 VAL B C 1
ATOM 3004 O O . VAL B 1 87 ? 7.34 8.094 17.188 1 98.12 87 VAL B O 1
ATOM 3007 N N . ARG B 1 88 ? 7.004 7.871 19.375 1 97.75 88 ARG B N 1
ATOM 3008 C CA . ARG B 1 88 ? 6.547 6.496 19.234 1 97.75 88 ARG B CA 1
ATOM 3009 C C . ARG B 1 88 ? 5.301 6.418 18.359 1 97.75 88 ARG B C 1
ATOM 3011 O O . ARG B 1 88 ? 5.199 5.551 17.484 1 97.75 88 ARG B O 1
ATOM 3018 N N . GLN B 1 89 ? 4.348 7.324 18.547 1 97.88 89 GLN B N 1
ATOM 3019 C CA . GLN B 1 89 ? 3.125 7.359 17.75 1 97.88 89 GLN B CA 1
ATOM 3020 C C . GLN B 1 89 ? 3.438 7.59 16.281 1 97.88 89 GLN B C 1
ATOM 3022 O O . GLN B 1 89 ? 2.842 6.957 15.406 1 97.88 89 GLN B O 1
ATOM 3027 N N . LEU B 1 90 ? 4.355 8.5 16.062 1 98.5 90 LEU B N 1
ATOM 3028 C CA . LEU B 1 90 ? 4.73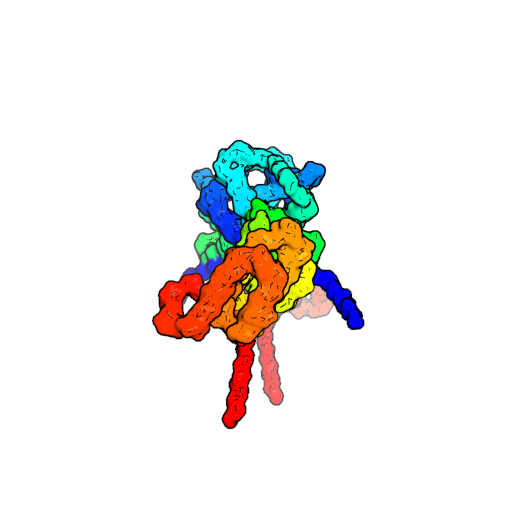4 8.82 14.688 1 98.5 90 LEU B CA 1
ATOM 3029 C C . LEU B 1 90 ? 5.395 7.617 14.008 1 98.5 90 LEU B C 1
ATOM 3031 O O . LEU B 1 90 ? 5.09 7.305 12.859 1 98.5 90 LEU B O 1
ATOM 3035 N N . ILE B 1 91 ? 6.273 6.922 14.727 1 98.5 91 ILE B N 1
ATOM 3036 C CA . ILE B 1 91 ? 6.953 5.754 14.18 1 98.5 91 ILE B CA 1
ATOM 3037 C C . ILE B 1 91 ? 5.941 4.637 13.93 1 98.5 91 ILE B C 1
ATOM 3039 O O . ILE B 1 91 ? 5.973 3.988 12.883 1 98.5 91 ILE B O 1
ATOM 3043 N N . GLU B 1 92 ? 5.039 4.426 14.859 1 98 92 GLU B N 1
ATOM 3044 C CA . GLU B 1 92 ? 4 3.418 14.688 1 98 92 GLU B CA 1
ATOM 3045 C C . GLU B 1 92 ? 3.117 3.738 13.484 1 98 92 GLU B C 1
ATOM 3047 O O . GLU B 1 92 ? 2.697 2.834 12.758 1 98 92 GLU B O 1
ATOM 3052 N N . TYR B 1 93 ? 2.857 4.988 13.266 1 98.31 93 TYR B N 1
ATOM 3053 C CA . TYR B 1 93 ? 2.086 5.43 12.109 1 98.31 93 TYR B CA 1
ATOM 3054 C C . TYR B 1 93 ? 2.723 4.941 10.812 1 98.31 93 TYR B C 1
ATOM 3056 O O . TYR B 1 93 ? 2.021 4.543 9.875 1 98.31 93 TYR B O 1
ATOM 3064 N N . CYS B 1 94 ? 4.027 4.93 10.758 1 98.44 94 CYS B N 1
ATOM 3065 C CA . CYS B 1 94 ? 4.742 4.512 9.555 1 98.44 94 CYS B CA 1
ATOM 3066 C C . CYS B 1 94 ? 4.375 3.084 9.172 1 98.44 94 CYS B C 1
ATOM 3068 O O . CYS B 1 94 ? 4.348 2.744 7.984 1 98.44 94 CYS B O 1
ATOM 3070 N N . TYR B 1 95 ? 4.043 2.283 10.172 1 97.94 95 TYR B N 1
ATOM 3071 C CA . TYR B 1 95 ? 3.822 0.86 9.945 1 97.94 95 TYR B CA 1
ATOM 3072 C C . TYR B 1 95 ? 2.334 0.537 9.914 1 97.94 95 TYR B C 1
ATOM 3074 O O . TYR B 1 95 ? 1.926 -0.488 9.359 1 97.94 95 TYR B O 1
ATOM 3082 N N . THR B 1 96 ? 1.501 1.377 10.523 1 96.94 96 THR B N 1
ATOM 3083 C CA . THR B 1 96 ? 0.103 1.015 10.727 1 96.94 96 THR B CA 1
ATOM 3084 C C . THR B 1 96 ? -0.81 1.871 9.859 1 96.94 96 THR B C 1
ATOM 3086 O O . THR B 1 96 ? -1.986 1.548 9.68 1 96.94 96 THR B O 1
ATOM 3089 N N . SER B 1 97 ? -0.366 2.998 9.398 1 96.62 97 SER B N 1
ATOM 3090 C CA . SER B 1 97 ? -1.135 3.957 8.609 1 96.62 97 SER B CA 1
ATOM 3091 C C . SER B 1 97 ? -2.213 4.629 9.453 1 96.62 97 SER B C 1
ATOM 3093 O O . SER B 1 97 ? -3.131 5.254 8.922 1 96.62 97 SER B O 1
ATOM 3095 N N . THR B 1 98 ? -2.121 4.441 10.75 1 97.25 98 THR B N 1
ATOM 3096 C CA . THR B 1 98 ? -3.16 4.953 11.641 1 97.25 98 THR B CA 1
ATOM 3097 C C . THR B 1 98 ? -2.549 5.801 12.75 1 97.25 98 THR B C 1
ATOM 3099 O O . THR B 1 98 ? -1.493 5.461 13.289 1 97.25 98 THR B O 1
ATOM 3102 N N . ILE B 1 99 ? -3.24 6.883 13.039 1 97.56 99 ILE B N 1
ATOM 3103 C CA . ILE B 1 99 ? -2.793 7.727 14.141 1 97.56 99 ILE B CA 1
ATOM 3104 C C . ILE B 1 99 ? -4 8.305 14.875 1 97.56 99 ILE B C 1
ATOM 3106 O O . ILE B 1 99 ? -4.992 8.68 14.25 1 97.56 99 ILE B O 1
ATOM 3110 N N . GLU B 1 100 ? -3.947 8.273 16.188 1 97.69 100 GLU B N 1
ATOM 3111 C CA . GLU B 1 100 ? -5 8.844 17.031 1 97.69 100 GLU B CA 1
ATOM 3112 C C . GLU B 1 100 ? -4.691 10.289 17.391 1 97.69 100 GLU B C 1
ATOM 3114 O O . GLU B 1 100 ? -3.617 10.594 17.906 1 97.69 100 GLU B O 1
ATOM 3119 N N . ILE B 1 101 ? -5.637 11.164 17.109 1 97.44 101 ILE B N 1
ATOM 3120 C CA . ILE B 1 101 ? -5.473 12.594 17.359 1 97.44 101 ILE B CA 1
ATOM 3121 C C . ILE B 1 101 ? -6.598 13.086 18.266 1 97.44 101 ILE B C 1
ATOM 3123 O O . ILE B 1 101 ? -7.773 12.789 18.031 1 97.44 101 ILE B O 1
ATOM 3127 N N . ASN B 1 102 ? -6.277 13.719 19.297 1 96.06 102 ASN B N 1
ATOM 3128 C CA . ASN B 1 102 ? -7.219 14.344 20.219 1 96.06 102 ASN B CA 1
ATOM 3129 C C . ASN B 1 102 ? -6.676 15.664 20.766 1 96.06 102 ASN B C 1
ATOM 3131 O O . ASN B 1 102 ? -5.57 16.078 20.406 1 96.06 102 ASN B O 1
ATOM 3135 N N . GLU B 1 103 ? -7.395 16.312 21.641 1 92.81 103 GLU B N 1
ATOM 3136 C CA . GLU B 1 103 ? -7.051 17.641 22.141 1 92.81 103 GLU B CA 1
ATOM 3137 C C . GLU B 1 103 ? -5.785 17.609 22.984 1 92.81 103 GLU B C 1
ATOM 3139 O O . GLU B 1 103 ? -5.043 18.594 23.047 1 92.81 103 GLU B O 1
ATOM 3144 N N . ASN B 1 104 ? -5.461 16.453 23.484 1 93.81 104 ASN B N 1
ATOM 3145 C CA . ASN B 1 104 ? -4.348 16.344 24.422 1 93.81 104 ASN B CA 1
ATOM 3146 C C . ASN B 1 104 ? -3.023 16.125 23.703 1 93.81 104 ASN B C 1
ATOM 3148 O O . ASN B 1 104 ? -1.956 16.422 24.234 1 93.81 104 ASN B O 1
ATOM 3152 N N . ASN B 1 105 ? -3.121 15.609 22.453 1 95.88 105 ASN B N 1
ATOM 3153 C CA . ASN B 1 105 ? -1.853 15.258 21.828 1 95.88 105 ASN B CA 1
ATOM 3154 C C . ASN B 1 105 ? -1.646 16 20.516 1 95.88 105 ASN B C 1
ATOM 3156 O O . ASN B 1 105 ? -0.543 16 19.969 1 95.88 105 ASN B O 1
ATOM 3160 N N . VAL B 1 106 ? -2.652 16.734 20.016 1 96.81 106 VAL B N 1
ATOM 3161 C CA . VAL B 1 106 ? -2.629 17.297 18.672 1 96.81 106 VAL B CA 1
ATOM 3162 C C . VAL B 1 106 ? -1.494 18.312 18.578 1 96.81 106 VAL B C 1
ATOM 3164 O O . VAL B 1 106 ? -0.791 18.359 17.562 1 96.81 106 VAL B O 1
ATOM 3167 N N . GLN B 1 107 ? -1.28 19.125 19.562 1 94.62 107 GLN B N 1
ATOM 3168 C CA . GLN B 1 107 ? -0.246 20.156 19.484 1 94.62 107 GLN B CA 1
ATOM 3169 C C . GLN B 1 107 ? 1.146 19.531 19.438 1 94.62 107 GLN B C 1
ATOM 3171 O O . GLN B 1 107 ? 1.993 19.953 18.656 1 94.62 107 GLN B O 1
ATOM 3176 N N . ASN B 1 108 ? 1.326 18.484 20.25 1 96.69 108 ASN B N 1
ATOM 3177 C CA . ASN B 1 108 ? 2.609 17.781 20.25 1 96.69 108 ASN B CA 1
ATOM 3178 C C . ASN B 1 108 ? 2.838 17.031 18.938 1 96.69 108 ASN B C 1
ATOM 3180 O O . ASN B 1 108 ? 3.943 17.062 18.391 1 96.69 108 ASN B O 1
ATOM 3184 N N . LEU B 1 109 ? 1.829 16.422 18.438 1 97.75 109 LEU B N 1
ATOM 3185 C CA . LEU B 1 109 ? 1.908 15.711 17.172 1 97.75 109 LEU B CA 1
ATOM 3186 C C . LEU B 1 109 ? 2.268 16.672 16.031 1 97.75 109 LEU B C 1
ATOM 3188 O O . LEU B 1 109 ? 3.111 16.359 15.195 1 97.75 109 LEU B O 1
ATOM 3192 N N . LEU B 1 110 ? 1.606 17.797 16.094 1 97.31 110 LEU B N 1
ATOM 3193 C CA . LEU B 1 110 ? 1.853 18.797 15.055 1 97.31 110 LEU B CA 1
ATOM 3194 C C . LEU B 1 110 ? 3.277 19.328 15.141 1 97.31 110 LEU B C 1
ATOM 3196 O O . LEU B 1 110 ? 3.984 19.406 14.133 1 97.31 110 LEU B O 1
ATOM 3200 N N . SER B 1 111 ? 3.744 19.688 16.328 1 96.44 111 SER B N 1
ATOM 3201 C CA . SER B 1 111 ? 5.059 20.297 16.516 1 96.44 111 SER B CA 1
ATOM 3202 C C . SER B 1 111 ? 6.176 19.312 16.172 1 96.44 111 SER B C 1
ATOM 3204 O O . SER B 1 111 ? 7.062 19.641 15.383 1 96.44 111 SER B O 1
ATOM 3206 N N . ILE B 1 112 ? 6.07 18.125 16.703 1 97.38 112 ILE B N 1
ATOM 3207 C CA . ILE B 1 112 ? 7.117 17.125 16.516 1 97.38 112 ILE B CA 1
ATOM 3208 C C . ILE B 1 112 ? 7.02 16.547 15.102 1 97.38 112 ILE B C 1
ATOM 3210 O O . ILE B 1 112 ? 8.039 16.297 14.453 1 97.38 112 ILE B O 1
ATOM 3214 N N . GLY B 1 113 ? 5.781 16.328 14.641 1 97.69 113 GLY B N 1
ATOM 3215 C CA . GLY B 1 113 ? 5.598 15.914 13.266 1 97.69 113 GLY B CA 1
ATOM 3216 C C . GLY B 1 113 ? 6.203 16.875 12.258 1 97.69 113 GLY B C 1
ATOM 3217 O O . GLY B 1 113 ? 6.762 16.469 11.242 1 97.69 113 GLY B O 1
ATOM 3218 N N . ASN B 1 114 ? 6.02 18.156 12.555 1 96.12 114 ASN B N 1
ATOM 3219 C CA . ASN B 1 114 ? 6.609 19.188 11.695 1 96.12 114 ASN B CA 1
ATOM 3220 C C . ASN B 1 114 ? 8.133 19.172 11.766 1 96.12 114 ASN B C 1
ATOM 3222 O O . ASN B 1 114 ? 8.805 19.266 10.742 1 96.12 114 ASN B O 1
ATOM 3226 N N . LEU B 1 115 ? 8.664 19 12.977 1 95.06 115 LEU B N 1
ATOM 3227 C CA . LEU B 1 115 ? 10.109 18.922 13.172 1 95.06 115 LEU B CA 1
ATOM 3228 C C . LEU B 1 115 ? 10.711 17.766 12.398 1 95.06 115 LEU B C 1
ATOM 3230 O O . LEU B 1 115 ? 11.734 17.922 11.727 1 95.06 115 LEU B O 1
ATOM 3234 N N . LEU B 1 116 ? 10.023 16.625 12.461 1 96.94 116 LEU B N 1
ATOM 3235 C CA . LEU B 1 116 ? 10.523 15.406 11.836 1 96.94 116 LEU B CA 1
ATOM 3236 C C . LEU B 1 116 ? 9.992 15.273 10.414 1 96.94 116 LEU B C 1
ATOM 3238 O O . LEU B 1 116 ? 10.242 14.266 9.742 1 96.94 116 LEU B O 1
ATOM 3242 N N . GLN B 1 117 ? 9.203 16.203 10.008 1 96.69 117 GLN B N 1
ATOM 3243 C CA . GLN B 1 117 ? 8.734 16.359 8.633 1 96.69 117 GLN B CA 1
ATOM 3244 C C . GLN B 1 117 ? 7.836 15.188 8.227 1 96.69 117 GLN B C 1
ATOM 3246 O O . GLN B 1 117 ? 8.031 14.594 7.164 1 96.69 117 GLN B O 1
ATOM 3251 N N . PHE B 1 118 ? 6.898 14.82 9.094 1 97.31 118 PHE B N 1
ATOM 3252 C CA . PHE B 1 118 ? 5.801 13.914 8.766 1 97.31 118 PHE B CA 1
ATOM 3253 C C . PHE B 1 118 ? 4.637 14.68 8.148 1 97.31 118 PHE B C 1
ATOM 3255 O O . PHE B 1 118 ? 3.67 15.016 8.844 1 97.31 118 PHE B O 1
ATOM 3262 N N . THR B 1 119 ? 4.629 14.883 6.898 1 95.88 119 THR B N 1
ATOM 3263 C CA . THR B 1 119 ? 3.771 15.836 6.199 1 95.88 119 THR B CA 1
ATOM 3264 C C . THR B 1 119 ? 2.301 15.469 6.371 1 95.88 119 THR B C 1
ATOM 3266 O O . THR B 1 119 ? 1.48 16.312 6.73 1 95.88 119 THR B O 1
ATOM 3269 N N . THR B 1 120 ? 1.943 14.203 6.156 1 96.5 120 THR B N 1
ATOM 3270 C CA . THR B 1 120 ? 0.548 13.781 6.207 1 96.5 120 THR B CA 1
ATOM 3271 C C . THR B 1 120 ? -0.013 13.945 7.617 1 96.5 120 THR B C 1
ATOM 3273 O O . THR B 1 120 ? -1.147 14.398 7.789 1 96.5 120 THR B O 1
ATOM 3276 N N . VAL B 1 121 ? 0.779 13.602 8.594 1 97.38 121 VAL B N 1
ATOM 3277 C CA . VAL B 1 121 ? 0.335 13.711 9.977 1 97.38 121 VAL B CA 1
ATOM 3278 C C . VAL B 1 121 ? 0.135 15.18 10.344 1 97.38 121 VAL B C 1
ATOM 3280 O O . VAL B 1 121 ? -0.862 15.539 10.977 1 97.38 121 VAL B O 1
ATOM 3283 N N . VAL B 1 122 ? 1.088 16.062 9.922 1 97.06 122 VAL B N 1
ATOM 3284 C CA . VAL B 1 122 ? 1.011 17.484 10.195 1 97.06 122 VAL B CA 1
ATOM 3285 C C . VAL B 1 122 ? -0.251 18.062 9.562 1 97.06 122 VAL B C 1
ATOM 3287 O O . VAL B 1 122 ? -0.987 18.812 10.211 1 97.06 122 VAL B O 1
ATOM 3290 N N . GLU B 1 123 ? -0.546 17.688 8.367 1 96.38 123 GLU B N 1
ATOM 3291 C CA . GLU B 1 123 ? -1.738 18.172 7.68 1 96.38 123 GLU B CA 1
ATOM 3292 C C . GLU B 1 123 ? -3.01 17.703 8.383 1 96.38 123 GLU B C 1
ATOM 3294 O O . GLU B 1 123 ? -3.961 18.469 8.531 1 96.38 123 GLU B O 1
ATOM 3299 N N . THR B 1 124 ? -2.967 16.469 8.812 1 96.81 124 THR B N 1
ATOM 3300 C CA . THR B 1 124 ? -4.129 15.914 9.5 1 96.81 124 THR B CA 1
ATOM 3301 C C . THR B 1 124 ? -4.363 16.625 10.828 1 96.81 124 THR B C 1
ATOM 3303 O O . THR B 1 124 ? -5.504 16.953 11.172 1 96.81 124 THR B O 1
ATOM 3306 N N . CYS B 1 125 ? -3.324 16.891 11.531 1 97.44 125 CYS B N 1
ATOM 3307 C CA . CYS B 1 125 ? -3.422 17.609 12.789 1 97.44 125 CYS B CA 1
ATOM 3308 C C . CYS B 1 125 ? -3.896 19.031 12.562 1 97.44 125 CYS B C 1
ATOM 3310 O O . CYS B 1 125 ? -4.715 19.562 13.328 1 97.44 125 CYS B O 1
ATOM 3312 N N . SER B 1 126 ? -3.361 19.688 11.508 1 96.81 126 SER B N 1
ATOM 3313 C CA . SER B 1 126 ? -3.797 21.031 11.156 1 96.81 126 SER B CA 1
ATOM 3314 C C . SER B 1 126 ? -5.289 21.062 10.852 1 96.81 126 SER B C 1
ATOM 3316 O O . SER B 1 126 ? -6 21.969 11.312 1 96.81 126 SER B O 1
ATOM 3318 N N . ASP B 1 127 ? -5.75 20.062 10.148 1 96.38 127 ASP B N 1
ATOM 3319 C CA . ASP B 1 127 ? -7.172 20 9.82 1 96.38 127 ASP B CA 1
ATOM 3320 C C . ASP B 1 127 ? -8.016 19.781 11.078 1 96.38 127 ASP B C 1
ATOM 3322 O O . ASP B 1 127 ? -9.109 20.328 11.195 1 96.38 127 ASP B O 1
ATOM 3326 N N . PHE B 1 128 ? -7.531 18.984 11.883 1 97.19 128 PHE B N 1
ATOM 3327 C CA . PHE B 1 128 ? -8.211 18.75 13.156 1 97.19 128 PHE B CA 1
ATOM 3328 C C . PHE B 1 128 ? -8.367 20.047 13.938 1 97.19 128 PHE B C 1
ATOM 3330 O O . PHE B 1 128 ? -9.453 20.344 14.43 1 97.19 128 PHE B O 1
ATOM 3337 N N . LEU B 1 129 ? -7.32 20.828 13.984 1 97.06 129 LEU B N 1
ATOM 3338 C CA . LEU B 1 129 ? -7.332 22.094 14.719 1 97.06 129 LEU B CA 1
ATOM 3339 C C . LEU B 1 129 ? -8.211 23.125 14.023 1 97.06 129 LEU B C 1
ATOM 3341 O O . LEU B 1 129 ? -8.883 23.922 14.68 1 97.06 129 LEU B O 1
ATOM 3345 N N . LYS B 1 130 ? -8.203 23.109 12.719 1 96.88 130 LYS B N 1
ATOM 3346 C CA . LYS B 1 130 ? -9.039 24.031 11.961 1 96.88 130 LYS B CA 1
ATOM 3347 C C . LYS B 1 130 ? -10.516 23.844 12.305 1 96.88 130 LYS B C 1
ATOM 3349 O O . LYS B 1 130 ? -11.266 24.812 12.414 1 96.88 130 LYS B O 1
ATOM 3354 N N . LYS B 1 131 ? -10.828 22.594 12.469 1 95.75 131 LYS B N 1
ATOM 3355 C CA . LYS B 1 131 ? -12.219 22.266 12.781 1 95.75 131 LYS B CA 1
ATOM 3356 C C . LYS B 1 131 ? -12.578 22.703 14.195 1 95.75 131 LYS B C 1
ATOM 3358 O O . LYS B 1 131 ? -13.758 22.859 14.523 1 95.75 131 LYS B O 1
ATOM 3363 N N . GLN B 1 132 ? -11.586 23 14.977 1 94.69 132 GLN B N 1
ATOM 3364 C CA . GLN B 1 132 ? -11.812 23.328 16.375 1 94.69 132 GLN B CA 1
ATOM 3365 C C . GLN B 1 132 ? -11.672 24.828 16.625 1 94.69 132 GLN B C 1
ATOM 3367 O O . GLN B 1 132 ? -11.719 25.297 17.766 1 94.69 132 GLN B O 1
ATOM 3372 N N . LEU B 1 133 ? -11.445 25.578 15.578 1 96.75 133 LEU B N 1
ATOM 3373 C CA . LEU B 1 133 ? -11.273 27.016 15.742 1 96.75 133 LEU B CA 1
ATOM 3374 C C . LEU B 1 133 ? -12.523 27.641 16.359 1 96.75 133 LEU B C 1
ATOM 3376 O O . LEU B 1 133 ? -13.641 27.281 16 1 96.75 133 LEU B O 1
ATOM 3380 N N . HIS B 1 134 ? -12.297 28.484 17.297 1 96.56 134 HIS B N 1
ATOM 3381 C CA . HIS B 1 134 ? -13.297 29.234 18.047 1 96.56 134 HIS B CA 1
ATOM 3382 C C . HIS B 1 134 ? -12.781 30.609 18.438 1 96.56 134 HIS B C 1
ATOM 3384 O O . HIS B 1 134 ? -11.57 30.859 18.422 1 96.56 134 HIS B O 1
ATOM 3390 N N . ALA B 1 135 ? -13.68 31.453 18.75 1 96.81 135 ALA B N 1
ATOM 3391 C CA . ALA B 1 135 ? -13.32 32.812 19.094 1 96.81 135 ALA B CA 1
ATOM 3392 C C . ALA B 1 135 ? -12.375 32.844 20.297 1 96.81 135 ALA B C 1
ATOM 3394 O O . ALA B 1 135 ? -11.516 33.719 20.406 1 96.81 135 ALA B O 1
ATOM 3395 N N . THR B 1 136 ? -12.453 31.844 21.141 1 96.81 136 THR B N 1
ATOM 3396 C CA . THR B 1 136 ? -11.711 31.844 22.391 1 96.81 136 THR B CA 1
ATOM 3397 C C . THR B 1 136 ? -10.367 31.141 22.219 1 96.81 136 THR B C 1
ATOM 3399 O O . THR B 1 136 ? -9.57 31.078 23.156 1 96.81 136 THR B O 1
ATOM 3402 N N . ASN B 1 137 ? -10.102 30.594 21.016 1 95.88 137 ASN B N 1
ATOM 3403 C CA . ASN B 1 137 ? -8.852 29.844 20.938 1 95.88 137 ASN B CA 1
ATOM 3404 C C . ASN B 1 137 ? -8.109 30.125 19.625 1 95.88 137 ASN B C 1
ATOM 3406 O O . ASN B 1 137 ? -6.969 29.703 19.453 1 95.88 137 ASN B O 1
ATOM 3410 N N . CYS B 1 138 ? -8.664 30.844 18.672 1 97.5 138 CYS B N 1
ATOM 3411 C CA . CYS B 1 138 ? -8.117 31 17.344 1 97.5 138 CYS B CA 1
ATOM 3412 C C . CYS B 1 138 ? -6.797 31.766 17.375 1 97.5 138 CYS B C 1
ATOM 3414 O O . CYS B 1 138 ? -5.867 31.453 16.625 1 97.5 138 CYS B O 1
ATOM 3416 N N . LEU B 1 139 ? -6.668 32.719 18.281 1 97.06 139 LEU B N 1
ATOM 3417 C CA . LEU B 1 139 ? -5.418 33.469 18.375 1 97.06 139 LEU B CA 1
ATOM 3418 C C . LEU B 1 139 ? -4.297 32.594 18.906 1 97.06 139 LEU B C 1
ATOM 3420 O O . LEU B 1 139 ? -3.172 32.625 18.406 1 97.06 139 LEU B O 1
ATOM 3424 N N . GLY B 1 140 ? -4.676 31.812 19.938 1 95.69 140 GLY B N 1
ATOM 3425 C CA . GLY B 1 140 ? -3.711 30.875 20.484 1 95.69 140 GLY B CA 1
ATOM 3426 C C . GLY B 1 140 ? -3.246 29.828 19.469 1 95.69 140 GLY B C 1
ATOM 3427 O O . GLY B 1 140 ? -2.051 29.562 19.375 1 95.69 140 GLY B O 1
ATOM 3428 N N . ILE B 1 141 ? -4.152 29.297 18.734 1 96.69 141 ILE B N 1
ATOM 3429 C CA . ILE B 1 141 ? -3.844 28.312 17.703 1 96.69 141 ILE B CA 1
ATOM 3430 C C . ILE B 1 141 ? -2.975 28.938 16.625 1 96.69 141 ILE B C 1
ATOM 3432 O O . ILE B 1 141 ? -2.02 28.328 16.141 1 96.69 141 ILE B O 1
ATOM 3436 N N . GLY B 1 142 ? -3.295 30.188 16.25 1 96 142 GLY B N 1
ATOM 3437 C CA . GLY B 1 142 ? -2.482 30.891 15.281 1 96 142 GLY B CA 1
ATOM 3438 C C . GLY B 1 142 ? -1.054 31.109 15.742 1 96 142 GLY B C 1
ATOM 3439 O O . GLY B 1 142 ? -0.111 30.922 14.969 1 96 142 GLY B O 1
ATOM 3440 N N . ASN B 1 143 ? -0.891 31.516 17 1 94.94 143 ASN B N 1
ATOM 3441 C CA . ASN B 1 143 ? 0.438 31.703 17.562 1 94.94 143 ASN B CA 1
ATOM 3442 C C . ASN B 1 143 ? 1.239 30.406 17.578 1 94.94 143 ASN B C 1
ATOM 3444 O O . ASN B 1 143 ? 2.43 30.406 17.266 1 94.94 143 ASN B O 1
ATOM 3448 N N . PHE B 1 144 ? 0.571 29.422 17.953 1 95 144 PHE B N 1
ATOM 3449 C CA . PHE B 1 144 ? 1.198 28.094 17.969 1 95 144 PHE B CA 1
ATOM 3450 C C . PHE B 1 144 ? 1.679 27.719 16.578 1 95 144 PHE B C 1
ATOM 3452 O O . PHE B 1 144 ? 2.818 27.281 16.406 1 95 144 PHE B O 1
ATOM 3459 N N . ALA B 1 145 ? 0.776 27.859 15.602 1 95.62 145 ALA B N 1
ATOM 3460 C CA . ALA B 1 145 ? 1.097 27.516 14.219 1 95.62 145 ALA B CA 1
ATOM 3461 C C . ALA B 1 145 ? 2.289 28.328 13.719 1 95.62 145 ALA B C 1
ATOM 3463 O O . ALA B 1 145 ? 3.178 27.797 13.055 1 95.62 145 ALA B O 1
ATOM 3464 N N . ASP B 1 146 ? 2.326 29.531 14.109 1 93.81 146 ASP B N 1
ATOM 3465 C CA . ASP B 1 146 ? 3.41 30.422 13.703 1 93.81 146 ASP B CA 1
ATOM 3466 C C . ASP B 1 146 ? 4.746 29.969 14.281 1 93.81 146 ASP B C 1
ATOM 3468 O O . ASP B 1 146 ? 5.746 29.891 13.57 1 93.81 146 ASP B O 1
ATOM 3472 N N . HIS B 1 147 ? 4.773 29.609 15.516 1 93.38 147 HIS B N 1
ATOM 3473 C CA . HIS B 1 147 ? 5.984 29.203 16.219 1 93.38 147 HIS B CA 1
ATOM 3474 C C . HIS B 1 147 ? 6.551 27.906 15.656 1 93.38 147 HIS B C 1
ATOM 3476 O O . HIS B 1 147 ? 7.766 27.688 15.68 1 93.38 147 HIS B O 1
ATOM 3482 N N . HIS B 1 148 ? 5.676 27.141 15.07 1 92.69 148 HIS B N 1
ATOM 3483 C CA . HIS B 1 148 ? 6.125 25.828 14.625 1 92.69 148 HIS B CA 1
ATOM 3484 C C . HIS B 1 148 ? 6.164 25.734 13.102 1 92.69 148 HIS B C 1
ATOM 3486 O O . HIS B 1 148 ? 6.352 24.656 12.547 1 92.69 148 HIS B O 1
ATOM 3492 N N . GLY B 1 149 ? 5.871 26.828 12.453 1 91.31 149 GLY B N 1
ATOM 3493 C CA . GLY B 1 149 ? 6.035 26.891 11.008 1 91.31 149 GLY B CA 1
ATOM 3494 C C . GLY B 1 149 ? 4.895 26.25 10.25 1 91.31 149 GLY B C 1
ATOM 3495 O O . GLY B 1 149 ? 5.094 25.719 9.148 1 91.31 149 GLY B O 1
ATOM 3496 N N . CYS B 1 150 ? 3.732 26.188 10.82 1 93.62 150 CYS B N 1
ATOM 3497 C CA . CYS B 1 150 ? 2.557 25.672 10.133 1 93.62 150 CYS B CA 1
ATOM 3498 C C . CYS B 1 150 ? 1.752 26.781 9.484 1 93.62 150 CYS B C 1
ATOM 3500 O O . CYS B 1 150 ? 0.749 27.234 10.047 1 93.62 150 CYS B O 1
ATOM 3502 N N . GLY B 1 151 ? 2.129 27.172 8.312 1 94.12 151 GLY B N 1
ATOM 3503 C CA . GLY B 1 151 ? 1.601 28.359 7.637 1 94.12 151 GLY B CA 1
ATOM 3504 C C . GLY B 1 151 ? 0.123 28.234 7.312 1 94.12 151 GLY B C 1
ATOM 3505 O O . GLY B 1 151 ? -0.634 29.188 7.5 1 94.12 151 GLY B O 1
ATOM 3506 N N . LYS B 1 152 ? -0.295 27.125 6.895 1 94.19 152 LYS B N 1
ATOM 3507 C CA . LYS B 1 152 ? -1.694 26.938 6.52 1 94.19 152 LYS B CA 1
ATOM 3508 C C . LYS B 1 152 ? -2.611 27.094 7.73 1 94.19 152 LYS B C 1
ATOM 3510 O O . LYS B 1 152 ? -3.662 27.734 7.637 1 94.19 152 LYS B O 1
ATOM 3515 N N . LEU B 1 153 ? -2.199 26.531 8.773 1 96.81 153 LEU B N 1
ATOM 3516 C CA . LEU B 1 153 ? -2.994 26.625 9.992 1 96.81 153 LEU B CA 1
ATOM 3517 C C . LEU B 1 153 ? -2.988 28.062 10.523 1 96.81 153 LEU B C 1
ATOM 3519 O O . LEU B 1 153 ? -4.008 28.547 11.008 1 96.81 153 LEU B O 1
ATOM 3523 N N . LYS B 1 154 ? -1.838 28.703 10.414 1 96.44 154 LYS B N 1
ATOM 3524 C CA . LYS B 1 154 ? -1.733 30.109 10.82 1 96.44 154 LYS B CA 1
ATOM 3525 C C . LYS B 1 154 ? -2.709 30.984 10.039 1 96.44 154 LYS B C 1
ATOM 3527 O O . LYS B 1 154 ? -3.443 31.781 10.625 1 96.44 154 LYS B O 1
ATOM 3532 N N . LEU B 1 155 ? -2.723 30.781 8.805 1 96.31 155 LEU B N 1
ATOM 3533 C CA . LEU B 1 155 ? -3.592 31.562 7.93 1 96.31 155 LEU B CA 1
ATOM 3534 C C . LEU B 1 155 ? -5.059 31.281 8.234 1 96.31 155 LEU B C 1
ATOM 3536 O O . LEU B 1 155 ? -5.883 32.219 8.234 1 96.31 155 LEU B O 1
ATOM 3540 N N . ALA B 1 156 ? -5.355 30.078 8.477 1 97.31 156 ALA B N 1
ATOM 3541 C CA . ALA B 1 156 ? -6.734 29.719 8.805 1 97.31 156 ALA B CA 1
ATOM 3542 C C . ALA B 1 156 ? -7.176 30.375 10.102 1 97.31 156 ALA B C 1
ATOM 3544 O O . ALA B 1 156 ? -8.305 30.859 10.203 1 97.31 156 ALA B O 1
ATOM 3545 N N . ALA B 1 157 ? -6.328 30.312 11.055 1 97.62 157 ALA B N 1
ATOM 3546 C CA . ALA B 1 157 ? -6.633 30.938 12.344 1 97.62 157 ALA B CA 1
ATOM 3547 C C . ALA B 1 157 ? -6.812 32.438 12.203 1 97.62 157 ALA B C 1
ATOM 3549 O O . ALA B 1 157 ? -7.727 33.031 12.789 1 97.62 157 ALA B O 1
ATOM 3550 N N . GLN B 1 158 ? -5.961 33.031 11.445 1 96.06 158 GLN B N 1
ATOM 3551 C CA . GLN B 1 158 ? -6.055 34.469 11.188 1 96.06 158 GLN B CA 1
ATOM 3552 C C . GLN B 1 158 ? -7.359 34.812 10.469 1 96.06 158 GLN B C 1
ATOM 3554 O O . GLN B 1 158 ? -8.039 35.781 10.836 1 96.06 158 GLN B O 1
ATOM 3559 N N . SER B 1 159 ? -7.625 34.094 9.492 1 96.88 159 SER B N 1
ATOM 3560 C CA . SER B 1 159 ? -8.859 34.312 8.75 1 96.88 159 SER B CA 1
ATOM 3561 C C . SER B 1 159 ? -10.086 34.188 9.656 1 96.88 159 SER B C 1
ATOM 3563 O O . SER B 1 159 ? -11.031 34.969 9.547 1 96.88 159 SER B O 1
ATOM 3565 N N . TYR B 1 160 ? -10.047 33.188 10.438 1 97.5 160 TYR B N 1
ATOM 3566 C CA . TYR B 1 160 ? -11.141 33 11.383 1 97.5 160 TYR B CA 1
ATOM 3567 C C . TYR B 1 160 ? -11.273 34.188 12.305 1 97.5 160 TYR B C 1
ATOM 3569 O O . TYR B 1 160 ? -12.383 34.688 12.547 1 97.5 160 TYR B O 1
ATOM 3577 N N . ALA B 1 161 ? -10.164 34.625 12.844 1 97.56 161 ALA B N 1
ATOM 3578 C CA . ALA B 1 161 ? -10.156 35.781 13.75 1 97.56 161 ALA B CA 1
ATOM 3579 C C . ALA B 1 161 ? -10.742 37 13.078 1 97.56 161 ALA B C 1
ATOM 3581 O O . ALA B 1 161 ? -11.5 37.75 13.695 1 97.56 161 ALA B O 1
ATOM 3582 N N . GLU B 1 162 ? -10.383 37.188 11.867 1 96.69 162 GLU B N 1
ATOM 3583 C CA . GLU B 1 162 ? -10.875 38.344 11.117 1 96.69 162 GLU B CA 1
ATOM 3584 C C . GLU B 1 162 ? -12.375 38.219 10.852 1 96.69 162 GLU B C 1
ATOM 3586 O O . GLU B 1 162 ? -13.109 39.188 11.039 1 96.69 162 GLU B O 1
ATOM 3591 N N . LYS B 1 163 ? -12.773 37.094 10.492 1 96 163 LYS B N 1
ATOM 3592 C CA . LYS B 1 163 ? -14.172 36.844 10.148 1 96 163 LYS B CA 1
ATOM 3593 C C . LYS B 1 163 ? -15.062 36.969 11.383 1 96 163 LYS B C 1
ATOM 3595 O O . LYS B 1 163 ? -16.219 37.406 11.281 1 96 163 LYS B O 1
ATOM 3600 N N . HIS B 1 164 ? -14.578 36.594 12.484 1 96.88 164 HIS B N 1
ATOM 3601 C CA . HIS B 1 164 ? -15.352 36.625 13.719 1 96.88 164 HIS B CA 1
ATOM 3602 C C . HIS B 1 164 ? -14.773 37.625 14.719 1 96.88 164 HIS B C 1
ATOM 3604 O O . HIS B 1 164 ? -14.742 37.344 15.922 1 96.88 164 HIS B O 1
ATOM 3610 N N . PHE B 1 165 ? -14.359 38.688 14.242 1 97.06 165 PHE B N 1
ATOM 3611 C CA . PHE B 1 165 ? -13.578 39.656 15.016 1 97.06 165 PHE B CA 1
ATOM 3612 C C . PHE B 1 165 ? -14.359 40.094 16.234 1 97.06 165 PHE B C 1
ATOM 3614 O O . PHE B 1 165 ? -13.789 40.219 17.328 1 97.06 165 PHE B O 1
ATOM 3621 N N . LEU B 1 166 ? -15.617 40.344 16.094 1 96.69 166 LEU B N 1
ATOM 3622 C CA . LEU B 1 166 ? -16.406 40.906 17.188 1 96.69 166 LEU B CA 1
ATOM 3623 C C . LEU B 1 166 ? -16.453 39.938 18.375 1 96.69 166 LEU B C 1
ATOM 3625 O O . LEU B 1 166 ? -16.359 40.375 19.531 1 96.69 166 LEU B O 1
ATOM 3629 N N . ASP B 1 167 ? -16.531 38.688 18.062 1 97.62 167 ASP B N 1
ATOM 3630 C CA . ASP B 1 167 ? -16.516 37.688 19.109 1 97.62 167 ASP B CA 1
ATOM 3631 C C . ASP B 1 167 ? -15.109 37.469 19.672 1 97.62 167 ASP B C 1
ATOM 3633 O O . ASP B 1 167 ? -14.938 37.281 20.875 1 97.62 167 ASP B O 1
ATOM 3637 N N . VAL B 1 168 ? -14.141 37.5 18.812 1 98.12 168 VAL B N 1
ATOM 3638 C CA . VAL B 1 168 ? -12.75 37.312 19.219 1 98.12 168 VAL B CA 1
ATOM 3639 C C . VAL B 1 168 ? -12.328 38.469 20.141 1 98.12 168 VAL B C 1
ATOM 3641 O O . VAL B 1 168 ? -11.641 38.219 21.156 1 98.12 168 VAL B O 1
ATOM 3644 N N . ALA B 1 169 ? -12.773 39.656 19.891 1 97.5 169 ALA B N 1
ATOM 3645 C CA . ALA B 1 169 ? -12.406 40.844 20.656 1 97.5 169 ALA B CA 1
ATOM 3646 C C . ALA B 1 169 ? -12.914 40.75 22.094 1 97.5 169 ALA B C 1
ATOM 3648 O O . ALA B 1 169 ? -12.383 41.406 22.984 1 97.5 169 ALA B O 1
ATOM 3649 N N . LYS B 1 170 ? -13.891 39.938 22.312 1 96.75 170 LYS B N 1
ATOM 3650 C CA . LYS B 1 170 ? -14.492 39.781 23.625 1 96.75 170 LYS B CA 1
ATOM 3651 C C . LYS B 1 170 ? -13.805 38.688 24.422 1 96.75 170 LYS B C 1
ATOM 3653 O O . LYS B 1 170 ? -14.078 38.5 25.609 1 96.75 170 LYS B O 1
ATOM 3658 N N . SER B 1 171 ? -12.953 38 23.812 1 96.56 171 SER B N 1
ATOM 3659 C CA . SER B 1 171 ? -12.32 36.875 24.453 1 96.56 171 SER B CA 1
ATOM 3660 C C . SER B 1 171 ? -11.109 37.281 25.281 1 96.56 171 SER B C 1
ATOM 3662 O O . SER B 1 171 ? -10.523 38.344 25.031 1 96.56 171 SER B O 1
ATOM 3664 N N . ASP B 1 172 ? -10.734 36.469 26.297 1 96.19 172 ASP B N 1
ATOM 3665 C CA . ASP B 1 172 ? -9.531 36.719 27.094 1 96.19 172 ASP B CA 1
ATOM 3666 C C . ASP B 1 172 ? -8.281 36.594 26.23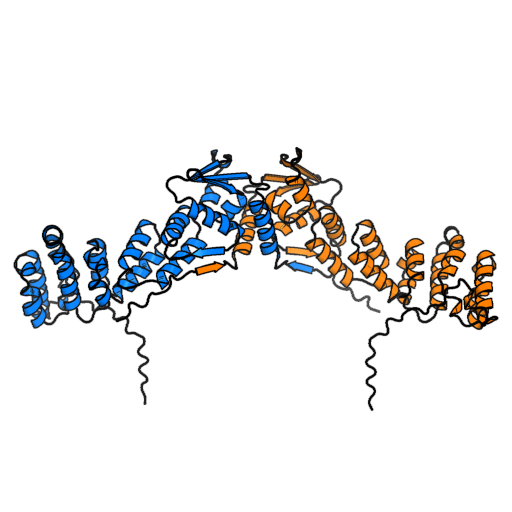4 1 96.19 172 ASP B C 1
ATOM 3668 O O . ASP B 1 172 ? -7.293 37.312 26.484 1 96.19 172 ASP B O 1
ATOM 3672 N N . GLU B 1 173 ? -8.406 35.812 25.234 1 95.31 173 GLU B N 1
ATOM 3673 C CA . GLU B 1 173 ? -7.258 35.625 24.359 1 95.31 173 GLU B CA 1
ATOM 3674 C C . GLU B 1 173 ? -6.887 36.906 23.641 1 95.31 173 GLU B C 1
ATOM 3676 O O . GLU B 1 173 ? -5.707 37.188 23.391 1 95.31 173 GLU B O 1
ATOM 3681 N N . PHE B 1 174 ? -7.91 37.625 23.344 1 97.62 174 PHE B N 1
ATOM 3682 C CA . PHE B 1 174 ? -7.672 38.906 22.672 1 97.62 174 PHE B CA 1
ATOM 3683 C C . PHE B 1 174 ? -6.945 39.875 23.594 1 97.62 174 PHE B C 1
ATOM 3685 O O . PHE B 1 174 ? -6 40.562 23.188 1 97.62 174 PHE B O 1
ATOM 3692 N N . LEU B 1 175 ? -7.355 39.875 24.828 1 97.5 175 LEU B N 1
ATOM 3693 C CA . LEU B 1 175 ? -6.762 40.781 25.812 1 97.5 175 LEU B CA 1
ATOM 3694 C C . LEU B 1 175 ? -5.309 40.406 26.078 1 97.5 175 LEU B C 1
ATOM 3696 O O . LEU B 1 175 ? -4.496 41.25 26.422 1 97.5 175 LEU B O 1
ATOM 3700 N N . LEU B 1 176 ? -4.992 39.188 25.812 1 95.94 176 LEU B N 1
ATOM 3701 C CA . LEU B 1 176 ? -3.646 38.688 26.094 1 95.94 176 LEU B CA 1
ATOM 3702 C C . LEU B 1 176 ? -2.805 38.656 24.828 1 95.94 176 LEU B C 1
ATOM 3704 O O . LEU B 1 176 ? -1.617 38.312 24.875 1 95.94 176 LEU B O 1
ATOM 3708 N N . ALA B 1 177 ? -3.338 39.062 23.734 1 96.5 177 ALA B N 1
ATOM 3709 C CA . ALA B 1 177 ? -2.664 39 22.438 1 96.5 177 ALA B CA 1
ATOM 3710 C C . ALA B 1 177 ? -1.496 40 22.391 1 96.5 177 ALA B C 1
ATOM 3712 O O . ALA B 1 177 ? -1.436 40.938 23.172 1 96.5 177 ALA B O 1
ATOM 3713 N N . THR B 1 178 ? -0.61 39.719 21.516 1 93.88 178 THR B N 1
ATOM 3714 C CA . THR B 1 178 ? 0.535 40.594 21.312 1 93.88 178 THR B CA 1
ATOM 3715 C C . THR B 1 178 ? 0.161 41.781 20.422 1 93.88 178 THR B C 1
ATOM 3717 O O . THR B 1 178 ? -0.876 41.75 19.75 1 93.88 178 THR B O 1
ATOM 3720 N N . TYR B 1 179 ? 1.011 42.75 20.453 1 96.31 179 TYR B N 1
ATOM 3721 C CA . TYR B 1 179 ? 0.841 43.906 19.578 1 96.31 179 TYR B CA 1
ATOM 3722 C C . TYR B 1 179 ? 0.785 43.5 18.109 1 96.31 179 TYR B C 1
ATOM 3724 O O . TYR B 1 179 ? -0.04 44 17.344 1 96.31 179 TYR B O 1
ATOM 3732 N N . GLU B 1 180 ? 1.63 42.562 17.812 1 94.06 180 GLU B N 1
ATOM 3733 C CA . GLU B 1 180 ? 1.734 42.125 16.422 1 94.06 180 GLU B CA 1
ATOM 3734 C C . GLU B 1 180 ? 0.438 41.469 15.953 1 94.06 180 GLU B C 1
ATOM 3736 O O . GLU B 1 180 ? 0.006 41.688 14.82 1 94.06 180 GLU B O 1
ATOM 3741 N N . GLN B 1 181 ? -0.133 40.688 16.797 1 93.94 181 GLN B N 1
ATOM 3742 C CA . GLN B 1 181 ? -1.386 40 16.453 1 93.94 181 GLN B CA 1
ATOM 3743 C C . GLN B 1 181 ? -2.508 41.031 16.234 1 93.94 181 GLN B C 1
ATOM 3745 O O . GLN B 1 181 ? -3.25 40.938 15.258 1 93.94 181 GLN B O 1
ATOM 3750 N N . ILE B 1 182 ? -2.609 41.969 17.125 1 96.69 182 ILE B N 1
ATOM 3751 C CA . ILE B 1 182 ? -3.646 43 17.047 1 96.69 182 ILE B CA 1
ATOM 3752 C C . ILE B 1 182 ? -3.451 43.844 15.797 1 96.69 182 ILE B C 1
ATOM 3754 O O . ILE B 1 182 ? -4.391 44.062 15.023 1 96.69 182 ILE B O 1
ATOM 3758 N N . SER B 1 183 ? -2.221 44.312 15.617 1 96.5 183 SER B N 1
ATOM 3759 C CA . SER B 1 183 ? -1.89 45.156 14.477 1 96.5 183 SER B CA 1
ATOM 3760 C C . SER B 1 183 ? -2.199 44.469 13.164 1 96.5 183 SER B C 1
ATOM 3762 O O . SER B 1 183 ? -2.766 45.062 12.25 1 96.5 183 SER B O 1
ATOM 3764 N N . SER B 1 184 ? -1.873 43.219 13.148 1 94.31 184 SER B N 1
ATOM 3765 C CA . SER B 1 184 ? -2.096 42.438 11.93 1 94.31 184 SER B CA 1
ATOM 3766 C C . SER B 1 184 ? -3.58 42.344 11.602 1 94.31 184 SER B C 1
ATOM 3768 O O . SER B 1 184 ? -3.977 42.5 10.445 1 94.31 184 SER B O 1
ATOM 3770 N N . MET B 1 185 ? -4.379 42.062 12.531 1 95.12 185 MET B N 1
ATOM 3771 C CA . MET B 1 185 ? -5.824 41.969 12.328 1 95.12 185 MET B CA 1
ATOM 3772 C C . MET B 1 185 ? -6.391 43.312 11.852 1 95.12 185 MET B C 1
ATOM 3774 O O . MET B 1 185 ? -7.195 43.344 10.922 1 95.12 185 MET B O 1
ATOM 3778 N N . LEU B 1 186 ? -5.934 44.375 12.445 1 95.88 186 LEU B N 1
ATOM 3779 C CA . LEU B 1 186 ? -6.477 45.688 12.148 1 95.88 186 LEU B CA 1
ATOM 3780 C C . LEU B 1 186 ? -6.125 46.125 10.727 1 95.88 186 LEU B C 1
ATOM 3782 O O . LEU B 1 186 ? -6.895 46.844 10.078 1 95.88 186 LEU B O 1
ATOM 3786 N N . LYS B 1 187 ? -4.996 45.688 10.242 1 94.75 187 LYS B N 1
ATOM 3787 C CA . LYS B 1 187 ? -4.516 46.062 8.914 1 94.75 187 LYS B CA 1
ATOM 3788 C C . LYS B 1 187 ? -5.285 45.312 7.824 1 94.75 187 LYS B C 1
ATOM 3790 O O . LYS B 1 187 ? -5.262 45.719 6.656 1 94.75 187 LYS B O 1
ATOM 3795 N N . SER B 1 188 ? -5.918 44.312 8.242 1 94.19 188 SER B N 1
ATOM 3796 C CA . SER B 1 188 ? -6.551 43.406 7.266 1 94.19 188 SER B CA 1
ATOM 3797 C C . SER B 1 188 ? -7.773 44.062 6.633 1 94.19 188 SER B C 1
ATOM 3799 O O . SER B 1 188 ? -8.57 44.719 7.324 1 94.19 188 SER B O 1
ATOM 3801 N N . ASP B 1 189 ? -7.984 43.875 5.332 1 93.31 189 ASP B N 1
ATOM 3802 C CA . ASP B 1 189 ? -9.164 44.344 4.605 1 93.31 189 ASP B CA 1
ATOM 3803 C C . ASP B 1 189 ? -10.344 43.375 4.816 1 93.31 189 ASP B C 1
ATOM 3805 O O . ASP B 1 189 ? -11.484 43.75 4.508 1 93.31 189 ASP B O 1
ATOM 3809 N N . SER B 1 190 ? -10.055 42.281 5.477 1 92.5 190 SER B N 1
ATOM 3810 C CA . SER B 1 190 ? -11.086 41.25 5.582 1 92.5 190 SER B CA 1
ATOM 3811 C C . SER B 1 190 ? -11.656 41.188 6.996 1 92.5 190 SER B C 1
ATOM 3813 O O . SER B 1 190 ? -12.359 40.25 7.344 1 92.5 190 SER B O 1
ATOM 3815 N N . LEU B 1 191 ? -11.266 42.188 7.723 1 94.69 191 LEU B N 1
ATOM 3816 C CA . LEU B 1 191 ? -11.789 42.25 9.078 1 94.69 191 LEU B CA 1
ATOM 3817 C C . LEU B 1 191 ? -13.297 42.5 9.07 1 94.69 191 LEU B C 1
ATOM 3819 O O . LEU B 1 191 ? -13.766 43.531 8.594 1 94.69 191 LEU B O 1
ATOM 3823 N N . ASN B 1 192 ? -13.992 41.5 9.641 1 94 192 ASN B N 1
ATOM 3824 C CA . ASN B 1 192 ? -15.445 41.594 9.617 1 94 192 ASN B CA 1
ATOM 3825 C C . ASN B 1 192 ? -15.984 42.344 10.828 1 94 192 ASN B C 1
ATOM 3827 O O . ASN B 1 192 ? -16.078 41.812 11.922 1 94 192 ASN B O 1
ATOM 3831 N N . VAL B 1 193 ? -16.406 43.562 10.625 1 93.12 193 VAL B N 1
ATOM 3832 C CA . VAL B 1 193 ? -16.938 44.406 11.68 1 93.12 193 VAL B CA 1
ATOM 3833 C C . VAL B 1 193 ? -18.172 45.156 11.164 1 93.12 193 VAL B C 1
ATOM 3835 O O . VAL B 1 193 ? -18.359 45.312 9.953 1 93.12 193 VAL B O 1
ATOM 3838 N N . ILE B 1 194 ? -19.016 45.594 12.031 1 91.06 194 ILE B N 1
ATOM 3839 C CA . ILE B 1 194 ? -20.188 46.375 11.68 1 91.06 194 ILE B CA 1
ATOM 3840 C C . ILE B 1 194 ? -19.766 47.812 11.406 1 91.06 194 ILE B C 1
ATOM 3842 O O . ILE B 1 194 ? -20.219 48.438 10.438 1 91.06 194 ILE B O 1
ATOM 3846 N N . SER B 1 195 ? -18.938 48.344 12.234 1 93.25 195 SER B N 1
ATOM 3847 C CA . SER B 1 195 ? -18.422 49.719 12.164 1 93.25 195 SER B CA 1
ATOM 3848 C C . SER B 1 195 ? -16.969 49.75 12.641 1 93.25 195 SER B C 1
ATOM 3850 O O . SER B 1 195 ? -16.531 48.938 13.438 1 93.25 195 SER B O 1
ATOM 3852 N N . GLU B 1 196 ? -16.312 50.75 12.117 1 95.88 196 GLU B N 1
ATOM 3853 C CA . GLU B 1 196 ? -14.945 50.969 12.57 1 95.88 196 GLU B CA 1
ATOM 3854 C C . GLU B 1 196 ? -14.906 51.375 14.039 1 95.88 196 GLU B C 1
ATOM 3856 O O . GLU B 1 196 ? -13.859 51.281 14.695 1 95.88 196 GLU B O 1
ATOM 3861 N N . LYS B 1 197 ? -16.016 51.781 14.5 1 96.38 197 LYS B N 1
ATOM 3862 C CA . LYS B 1 197 ? -16.109 52.094 15.93 1 96.38 197 LYS B CA 1
ATOM 3863 C C . LYS B 1 197 ? -15.875 50.844 16.766 1 96.38 197 LYS B C 1
ATOM 3865 O O . LYS B 1 197 ? -15.266 50.906 17.844 1 96.38 197 LYS B O 1
ATOM 3870 N N . ASP B 1 198 ? -16.375 49.688 16.312 1 96 198 ASP B N 1
ATOM 3871 C CA . ASP B 1 198 ? -16.188 48.438 17.016 1 96 198 ASP B CA 1
ATOM 3872 C C . ASP B 1 198 ? -14.695 48.062 17.109 1 96 198 ASP B C 1
ATOM 3874 O O . ASP B 1 198 ? -14.25 47.531 18.109 1 96 198 ASP B O 1
ATOM 3878 N N . VAL B 1 199 ? -13.984 48.406 16.094 1 97.44 199 VAL B N 1
ATOM 3879 C CA . VAL B 1 199 ? -12.547 48.156 16.062 1 97.44 199 VAL B CA 1
ATOM 3880 C C . VAL B 1 199 ? -11.852 49.031 17.109 1 97.44 199 VAL B C 1
ATOM 3882 O O . VAL B 1 199 ? -11.008 48.531 17.859 1 97.44 199 VAL B O 1
ATOM 3885 N N . PHE B 1 200 ? -12.258 50.281 17.141 1 97.75 200 PHE B N 1
ATOM 3886 C CA . PHE B 1 200 ? -11.688 51.219 18.094 1 97.75 200 PHE B CA 1
ATOM 3887 C C . PHE B 1 200 ? -11.945 50.75 19.531 1 97.75 200 PHE B C 1
ATOM 3889 O O . PHE B 1 200 ? -11.031 50.75 20.359 1 97.75 200 PHE B O 1
ATOM 3896 N N . GLU B 1 201 ? -13.133 50.312 19.766 1 97.38 201 GLU B N 1
ATOM 3897 C CA . GLU B 1 201 ? -13.5 49.844 21.094 1 97.38 201 GLU B CA 1
ATOM 3898 C C . GLU B 1 201 ? -12.703 48.625 21.5 1 97.38 201 GLU B C 1
ATOM 3900 O O . GLU B 1 201 ? -12.305 48.469 22.656 1 97.38 201 GLU B O 1
ATOM 3905 N N . ALA B 1 202 ? -12.508 47.719 20.609 1 98.06 202 ALA B N 1
ATOM 3906 C CA . ALA B 1 202 ? -11.703 46.531 20.859 1 98.06 202 ALA B CA 1
ATOM 3907 C C . ALA B 1 202 ? -10.266 46.906 21.203 1 98.06 202 ALA B C 1
ATOM 3909 O O . ALA B 1 202 ? -9.672 46.344 22.141 1 98.06 202 ALA B O 1
ATOM 3910 N N . VAL B 1 203 ? -9.703 47.875 20.422 1 98.25 203 VAL B N 1
ATOM 3911 C CA . VAL B 1 203 ? -8.336 48.344 20.641 1 98.25 203 VAL B CA 1
ATOM 3912 C C . VAL B 1 203 ? -8.227 48.969 22.031 1 98.25 203 VAL B C 1
ATOM 3914 O O . VAL B 1 203 ? -7.266 48.719 22.766 1 98.25 203 VAL B O 1
ATOM 3917 N N . LEU B 1 204 ? -9.219 49.719 22.359 1 97.88 204 LEU B N 1
ATOM 3918 C CA . LEU B 1 204 ? -9.219 50.375 23.656 1 97.88 204 LEU B CA 1
ATOM 3919 C C . LEU B 1 204 ? -9.25 49.375 24.797 1 97.88 204 LEU B C 1
ATOM 3921 O O . LEU B 1 204 ? -8.562 49.531 25.797 1 97.88 204 LEU B O 1
ATOM 3925 N N . ALA B 1 205 ? -10.109 48.406 24.625 1 97.81 205 ALA B N 1
ATOM 3926 C CA . ALA B 1 205 ? -10.18 47.312 25.625 1 97.81 205 ALA B CA 1
ATOM 3927 C C . ALA B 1 205 ? -8.836 46.625 25.797 1 97.81 205 ALA B C 1
ATOM 3929 O O . ALA B 1 205 ? -8.414 46.344 26.906 1 97.81 205 ALA B O 1
ATOM 3930 N N . TRP B 1 206 ? -8.164 46.344 24.703 1 98.44 206 TRP B N 1
ATOM 3931 C CA . TRP B 1 206 ? -6.852 45.719 24.719 1 98.44 206 TRP B CA 1
ATOM 3932 C C . TRP B 1 206 ? -5.832 46.594 25.422 1 98.44 206 TRP B C 1
ATOM 3934 O O . TRP B 1 206 ? -5.043 46.125 26.234 1 98.44 206 TRP B O 1
ATOM 3944 N N . ILE B 1 207 ? -5.828 47.906 25.219 1 98.12 207 ILE B N 1
ATOM 3945 C CA . ILE B 1 207 ? -4.902 48.875 25.812 1 98.12 207 ILE B CA 1
ATOM 3946 C C . ILE B 1 207 ? -5.16 48.969 27.328 1 98.12 207 ILE B C 1
ATOM 3948 O O . ILE B 1 207 ? -4.219 48.938 28.125 1 98.12 207 ILE B O 1
ATOM 3952 N N . ARG B 1 208 ? -6.41 49 27.672 1 97.75 208 ARG B N 1
ATOM 3953 C CA . ARG B 1 208 ? -6.789 49.188 29.062 1 97.75 208 ARG B CA 1
ATOM 3954 C C . ARG B 1 208 ? -6.434 47.969 29.906 1 97.75 208 ARG B C 1
ATOM 3956 O O . ARG B 1 208 ? -6.234 48.062 31.109 1 97.75 208 ARG B O 1
ATOM 3963 N N . HIS B 1 209 ? -6.367 46.844 29.297 1 97.69 209 HIS B N 1
ATOM 3964 C CA . HIS B 1 209 ? -6.027 45.594 30.016 1 97.69 209 HIS B CA 1
ATOM 3965 C C . HIS B 1 209 ? -4.625 45.688 30.609 1 97.69 209 HIS B C 1
ATOM 3967 O O . HIS B 1 209 ? -4.355 45.094 31.641 1 97.69 209 HIS B O 1
ATOM 3973 N N . ASP B 1 210 ? -3.729 46.406 29.969 1 97.19 210 ASP B N 1
ATOM 3974 C CA . ASP B 1 210 ? -2.389 46.719 30.469 1 97.19 210 ASP B CA 1
ATOM 3975 C C . ASP B 1 210 ? -1.939 48.125 30.078 1 97.19 210 ASP B C 1
ATOM 3977 O O . ASP B 1 210 ? -0.969 48.281 29.344 1 97.19 210 ASP B O 1
ATOM 3981 N N . LEU B 1 211 ? -2.488 49.062 30.719 1 97 211 LEU B N 1
ATOM 3982 C CA . LEU B 1 211 ? -2.398 50.469 30.328 1 97 211 LEU B CA 1
ATOM 3983 C C . LEU B 1 211 ? -0.96 50.969 30.422 1 97 211 LEU B C 1
ATOM 3985 O O . LEU B 1 211 ? -0.464 51.594 29.5 1 97 211 LEU B O 1
ATOM 3989 N N . PRO B 1 212 ? -0.228 50.656 31.438 1 96.94 212 PRO B N 1
ATOM 3990 C CA . PRO B 1 212 ? 1.127 51.219 31.547 1 96.94 212 PRO B CA 1
ATOM 3991 C C . PRO B 1 212 ? 2.035 50.75 30.406 1 96.94 212 PRO B C 1
ATOM 3993 O O . PRO B 1 212 ? 2.865 51.531 29.922 1 96.94 212 PRO B O 1
ATOM 3996 N N . LYS B 1 213 ? 1.795 49.594 29.922 1 97 213 LYS B N 1
ATOM 3997 C CA . LYS B 1 213 ? 2.703 49.031 28.922 1 97 213 LYS B CA 1
ATOM 3998 C C . LYS B 1 213 ? 2.184 49.281 27.516 1 97 213 LYS B C 1
ATOM 4000 O O . LYS B 1 213 ? 2.965 49.375 26.562 1 97 213 LYS B O 1
ATOM 4005 N N . ARG B 1 214 ? 0.838 49.469 27.359 1 97.94 214 ARG B N 1
ATOM 4006 C CA . ARG B 1 214 ? 0.273 49.375 26.016 1 97.94 214 ARG B CA 1
ATOM 4007 C C . ARG B 1 214 ? -0.218 50.75 25.531 1 97.94 214 ARG B C 1
ATOM 4009 O O . ARG B 1 214 ? -0.484 50.938 24.344 1 97.94 214 ARG B O 1
ATOM 4016 N N . GLN B 1 215 ? -0.325 51.75 26.391 1 96.75 215 GLN B N 1
ATOM 4017 C CA . GLN B 1 215 ? -0.883 53.031 26.047 1 96.75 215 GLN B CA 1
ATOM 4018 C C . GLN B 1 215 ? -0.105 53.688 24.891 1 96.75 215 GLN B C 1
ATOM 4020 O O . GLN B 1 215 ? -0.684 54.375 24.062 1 96.75 215 GLN B O 1
ATOM 4025 N N . ASN B 1 216 ? 1.21 53.375 24.844 1 96.25 216 ASN B N 1
ATOM 4026 C CA . ASN B 1 216 ? 2.072 54 23.844 1 96.25 216 ASN B CA 1
ATOM 4027 C C . ASN B 1 216 ? 1.819 53.406 22.453 1 96.25 216 ASN B C 1
ATOM 4029 O O . ASN B 1 216 ? 2.25 54 21.453 1 96.25 216 ASN B O 1
ATOM 4033 N N . TYR B 1 217 ? 1.093 52.312 22.391 1 97.56 217 TYR B N 1
ATOM 4034 C CA . TYR B 1 217 ? 0.812 51.688 21.109 1 97.56 217 TYR B CA 1
ATOM 4035 C C . TYR B 1 217 ? -0.428 52.312 20.453 1 97.56 217 TYR B C 1
ATOM 4037 O O . TYR B 1 217 ? -0.707 52.062 19.281 1 97.56 217 TYR B O 1
ATOM 4045 N N . LEU B 1 218 ? -1.204 53.094 21.156 1 97.56 218 LEU B N 1
ATOM 4046 C CA . LEU B 1 218 ? -2.514 53.562 20.719 1 97.56 218 LEU B CA 1
ATOM 4047 C C . LEU B 1 218 ? -2.398 54.344 19.422 1 97.56 218 LEU B C 1
ATOM 4049 O O . LEU B 1 218 ? -3.145 54.094 18.469 1 97.56 218 LEU B O 1
ATOM 4053 N N . PRO B 1 219 ? -1.428 55.312 19.281 1 97 219 PRO B N 1
ATOM 4054 C CA . PRO B 1 219 ? -1.355 56.094 18.031 1 97 219 PRO B CA 1
ATOM 4055 C C . PRO B 1 219 ? -1.112 55.188 16.812 1 97 219 PRO B C 1
ATOM 4057 O O . PRO B 1 219 ? -1.759 55.375 15.781 1 97 219 PRO B O 1
ATOM 4060 N N . GLU B 1 220 ? -0.245 54.281 16.984 1 97.25 220 GLU B N 1
ATOM 4061 C CA . GLU B 1 220 ? 0.079 53.406 15.867 1 97.25 220 GLU B CA 1
ATOM 4062 C C . GLU B 1 220 ? -1.114 52.531 15.484 1 97.25 220 GLU B C 1
ATOM 4064 O O . GLU B 1 220 ? -1.368 52.312 14.305 1 97.25 220 GLU B O 1
ATOM 4069 N N . LEU B 1 221 ? -1.845 52.031 16.453 1 97.69 221 LEU B N 1
ATOM 4070 C CA . LEU B 1 221 ? -3.008 51.188 16.188 1 97.69 221 LEU B CA 1
ATOM 4071 C C . LEU B 1 221 ? -4.137 52 15.57 1 97.69 221 LEU B C 1
ATOM 4073 O O . LEU B 1 221 ? -4.875 51.5 14.719 1 97.69 221 LEU B O 1
ATOM 4077 N N . LEU B 1 222 ? -4.246 53.25 16 1 96.81 222 LEU B N 1
ATOM 4078 C CA . LEU B 1 222 ? -5.277 54.156 15.5 1 96.81 222 LEU B CA 1
ATOM 4079 C C . LEU B 1 222 ? -5.121 54.344 13.992 1 96.81 222 LEU B C 1
ATOM 4081 O O . LEU B 1 222 ? -6.117 54.5 13.281 1 96.81 222 LEU B O 1
ATOM 4085 N N . LYS B 1 223 ? -3.898 54.312 13.531 1 95.38 223 LYS B N 1
ATOM 4086 C CA . LYS B 1 223 ? -3.607 54.5 12.117 1 95.38 223 LYS B CA 1
ATOM 4087 C C . LYS B 1 223 ? -4.188 53.344 11.273 1 95.38 223 LYS B C 1
ATOM 4089 O O . LYS B 1 223 ? -4.422 53.531 10.078 1 95.38 223 LYS B O 1
ATOM 4094 N N . HIS B 1 224 ? -4.398 52.219 11.945 1 95.81 224 HIS B N 1
ATOM 4095 C CA . HIS B 1 224 ? -4.883 51.062 11.203 1 95.81 224 HIS B CA 1
ATOM 4096 C C . HIS B 1 224 ? -6.402 50.969 11.242 1 95.81 224 HIS B C 1
ATOM 4098 O O . HIS B 1 224 ? -7 50.094 10.609 1 95.81 224 HIS B O 1
ATOM 4104 N N . ILE B 1 225 ? -7.016 51.844 11.992 1 96.31 225 ILE B N 1
ATOM 4105 C CA . ILE B 1 225 ? -8.469 51.969 11.992 1 96.31 225 ILE B CA 1
ATOM 4106 C C . ILE B 1 225 ? -8.914 52.906 10.875 1 96.31 225 ILE B C 1
ATOM 4108 O O . ILE B 1 225 ? -8.312 53.938 10.672 1 96.31 225 ILE B O 1
ATOM 4112 N N . ARG B 1 226 ? -9.875 52.531 10.164 1 94.44 226 ARG B N 1
ATOM 4113 C CA . ARG B 1 226 ? -10.367 53.375 9.062 1 94.44 226 ARG B CA 1
ATOM 4114 C C . ARG B 1 226 ? -11.305 54.469 9.57 1 94.44 226 ARG B C 1
ATOM 4116 O O . ARG B 1 226 ? -12.5 54.438 9.273 1 94.44 226 ARG B O 1
ATOM 4123 N N . LEU B 1 227 ? -10.719 55.469 10.117 1 95.19 227 LEU B N 1
ATOM 4124 C CA . LEU B 1 227 ? -11.43 56.531 10.805 1 95.19 227 LEU B CA 1
ATOM 4125 C C . LEU B 1 227 ? -12.25 57.344 9.812 1 95.19 227 LEU B C 1
ATOM 4127 O O . LEU B 1 227 ? -13.281 57.938 10.188 1 95.19 227 LEU B O 1
ATOM 4131 N N . THR B 1 228 ? -11.734 57.406 8.555 1 93.19 228 THR B N 1
ATOM 4132 C CA . THR B 1 228 ? -12.398 58.219 7.527 1 93.19 228 THR B CA 1
ATOM 4133 C C . THR B 1 228 ? -13.773 57.625 7.207 1 93.19 228 THR B C 1
ATOM 4135 O O . THR B 1 228 ? -14.625 58.312 6.633 1 93.19 228 THR B O 1
ATOM 4138 N N . LEU B 1 229 ? -13.977 56.406 7.617 1 92.38 229 LEU B N 1
ATOM 4139 C CA . LEU B 1 229 ? -15.242 55.719 7.312 1 92.38 229 LEU B CA 1
ATOM 4140 C C . LEU B 1 229 ? -16.25 55.938 8.43 1 92.38 229 LEU B C 1
ATOM 4142 O O . LEU B 1 229 ? -17.422 55.594 8.289 1 92.38 229 LEU B O 1
ATOM 4146 N N . LEU B 1 230 ? -15.859 56.562 9.477 1 94.88 230 LEU B N 1
ATOM 4147 C CA . LEU B 1 230 ? -16.75 56.875 10.594 1 94.88 230 LEU B CA 1
ATOM 4148 C C . LEU B 1 230 ? -17.469 58.188 10.375 1 94.88 230 LEU B C 1
ATOM 4150 O O . LEU B 1 230 ? -16.875 59.156 9.875 1 94.88 230 LEU B O 1
ATOM 4154 N N . PRO B 1 231 ? -18.734 58.25 10.82 1 94.25 231 PRO B N 1
ATOM 4155 C CA . PRO B 1 231 ? -19.422 59.531 10.797 1 94.25 231 PRO B CA 1
ATOM 4156 C C . PRO B 1 231 ? -18.75 60.562 11.703 1 94.25 231 PRO B C 1
ATOM 4158 O O . PRO B 1 231 ? -18.266 60.219 12.789 1 94.25 231 PRO B O 1
ATOM 4161 N N . PRO B 1 232 ? -18.812 61.812 11.281 1 94.44 232 PRO B N 1
ATOM 4162 C CA . PRO B 1 232 ? -18.188 62.875 12.07 1 94.44 232 PRO B CA 1
ATOM 4163 C C . PRO B 1 232 ? -18.656 62.906 13.516 1 94.44 232 PRO B C 1
ATOM 4165 O O . PRO B 1 232 ? -17.859 63.125 14.43 1 94.44 232 PRO B O 1
ATOM 4168 N N . LYS B 1 233 ? -19.891 62.594 13.664 1 95.88 233 LYS B N 1
ATOM 4169 C CA . LYS B 1 233 ? -20.422 62.594 15.016 1 95.88 233 LYS B CA 1
ATOM 4170 C C . LYS B 1 233 ? -19.719 61.562 15.891 1 95.88 233 LYS B C 1
ATOM 4172 O O . LYS B 1 233 ? -19.391 61.844 17.047 1 95.88 233 LYS B O 1
ATOM 4177 N N . ILE B 1 234 ? -19.5 60.469 15.336 1 95.56 234 ILE B N 1
ATOM 4178 C CA . ILE B 1 234 ? -18.844 59.375 16.062 1 95.56 234 ILE B CA 1
ATOM 4179 C C . ILE B 1 234 ? -17.359 59.719 16.281 1 95.56 234 ILE B C 1
ATOM 4181 O O . ILE B 1 234 ? -16.812 59.469 17.344 1 95.56 234 ILE B O 1
ATOM 4185 N N . LEU B 1 235 ? -16.719 60.312 15.273 1 95.56 235 LEU B N 1
ATOM 4186 C CA . LEU B 1 235 ? -15.328 60.688 15.359 1 95.56 235 LEU B CA 1
ATOM 4187 C C . LEU B 1 235 ? -15.102 61.656 16.531 1 95.56 235 LEU B C 1
ATOM 4189 O O . LEU B 1 235 ? -14.156 61.469 17.312 1 95.56 235 LEU B O 1
ATOM 4193 N N . VAL B 1 236 ? -16.031 62.5 16.703 1 95.44 236 VAL B N 1
ATOM 4194 C CA . VAL B 1 236 ? -15.875 63.562 17.703 1 95.44 236 VAL B CA 1
ATOM 4195 C C . VAL B 1 236 ? -16.359 63.062 19.062 1 95.44 236 VAL B C 1
ATOM 4197 O O . VAL B 1 236 ? -15.633 63.125 20.047 1 95.44 236 VAL B O 1
ATOM 4200 N N . ASP B 1 237 ? -17.516 62.469 19.062 1 95.69 237 ASP B N 1
ATOM 4201 C CA . ASP B 1 237 ? -18.188 62.156 20.328 1 95.69 237 ASP B CA 1
ATOM 4202 C C . ASP B 1 237 ? -17.641 60.875 20.953 1 95.69 237 ASP B C 1
ATOM 4204 O O . ASP B 1 237 ? -17.656 60.719 22.172 1 95.69 237 ASP B O 1
ATOM 4208 N N . CYS B 1 238 ? -17.125 60.031 20.188 1 94.69 238 CYS B N 1
ATOM 4209 C CA . CYS B 1 238 ? -16.734 58.719 20.719 1 94.69 238 CYS B CA 1
ATOM 4210 C C . CYS B 1 238 ? -15.227 58.562 20.656 1 94.69 238 CYS B C 1
ATOM 4212 O O . CYS B 1 238 ? -14.609 58.156 21.656 1 94.69 238 CYS B O 1
ATOM 4214 N N . 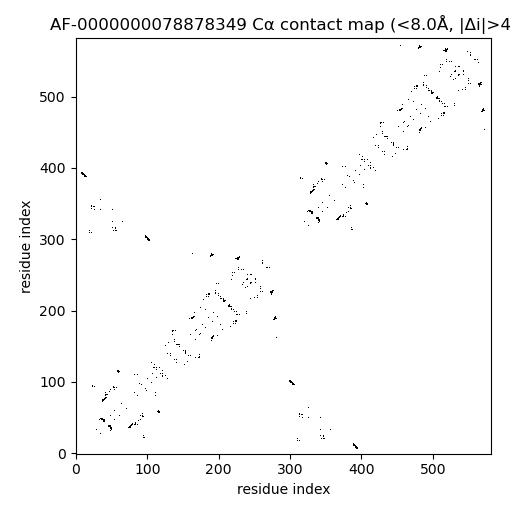ILE B 1 239 ? -14.617 58.875 19.562 1 96.56 239 ILE B N 1
ATOM 4215 C CA . ILE B 1 239 ? -13.188 58.594 19.391 1 96.56 239 ILE B CA 1
ATOM 4216 C C . ILE B 1 239 ? -12.375 59.719 20.047 1 96.56 239 ILE B C 1
ATOM 4218 O O . ILE B 1 239 ? -11.641 59.469 21.016 1 96.56 239 ILE B O 1
ATOM 4222 N N . GLU B 1 240 ? -12.625 60.938 19.609 1 95.81 240 GLU B N 1
ATOM 4223 C CA . GLU B 1 240 ? -11.859 62.094 20.078 1 95.81 240 GLU B CA 1
ATOM 4224 C C . GLU B 1 240 ? -12.109 62.344 21.562 1 95.81 240 GLU B C 1
ATOM 4226 O O . GLU B 1 240 ? -11.219 62.812 22.266 1 95.81 240 GLU B O 1
ATOM 4231 N N . SER B 1 241 ? -13.297 62 22.031 1 96.5 241 SER B N 1
ATOM 4232 C CA . SER B 1 241 ? -13.695 62.312 23.406 1 96.5 241 SER B CA 1
ATOM 4233 C C . SER B 1 241 ? -13.047 61.344 24.391 1 96.5 241 SER B C 1
ATOM 4235 O O . SER B 1 241 ? -13.031 61.594 25.609 1 96.5 241 SER B O 1
ATOM 4237 N N . GLU B 1 242 ? -12.438 60.281 23.953 1 96.38 242 GLU B N 1
ATOM 4238 C CA . GLU B 1 242 ? -11.781 59.312 24.812 1 96.38 242 GLU B CA 1
ATOM 4239 C C . GLU B 1 242 ? -10.547 59.906 25.484 1 96.38 242 GLU B C 1
ATOM 4241 O O . GLU B 1 242 ? -9.68 60.469 24.812 1 96.38 242 GLU B O 1
ATOM 4246 N N . LYS B 1 243 ? -10.383 59.688 26.781 1 96.5 243 LYS B N 1
ATOM 4247 C CA . LYS B 1 243 ? -9.328 60.281 27.594 1 96.5 243 LYS B CA 1
ATOM 4248 C C . LYS B 1 243 ? -7.945 59.906 27.078 1 96.5 243 LYS B C 1
ATOM 4250 O O . LYS B 1 243 ? -7.051 60.75 27 1 96.5 243 LYS B O 1
ATOM 4255 N N . LEU B 1 244 ? -7.844 58.719 26.688 1 96.44 244 LEU B N 1
ATOM 4256 C CA . LEU B 1 244 ? -6.555 58.219 26.234 1 96.44 244 LEU B CA 1
ATOM 4257 C C . LEU B 1 244 ? -6.148 58.875 24.922 1 96.44 244 LEU B C 1
ATOM 4259 O O . LEU B 1 244 ? -4.961 59.062 24.656 1 96.44 244 LEU B O 1
ATOM 4263 N N . VAL B 1 245 ? -7.066 59.219 24.172 1 96.69 245 VAL B N 1
ATOM 4264 C CA . VAL B 1 245 ? -6.832 59.875 22.891 1 96.69 245 VAL B CA 1
ATOM 4265 C C . VAL B 1 245 ? -6.48 61.344 23.141 1 96.69 245 VAL B C 1
ATOM 4267 O O . VAL B 1 245 ? -5.512 61.844 22.562 1 96.69 245 VAL B O 1
ATOM 4270 N N . GLN B 1 246 ? -7.23 61.938 24 1 95.75 246 GLN B N 1
ATOM 4271 C CA . GLN B 1 246 ? -7.02 63.344 24.312 1 95.75 246 GLN B CA 1
ATOM 4272 C C . GLN B 1 246 ? -5.637 63.562 24.922 1 95.75 246 GLN B C 1
ATOM 4274 O O . GLN B 1 246 ? -5.035 64.625 24.734 1 95.75 246 GLN B O 1
ATOM 4279 N N . GLY B 1 247 ? -5.246 62.594 25.547 1 94.38 247 GLY B N 1
ATOM 4280 C CA . GLY B 1 247 ? -3.979 62.719 26.25 1 94.38 247 GLY B CA 1
ATOM 4281 C C . GLY B 1 247 ? -2.777 62.469 25.359 1 94.38 247 GLY B C 1
ATOM 4282 O O . GLY B 1 247 ? -1.633 62.594 25.797 1 94.38 247 GLY B O 1
ATOM 4283 N N . ASP B 1 248 ? -2.969 62.219 24.109 1 96 248 ASP B N 1
ATOM 4284 C CA . ASP B 1 248 ? -1.882 61.875 23.203 1 96 248 ASP B CA 1
ATOM 4285 C C . ASP B 1 248 ? -1.926 62.719 21.938 1 96 248 ASP B C 1
ATOM 4287 O O . ASP B 1 248 ? -2.852 62.625 21.141 1 96 248 ASP B O 1
ATOM 4291 N N . ASP B 1 249 ? -0.801 63.469 21.719 1 96.31 249 ASP B N 1
ATOM 4292 C CA . ASP B 1 249 ? -0.759 64.438 20.625 1 96.31 249 ASP B CA 1
ATOM 4293 C C . ASP B 1 249 ? -0.827 63.719 19.266 1 96.31 249 ASP B C 1
ATOM 4295 O O . ASP B 1 249 ? -1.415 64.25 18.328 1 96.31 249 ASP B O 1
ATOM 4299 N N . MET B 1 250 ? -0.183 62.75 19.234 1 96.75 250 MET B N 1
ATOM 4300 C CA . MET B 1 250 ? -0.186 62 17.969 1 96.75 250 MET B CA 1
ATOM 4301 C C . MET B 1 250 ? -1.587 61.531 17.641 1 96.75 250 MET B C 1
ATOM 4303 O O . MET B 1 250 ? -1.996 61.531 16.469 1 96.75 250 MET B O 1
ATOM 4307 N N . CYS B 1 251 ? -2.291 61.031 18.594 1 96.94 251 CYS B N 1
ATOM 4308 C CA . CYS B 1 251 ? -3.668 60.594 18.391 1 96.94 251 CYS B CA 1
ATOM 4309 C C . CYS B 1 251 ? -4.535 61.75 17.922 1 96.94 251 CYS B C 1
ATOM 4311 O O . CYS B 1 251 ? -5.328 61.594 16.984 1 96.94 251 CYS B O 1
ATOM 4313 N N . ILE B 1 252 ? -4.32 62.781 18.531 1 96.12 252 ILE B N 1
ATOM 4314 C CA . ILE B 1 252 ? -5.09 63.969 18.188 1 96.12 252 ILE B CA 1
ATOM 4315 C C . ILE B 1 252 ? -4.805 64.375 16.734 1 96.12 252 ILE B C 1
ATOM 4317 O O . ILE B 1 252 ? -5.719 64.75 16 1 96.12 252 ILE B O 1
ATOM 4321 N N . ARG B 1 253 ? -3.611 64.312 16.375 1 95.19 253 ARG B N 1
ATOM 4322 C CA . ARG B 1 253 ? -3.223 64.625 15 1 95.19 253 ARG B CA 1
ATOM 4323 C C . ARG B 1 253 ? -3.891 63.719 14 1 95.19 253 ARG B C 1
ATOM 4325 O O . ARG B 1 253 ? -4.352 64.125 12.945 1 95.19 253 ARG B O 1
ATOM 4332 N N . ILE B 1 254 ? -3.887 62.469 14.297 1 95.5 254 ILE B N 1
ATOM 4333 C CA . ILE B 1 254 ? -4.477 61.469 13.43 1 95.5 254 ILE B CA 1
ATOM 4334 C C . ILE B 1 254 ? -5.973 61.719 13.266 1 95.5 254 ILE B C 1
ATOM 4336 O O . ILE B 1 254 ? -6.5 61.688 12.148 1 95.5 254 ILE B O 1
ATOM 4340 N N . ILE B 1 255 ? -6.621 62.031 14.344 1 95.38 255 ILE B N 1
ATOM 4341 C CA . ILE B 1 255 ? -8.062 62.281 14.328 1 95.38 255 ILE B CA 1
ATOM 4342 C C . ILE B 1 255 ? -8.352 63.562 13.547 1 95.38 255 ILE B C 1
ATOM 4344 O O . ILE B 1 255 ? -9.32 63.625 12.789 1 95.38 255 ILE B O 1
ATOM 4348 N N . SER B 1 256 ? -7.508 64.5 13.711 1 93.56 256 SER B N 1
ATOM 4349 C CA . SER B 1 256 ? -7.645 65.75 12.984 1 93.56 256 SER B CA 1
ATOM 4350 C C . SER B 1 256 ? -7.57 65.5 11.477 1 93.56 256 SER B C 1
ATOM 4352 O O . SER B 1 256 ? -8.344 66.125 10.719 1 93.56 256 SER B O 1
ATOM 4354 N N . GLU B 1 257 ? -6.711 64.812 11.156 1 92.69 257 GLU B N 1
ATOM 4355 C CA . GLU B 1 257 ? -6.582 64.438 9.734 1 92.69 257 GLU B CA 1
ATOM 4356 C C . GLU B 1 257 ? -7.836 63.781 9.219 1 92.69 257 GLU B C 1
ATOM 4358 O O . GLU B 1 257 ? -8.281 64 8.094 1 92.69 257 GLU B O 1
ATOM 4363 N N . ALA B 1 258 ? -8.32 62.875 9.953 1 93.75 258 ALA B N 1
ATOM 4364 C CA . ALA B 1 258 ? -9.547 62.188 9.578 1 93.75 258 ALA B CA 1
ATOM 4365 C C . ALA B 1 258 ? -10.711 63.156 9.445 1 93.75 258 ALA B C 1
ATOM 4367 O O . ALA B 1 258 ? -11.555 63.031 8.562 1 93.75 258 ALA B O 1
ATOM 4368 N N . LYS B 1 259 ? -10.758 64.062 10.305 1 93.25 259 LYS B N 1
ATOM 4369 C CA . LYS B 1 259 ? -11.797 65.125 10.242 1 93.25 259 LYS B CA 1
ATOM 4370 C C . LYS B 1 259 ? -11.672 65.938 8.969 1 93.25 259 LYS B C 1
ATOM 4372 O O . LYS B 1 259 ? -12.68 66.312 8.352 1 93.25 259 LYS B O 1
ATOM 4377 N N . ASN B 1 260 ? -10.422 66.25 8.609 1 91.81 260 ASN B N 1
ATOM 4378 C CA . ASN B 1 260 ? -10.18 67 7.383 1 91.81 260 ASN B CA 1
ATOM 4379 C C . ASN B 1 260 ? -10.727 66.25 6.164 1 91.81 260 ASN B C 1
ATOM 4381 O O . ASN B 1 260 ? -11.172 66.875 5.203 1 91.81 260 ASN B O 1
ATOM 4385 N N . PHE B 1 261 ? -10.719 65 6.211 1 91.44 261 PHE B N 1
ATOM 4386 C CA . PHE B 1 261 ? -11.258 64.188 5.137 1 91.44 261 PHE B CA 1
ATOM 4387 C C . PHE B 1 261 ? -12.734 64.5 4.906 1 91.44 261 PHE B C 1
ATOM 4389 O O . PHE B 1 261 ? -13.195 64.562 3.762 1 91.44 261 PHE B O 1
ATOM 4396 N N . HIS B 1 262 ? -13.438 64.688 5.922 1 90.5 262 HIS B N 1
ATOM 4397 C CA . HIS B 1 262 ? -14.859 65 5.84 1 90.5 262 HIS B CA 1
ATOM 4398 C C . HIS B 1 262 ? -15.07 66.5 5.5 1 90.5 262 HIS B C 1
ATOM 4400 O O . HIS B 1 262 ? -16.031 66.875 4.809 1 90.5 262 HIS B O 1
ATOM 4406 N N . LEU B 1 263 ? -14.141 67.312 5.926 1 91.06 263 LEU B N 1
ATOM 4407 C CA . LEU B 1 263 ? -14.273 68.75 5.785 1 91.06 263 LEU B CA 1
ATOM 4408 C C . LEU B 1 263 ? -13.867 69.188 4.387 1 91.06 263 LEU B C 1
ATOM 4410 O O . LEU B 1 263 ? -14.367 70.188 3.887 1 91.06 263 LEU B O 1
ATOM 4414 N N . LEU B 1 264 ? -12.906 68.438 3.803 1 89.5 264 LEU B N 1
ATOM 4415 C CA . LEU B 1 264 ? -12.344 68.875 2.527 1 89.5 264 LEU B CA 1
ATOM 4416 C C . LEU B 1 264 ? -12.484 67.812 1.473 1 89.5 264 LEU B C 1
ATOM 4418 O O . LEU B 1 264 ? -11.492 67.188 1.053 1 89.5 264 LEU B O 1
ATOM 4422 N N . PRO B 1 265 ? -13.641 67.562 0.946 1 84.62 265 PRO B N 1
ATOM 4423 C CA . PRO B 1 265 ? -13.875 66.5 -0.027 1 84.62 265 PRO B CA 1
ATOM 4424 C C . PRO B 1 265 ? -13.016 66.688 -1.284 1 84.62 265 PRO B C 1
ATOM 4426 O O . PRO B 1 265 ? -12.633 65.688 -1.898 1 84.62 265 PRO B O 1
ATOM 4429 N N . GLU B 1 266 ? -12.625 67.875 -1.579 1 86.19 266 GLU B N 1
ATOM 4430 C CA . GLU B 1 266 ? -11.867 68.125 -2.799 1 86.19 266 GLU B CA 1
ATOM 4431 C C . GLU B 1 266 ? -10.406 67.75 -2.654 1 86.19 266 GLU B C 1
ATOM 4433 O O . GLU B 1 266 ? -9.703 67.562 -3.652 1 86.19 266 GLU B O 1
ATOM 4438 N N . ARG B 1 267 ? -10.008 67.5 -1.452 1 84.38 267 ARG B N 1
ATOM 4439 C CA . ARG B 1 267 ? -8.602 67.188 -1.208 1 84.38 267 ARG B CA 1
ATOM 4440 C C . ARG B 1 267 ? -8.414 65.75 -0.746 1 84.38 267 ARG B C 1
ATOM 4442 O O . ARG B 1 267 ? -7.332 65.375 -0.3 1 84.38 267 ARG B O 1
ATOM 4449 N N . ARG B 1 268 ? -9.406 65 -0.848 1 81.94 268 ARG B N 1
ATOM 4450 C CA . ARG B 1 268 ? -9.391 63.625 -0.311 1 81.94 268 ARG B CA 1
ATOM 4451 C C . ARG B 1 268 ? -8.305 62.781 -0.972 1 81.94 268 ARG B C 1
ATOM 4453 O O . ARG B 1 268 ? -7.66 61.969 -0.317 1 81.94 268 ARG B O 1
ATOM 4460 N N . ASP B 1 269 ? -8.094 63 -2.215 1 79.75 269 ASP B N 1
ATOM 4461 C CA . ASP B 1 269 ? -7.148 62.219 -2.992 1 79.75 269 ASP B CA 1
ATOM 4462 C C . ASP B 1 269 ? -5.715 62.438 -2.516 1 79.75 269 ASP B C 1
ATOM 4464 O O . ASP B 1 269 ? -4.844 61.594 -2.719 1 79.75 269 ASP B O 1
ATOM 4468 N N . LYS B 1 270 ? -5.531 63.469 -1.857 1 78.44 270 LYS B N 1
ATOM 4469 C CA . LYS B 1 270 ? -4.188 63.844 -1.42 1 78.44 270 LYS B CA 1
ATOM 4470 C C . LYS B 1 270 ? -3.91 63.312 -0.009 1 78.44 270 LYS B C 1
ATOM 4472 O O . LYS B 1 270 ? -2.777 63.406 0.473 1 78.44 270 LYS B O 1
ATOM 4477 N N . MET B 1 271 ? -4.914 62.812 0.485 1 77.06 271 MET B N 1
ATOM 4478 C CA . MET B 1 271 ? -4.777 62.406 1.884 1 77.06 271 MET B CA 1
ATOM 4479 C C . MET B 1 271 ? -4.285 60.969 1.998 1 77.06 271 MET B C 1
ATOM 4481 O O . MET B 1 271 ? -4.633 60.125 1.174 1 77.06 271 MET B O 1
ATOM 4485 N N . GLN B 1 272 ? -3.389 60.719 3.029 1 75.06 272 GLN B N 1
ATOM 4486 C CA . GLN B 1 272 ? -2.74 59.406 3.258 1 75.06 272 GLN B CA 1
ATOM 4487 C C . GLN B 1 272 ? -3.533 58.562 4.25 1 75.06 272 GLN B C 1
ATOM 4489 O O . GLN B 1 272 ? -2.971 58.062 5.215 1 75.06 272 GLN B O 1
ATOM 4494 N N . MET B 1 273 ? -4.844 58.688 4.227 1 78.62 273 MET B N 1
ATOM 4495 C CA . MET B 1 273 ? -5.641 57.969 5.203 1 78.62 273 MET B CA 1
ATOM 4496 C C . MET B 1 273 ? -6.309 56.75 4.555 1 78.62 273 MET B C 1
ATOM 4498 O O . MET B 1 273 ? -6.48 56.719 3.334 1 78.62 273 MET B O 1
ATOM 4502 N N . LEU B 1 274 ? -6.547 55.75 5.461 1 80.31 274 LEU B N 1
ATOM 4503 C CA . LEU B 1 274 ? -7.227 54.562 4.992 1 80.31 274 LEU B CA 1
ATOM 4504 C C . LEU B 1 274 ? -8.688 54.844 4.66 1 80.31 274 LEU B C 1
ATOM 4506 O O . LEU B 1 274 ? -9.43 55.344 5.508 1 80.31 274 LEU B O 1
ATOM 4510 N N . THR B 1 275 ? -9.023 54.531 3.389 1 78.31 275 THR B N 1
ATOM 4511 C CA . THR B 1 275 ? -10.375 54.906 2.957 1 78.31 275 THR B CA 1
ATOM 4512 C C . THR B 1 275 ? -11.102 53.688 2.396 1 78.31 275 THR B C 1
ATOM 4514 O O . THR B 1 275 ? -12.312 53.75 2.154 1 78.31 275 THR B O 1
ATOM 4517 N N . LYS B 1 276 ? -10.375 52.625 2.258 1 84.94 276 LYS B N 1
ATOM 4518 C CA . LYS B 1 276 ? -10.977 51.438 1.648 1 84.94 276 LYS B CA 1
ATOM 4519 C C . LYS B 1 276 ? -11.914 50.75 2.625 1 84.94 276 LYS B C 1
ATOM 4521 O O . LYS B 1 276 ? -11.539 50.469 3.773 1 84.94 276 LYS B O 1
ATOM 4526 N N . ILE B 1 277 ? -13.078 50.438 2.203 1 84.31 277 ILE B N 1
ATOM 4527 C CA . ILE B 1 277 ? -14.062 49.719 3.008 1 84.31 277 ILE B CA 1
ATOM 4528 C C . ILE B 1 277 ? -13.648 48.25 3.158 1 84.31 277 ILE B C 1
ATOM 4530 O O . ILE B 1 277 ? -13.188 47.625 2.199 1 84.31 277 ILE B O 1
ATOM 4534 N N . ARG B 1 278 ? -13.789 47.75 4.32 1 87.06 278 ARG B N 1
ATOM 4535 C CA . ARG B 1 278 ? -13.461 46.375 4.562 1 87.06 278 ARG B CA 1
ATOM 4536 C C . ARG B 1 278 ? -14.469 45.438 3.877 1 87.06 278 ARG B C 1
ATOM 4538 O O . ARG B 1 278 ? -15.633 45.781 3.715 1 87.06 278 ARG B O 1
ATOM 4545 N N . GLN B 1 279 ? -13.906 44.375 3.275 1 76.81 279 GLN B N 1
ATOM 4546 C CA . GLN B 1 279 ? -14.734 43.406 2.555 1 76.81 279 GLN B CA 1
ATOM 4547 C C . GLN B 1 279 ? -15.508 42.531 3.521 1 76.81 279 GLN B C 1
ATOM 4549 O O . GLN B 1 279 ? -14.914 41.875 4.387 1 76.81 279 GLN B O 1
ATOM 4554 N N . LYS B 1 280 ? -16.844 42.875 3.613 1 67.94 280 LYS B N 1
ATOM 4555 C CA . LYS B 1 280 ? -17.672 42.031 4.484 1 67.94 280 LYS B CA 1
ATOM 4556 C C . LYS B 1 280 ? -17.906 40.656 3.875 1 67.94 280 LYS B C 1
ATOM 4558 O O . LYS B 1 280 ? -18.094 40.531 2.662 1 67.94 280 LYS B O 1
ATOM 4563 N N . ASP B 1 281 ? -17.281 39.688 4.172 1 58.38 281 ASP B N 1
ATOM 4564 C CA . ASP B 1 281 ? -17.688 38.375 3.674 1 58.38 281 ASP B CA 1
ATOM 4565 C C . ASP B 1 281 ? -19.188 38.188 3.859 1 58.38 281 ASP B C 1
ATOM 4567 O O . ASP B 1 281 ? -19.688 38.125 4.988 1 58.38 281 ASP B O 1
ATOM 4571 N N . HIS B 1 282 ? -20.016 38.969 2.965 1 48 282 HIS B N 1
ATOM 4572 C CA . HIS B 1 282 ? -21.453 38.688 3.053 1 48 282 HIS B CA 1
ATOM 4573 C C . HIS B 1 282 ? -21.734 37.188 2.959 1 48 282 HIS B C 1
ATOM 4575 O O . HIS B 1 282 ? -21.094 36.5 2.168 1 48 282 HIS B O 1
ATOM 4581 N N . GLY B 1 283 ? -21.922 36.594 3.953 1 45.62 283 GLY B N 1
ATOM 4582 C CA . GLY B 1 283 ? -22.578 35.312 3.713 1 45.62 283 GLY B CA 1
ATOM 4583 C C . GLY B 1 283 ? -23.438 35.312 2.455 1 45.62 283 GLY B C 1
ATOM 4584 O O . GLY B 1 283 ? -23.859 36.375 1.987 1 45.62 283 GLY B O 1
ATOM 4585 N N . THR B 1 284 ? -23.219 34.375 1.525 1 36.16 284 THR B N 1
ATOM 4586 C CA . THR B 1 284 ? -24.109 34.125 0.395 1 36.16 284 THR B CA 1
ATOM 4587 C C . THR B 1 284 ? -25.562 34.312 0.793 1 36.16 284 THR B C 1
ATOM 4589 O O . THR B 1 284 ? -26.141 33.5 1.513 1 36.16 284 THR B O 1
ATOM 4592 N N . ARG B 1 285 ? -26.062 35.375 1.345 1 34.19 285 ARG B N 1
ATOM 4593 C CA . ARG B 1 285 ? -27.516 35.406 1.299 1 34.19 285 ARG B CA 1
ATOM 4594 C C . ARG B 1 285 ? -28.016 35.344 -0.139 1 34.19 285 ARG B C 1
ATOM 4596 O O . ARG B 1 285 ? -27.672 36.219 -0.959 1 34.19 285 ARG B O 1
ATOM 4603 N N . MET B 1 286 ? -28.297 34.094 -0.656 1 32.56 286 MET B N 1
ATOM 4604 C CA . MET B 1 286 ? -29.25 33.906 -1.744 1 32.56 286 MET B CA 1
ATOM 4605 C C . MET B 1 286 ? -30.469 34.844 -1.574 1 32.56 286 MET B C 1
ATOM 4607 O O . MET B 1 286 ? -31.203 34.719 -0.591 1 32.56 286 MET B O 1
ATOM 4611 N N . PHE B 1 287 ? -30.359 36 -1.879 1 32.66 287 PHE B N 1
ATOM 4612 C CA . PHE B 1 287 ? -31.578 36.781 -2.08 1 32.66 287 PHE B CA 1
ATOM 4613 C C . PHE B 1 287 ? -32.562 36.031 -2.992 1 32.66 287 PHE B C 1
ATOM 4615 O O . PHE B 1 287 ? -32.188 35.656 -4.113 1 32.66 287 PHE B O 1
ATOM 4622 N N . VAL B 1 288 ? -33.312 35.031 -2.467 1 34 288 VAL B N 1
ATOM 4623 C CA . VAL B 1 288 ? -34.531 34.562 -3.146 1 34 288 VAL B CA 1
ATOM 4624 C C . VAL B 1 288 ? -35.406 35.75 -3.504 1 34 288 VAL B C 1
ATOM 4626 O O . VAL B 1 288 ? -35.906 36.469 -2.617 1 34 288 VAL B O 1
ATOM 4629 N N . ILE B 1 289 ? -35.031 36.531 -4.41 1 32.12 289 ILE B N 1
ATOM 4630 C CA . ILE B 1 289 ? -35.938 37.469 -5.055 1 32.12 289 ILE B CA 1
ATOM 4631 C C . ILE B 1 289 ? -37.156 36.688 -5.617 1 32.12 289 ILE B C 1
ATOM 4633 O O . ILE B 1 289 ? -37 35.875 -6.535 1 32.12 289 ILE B O 1
ATOM 4637 N N . GLY B 1 290 ? -38.094 36.312 -4.676 1 29.08 290 GLY B N 1
ATOM 4638 C CA . GLY B 1 290 ? -39.438 35.969 -5.051 1 29.08 290 GLY B CA 1
ATOM 4639 C C . GLY B 1 290 ? -40.094 37.031 -5.91 1 29.08 290 GLY B C 1
ATOM 4640 O O . GLY B 1 290 ? -40.281 38.156 -5.48 1 29.08 290 GLY B O 1
ATOM 4641 N N . GLY B 1 291 ? -39.594 37.219 -7.156 1 26.52 291 GLY B N 1
ATOM 4642 C CA . GLY B 1 291 ? -40.625 37.719 -8.062 1 26.52 291 GLY B CA 1
ATOM 4643 C C . GLY B 1 291 ? -41.719 36.719 -8.336 1 26.52 291 GLY B C 1
ATOM 4644 O O . GLY B 1 291 ? -41.562 35.531 -8.109 1 26.52 291 GLY B O 1
#

Secondary structure (DSSP, 8-state):
----------EEEE-TTHHHHHHHHHHHHHHTT-S--EEEEETTEEEEE-HHHHHHH-HHHHHHHHS--GGGG-SEEE--SS-HHHHHHHHHHHHHSEEEE-TTTHHHHHHHHHHTT-HHHHHHHHHHHHHT--TTTHHHHHHHHHHTT-HHHHHHHHHHHHHTHHHHTTSHHHHT--HHHHHHHHH-TT---S-HHHHHHHHHHHHHHTHHHHGGGHHHHHTTS-GGGS-HHHIIIIIITSHHHHT-HHHHHHHHHHHHHHH-GGGGGG--S--PPP-------------/----------EEEE-TTHHHHHHHHHHHHHHTT-S--EEEEETTEEEEE-HHHHHHH-HHHHHHHHS--GGGG-SEEE--SS-HHHHHHHHHHHHHSEEEE-TTTHHHHHHHHHHTT-HHHHHHHHHHHHHT--TTTHHHHHHHHHHTT-HHHHHHHHHHHHHTHHHHTTSHHHHT--HHHHHHHHH-TT---S-HHHHHHHHHHHHHHTHHHHGGGHHHHHTTS-GGGS-HHHIIIIIITSHHHHT-HHHHHHHHHHHHHHH-GGGGGG--S--PPP-------------

Nearest PDB structures (foldseek):
  8h37-assembly1_A  TM=8.372E-01  e=2.447E-17  Homo sapiens
  8h37-assembly1_P  TM=8.094E-01  e=2.121E-17  Homo sapiens
  8h37-assembly1_N  TM=8.886E-01  e=5.191E-16  Homo sapiens
  8h33-assembly1_B  TM=7.736E-01  e=1.348E-15  Homo sapiens
  8gq6-assembly1_A  TM=7.839E-01  e=4.663E-15  Homo sapiens

Solvent-accessible surface area (backbone atoms only — not comparable to full-atom values): 32069 Å² total; per-residue (Å²): 130,82,76,74,76,70,68,82,64,73,43,77,46,67,48,87,56,40,39,54,50,35,35,53,41,50,30,52,31,50,75,66,65,48,84,50,64,26,29,45,32,28,89,90,46,73,45,66,34,42,59,69,57,45,30,43,56,12,60,47,43,30,49,50,55,63,66,76,45,75,68,43,70,46,49,63,46,78,49,76,97,59,64,49,68,52,51,51,48,55,56,47,22,70,46,64,34,41,47,80,39,33,86,88,46,32,65,57,42,30,48,52,24,47,71,43,35,25,61,68,60,26,52,50,36,40,50,55,50,60,75,62,57,40,57,71,43,18,65,60,50,19,52,50,20,57,76,58,68,36,61,69,46,21,51,51,22,48,50,48,42,23,59,39,30,71,57,20,56,70,22,70,55,48,54,69,50,51,69,66,57,51,51,51,49,48,64,40,55,52,37,30,66,95,45,59,62,59,53,51,51,41,51,49,54,38,26,62,72,42,41,91,79,34,54,82,46,47,50,66,52,53,65,44,44,42,58,60,74,48,55,67,65,49,46,49,68,54,53,53,61,32,66,74,35,65,73,28,70,64,35,46,52,53,52,50,52,35,49,43,46,74,73,35,67,89,52,43,88,76,50,95,65,55,72,79,77,54,48,62,80,67,67,84,69,77,74,77,74,81,118,130,82,75,74,77,71,70,82,65,72,44,77,46,68,48,88,58,41,39,54,50,35,35,51,40,50,30,50,30,50,76,67,64,47,83,48,64,27,28,44,30,27,87,90,46,71,44,65,34,43,58,70,56,46,29,44,55,13,61,47,44,29,49,50,57,64,66,75,46,75,68,44,71,47,50,63,47,80,51,76,98,60,63,50,68,50,52,50,48,56,56,48,23,69,45,65,32,41,47,80,40,33,87,87,45,33,65,57,43,30,48,50,23,46,73,44,35,25,60,68,60,25,52,50,36,40,51,55,49,62,74,62,58,39,56,70,43,17,66,58,51,18,52,51,20,56,77,57,69,35,62,69,45,21,50,50,23,50,51,49,40,24,59,41,29,70,58,19,55,70,20,70,53,45,53,67,48,51,69,66,60,54,50,51,50,46,62,41,55,51,38,32,69,93,45,60,62,58,53,52,51,41,52,48,53,37,26,61,71,44,41,92,78,34,55,83,48,47,48,67,52,53,66,44,44,44,59,59,75,48,53,67,65,48,46,48,67,54,53,54,60,32,66,74,34,65,72,27,70,63,36,46,51,54,51,49,52,36,49,43,46,74,72,35,68,88,50,43,87,76,49,94,64,56,73,79,77,54,47,61,80,67,68,84,70,76,73,77,75,81,119